Protein AF-A0A933PD37-F1 (afdb_monomer_lite)

Radius of gyration: 32.04 Å; chains: 1; bounding box: 73×128×62 Å

Foldseek 3Di:
DDDDDDDDDDDDDDDDDDDDDDDDDDDDDDDDDDDDDDDDDDDDDDDDDDDDDDDDDDDDDDDDDDDDDDDDDDDDDDDDPPPVVPPPDPQFAEFEFEKEFEFEAAPLRFTKWFAFPLQFLRHQAIDGFITGQFQQRDSQVRHQVRCCQAWVFGKHFDDFQDWWWAWDDDVVNSYIYIYIYGYTYIYTPDVVCRPDDHSPRTDGPCLARTRDMDRGDPVLCDDDNRRHYAQVRCVSSVHDGDPGDRGHRRPDHRPDDPRPDGDRDDPPDDDDDDDDDDADDDDDDPDFAPDVVVVPPADAAEAEFEKEFEFEDDPQKTKWFAFPNDLEIEGQITGQDRRRINVNRHQVRCCQRWVWGKDFPFWDDWDWDWGWDQDPVRGTYGYIYIYTYTYIYTDPPDGTDHNHDPDRTDDMHIDRNVCCVVGRYDPNVVVCVVVDD

Structure (mmCIF, N/CA/C/O backbone):
data_AF-A0A933PD37-F1
#
_entry.id   AF-A0A933PD37-F1
#
loop_
_atom_site.group_PDB
_atom_site.id
_atom_site.type_symbol
_atom_site.label_atom_id
_atom_site.label_alt_id
_atom_site.label_comp_id
_atom_site.label_asym_id
_atom_site.label_entity_id
_atom_site.label_seq_id
_atom_site.pdbx_PDB_ins_code
_atom_site.Cartn_x
_atom_site.Cartn_y
_atom_site.Cartn_z
_atom_site.occupancy
_atom_site.B_iso_or_equiv
_atom_site.auth_seq_id
_atom_site.auth_comp_id
_atom_site.auth_asym_id
_atom_site.auth_atom_id
_atom_site.pdbx_PDB_model_num
ATOM 1 N N . MET A 1 1 ? 14.192 -40.520 3.919 1.00 28.56 1 MET A N 1
ATOM 2 C CA . MET A 1 1 ? 14.557 -41.858 3.391 1.00 28.56 1 MET A CA 1
ATOM 3 C C . MET A 1 1 ? 14.096 -42.904 4.399 1.00 28.56 1 MET A C 1
ATOM 5 O O . MET A 1 1 ? 14.249 -42.609 5.579 1.00 28.56 1 MET A O 1
ATOM 9 N N . PRO A 1 2 ? 13.594 -44.084 3.989 1.00 46.88 2 PRO A N 1
ATOM 10 C CA . PRO A 1 2 ? 13.394 -44.551 2.614 1.00 46.88 2 PRO A CA 1
ATOM 11 C C . PRO A 1 2 ? 11.911 -44.613 2.175 1.00 46.88 2 PRO A C 1
ATOM 13 O O . PRO A 1 2 ? 10.994 -44.518 2.982 1.00 46.88 2 PRO A O 1
ATOM 16 N N . SER A 1 3 ? 11.715 -44.754 0.861 1.00 29.30 3 SER A N 1
ATOM 17 C CA . SER A 1 3 ? 10.452 -45.116 0.187 1.00 29.30 3 SER A CA 1
ATOM 18 C C . SER A 1 3 ? 10.338 -46.662 0.095 1.00 29.30 3 SER A C 1
ATOM 20 O O . SER A 1 3 ? 11.279 -47.339 0.520 1.00 29.30 3 SER A O 1
ATOM 22 N N . PRO A 1 4 ? 9.254 -47.252 -0.457 1.00 51.66 4 PRO A N 1
ATOM 23 C CA . PRO A 1 4 ? 9.295 -47.497 -1.906 1.00 51.66 4 PRO A CA 1
ATOM 24 C C . PRO A 1 4 ? 7.971 -47.332 -2.688 1.00 51.66 4 PRO A C 1
ATOM 26 O O . PRO A 1 4 ? 6.866 -47.542 -2.197 1.00 51.66 4 PRO A O 1
ATOM 29 N N . TYR A 1 5 ? 8.161 -47.017 -3.970 1.00 31.27 5 TYR A N 1
ATOM 30 C CA . TYR A 1 5 ? 7.223 -47.046 -5.101 1.00 31.27 5 TYR A CA 1
ATOM 31 C C . TYR A 1 5 ? 6.543 -48.407 -5.363 1.00 31.27 5 TYR A C 1
ATOM 33 O O . TYR A 1 5 ? 7.190 -49.442 -5.226 1.00 31.27 5 TYR A O 1
ATOM 41 N N . VAL A 1 6 ? 5.357 -48.377 -5.994 1.00 33.97 6 VAL A N 1
ATOM 42 C CA . VAL A 1 6 ? 4.918 -49.377 -6.999 1.00 33.97 6 VAL A CA 1
ATOM 43 C C . VAL A 1 6 ? 4.223 -48.661 -8.176 1.00 33.97 6 VAL A C 1
ATOM 45 O O . VAL A 1 6 ? 3.521 -47.672 -7.975 1.00 33.97 6 VAL A O 1
ATOM 48 N N . ARG A 1 7 ? 4.445 -49.143 -9.409 1.00 31.77 7 ARG A N 1
ATOM 49 C CA . ARG A 1 7 ? 3.800 -48.702 -10.668 1.00 31.77 7 ARG A CA 1
ATOM 50 C C . ARG A 1 7 ? 2.862 -49.787 -11.219 1.00 31.77 7 ARG A C 1
ATOM 52 O O . ARG A 1 7 ? 3.135 -50.966 -11.020 1.00 31.77 7 ARG A O 1
ATOM 59 N N . GLY A 1 8 ? 1.924 -49.363 -12.073 1.00 28.42 8 GLY A N 1
ATOM 60 C CA . GLY A 1 8 ? 1.301 -50.178 -13.130 1.00 28.42 8 GLY A CA 1
ATOM 61 C C . GLY A 1 8 ? -0.139 -50.618 -12.848 1.00 28.42 8 GLY A C 1
ATOM 62 O O . GLY A 1 8 ? -0.452 -50.933 -11.709 1.00 28.42 8 GLY A O 1
ATOM 63 N N . THR A 1 9 ? -1.073 -50.720 -13.796 1.00 30.31 9 THR A N 1
ATOM 64 C CA . THR A 1 9 ? -1.248 -50.256 -15.192 1.00 30.31 9 THR A CA 1
ATOM 65 C C . THR A 1 9 ? -2.575 -50.870 -15.688 1.00 30.31 9 THR A C 1
ATOM 67 O O . THR A 1 9 ? -2.987 -51.916 -15.196 1.00 30.31 9 THR A O 1
ATOM 70 N N . ASP A 1 10 ? -3.160 -50.253 -16.715 1.00 29.41 10 ASP A N 1
ATOM 71 C CA . ASP A 1 10 ? -4.100 -50.824 -17.698 1.00 29.41 10 ASP A CA 1
ATOM 72 C C . ASP A 1 10 ? -5.616 -50.946 -17.435 1.00 29.41 10 ASP A C 1
ATOM 74 O O . ASP A 1 10 ? -6.131 -51.147 -16.339 1.00 29.41 10 ASP A O 1
ATOM 78 N N . VAL A 1 11 ? -6.319 -50.768 -18.561 1.00 35.62 11 VAL A N 1
ATOM 79 C CA . VAL A 1 11 ? -7.760 -50.579 -18.766 1.00 35.62 11 VAL A CA 1
ATOM 80 C C . VAL A 1 11 ? -8.207 -51.505 -19.902 1.00 35.62 11 VAL A C 1
ATOM 82 O O . VAL A 1 11 ? -7.498 -51.639 -20.900 1.00 35.62 11 VAL A O 1
ATOM 85 N N . PRO A 1 12 ? -9.413 -52.083 -19.815 1.00 38.69 12 PRO A N 1
ATOM 86 C CA . PRO A 1 12 ? -10.330 -52.072 -20.964 1.00 38.69 12 PRO A CA 1
ATOM 87 C C . PRO A 1 12 ? -11.770 -51.700 -20.530 1.00 38.69 12 PRO A C 1
ATOM 89 O O . PRO A 1 12 ? -12.155 -51.913 -19.389 1.00 38.69 12 PRO A O 1
ATOM 92 N N . GLY A 1 13 ? -12.663 -51.156 -21.362 1.00 28.72 13 GLY A N 1
ATOM 93 C CA . GLY A 1 13 ? -12.593 -50.938 -22.809 1.00 28.72 13 GLY A CA 1
ATOM 94 C C . GLY A 1 13 ? -13.857 -51.433 -23.538 1.00 28.72 13 GLY A C 1
ATOM 95 O O . GLY A 1 13 ? -13.789 -52.431 -24.247 1.00 28.72 13 GLY A O 1
ATOM 96 N N . ALA A 1 14 ? -14.999 -50.743 -23.400 1.00 31.97 14 ALA A N 1
ATOM 97 C CA . ALA A 1 14 ? -16.236 -50.983 -24.171 1.00 31.97 14 ALA A CA 1
ATOM 98 C C . ALA A 1 14 ? -17.048 -49.669 -24.267 1.00 31.97 14 ALA A C 1
ATOM 100 O O . ALA A 1 14 ? -17.457 -49.129 -23.249 1.00 31.97 14 ALA A O 1
ATOM 101 N N . ARG A 1 15 ? -17.079 -48.974 -25.415 1.00 31.75 15 ARG A N 1
ATOM 102 C CA . ARG A 1 15 ? -18.010 -49.134 -26.561 1.00 31.75 15 ARG A CA 1
ATOM 103 C C . ARG A 1 15 ? -19.500 -48.966 -26.212 1.00 31.75 15 ARG A C 1
ATOM 105 O O . ARG A 1 15 ? -20.108 -49.880 -25.672 1.00 31.75 15 ARG A O 1
ATOM 112 N N . GLY A 1 16 ? -20.088 -47.853 -26.664 1.00 28.69 16 GLY A N 1
ATOM 113 C CA . GLY A 1 16 ? -21.537 -47.616 -26.664 1.00 28.69 16 GLY A CA 1
ATOM 114 C C . GLY A 1 16 ? -21.925 -46.213 -27.155 1.00 28.69 16 GLY A C 1
ATOM 115 O O . GLY A 1 16 ? -22.066 -45.307 -26.347 1.00 28.69 16 GLY A O 1
ATOM 116 N N . ASP A 1 17 ? -22.117 -46.051 -28.467 1.00 34.28 17 ASP A N 1
ATOM 117 C CA . ASP A 1 17 ? -22.881 -44.949 -29.090 1.00 34.28 17 ASP A CA 1
ATOM 118 C C . ASP A 1 17 ? -24.083 -45.601 -29.798 1.00 34.28 17 ASP A C 1
ATOM 120 O O . ASP A 1 17 ? -23.907 -46.657 -30.421 1.00 34.28 17 ASP A O 1
ATOM 124 N 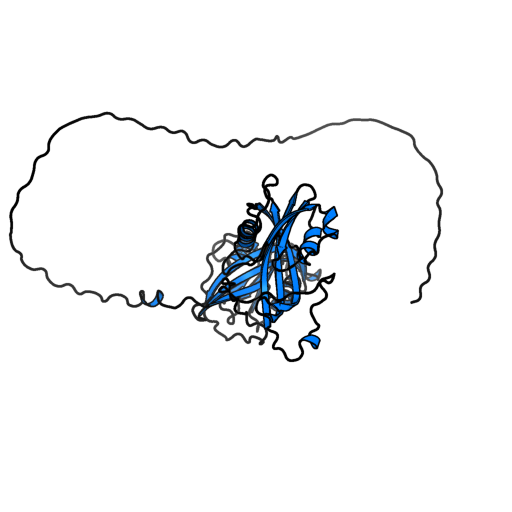N . PRO A 1 18 ? -25.308 -45.059 -29.656 1.00 41.72 18 PRO A N 1
ATOM 125 C CA . PRO A 1 18 ? -25.857 -44.363 -30.819 1.00 41.72 18 PRO A CA 1
ATOM 126 C C . PRO A 1 18 ? -26.738 -43.128 -30.514 1.00 41.72 18 PRO A C 1
ATOM 128 O O . PRO A 1 18 ? -27.797 -43.230 -29.904 1.00 41.72 18 PRO A O 1
ATOM 131 N N . ARG A 1 19 ? -26.378 -42.018 -31.167 1.00 29.56 19 ARG A N 1
ATOM 132 C CA . ARG A 1 19 ? -27.240 -41.161 -32.024 1.00 29.56 19 ARG A CA 1
ATOM 133 C C . ARG A 1 19 ? -28.522 -40.506 -31.453 1.00 29.56 19 ARG A C 1
ATOM 135 O O . ARG A 1 19 ? -29.560 -41.133 -31.300 1.00 29.56 19 ARG A O 1
ATOM 142 N N . LEU A 1 20 ? -28.482 -39.168 -31.481 1.00 32.06 20 LEU A N 1
ATOM 143 C CA . LEU A 1 20 ? -29.470 -38.256 -32.102 1.00 32.06 20 LEU A CA 1
ATOM 144 C C . LEU A 1 20 ? -30.982 -38.462 -31.840 1.00 32.06 20 LEU A C 1
ATOM 146 O O . LEU A 1 20 ? -31.645 -39.214 -32.551 1.00 32.06 20 LEU A O 1
ATOM 150 N N . THR A 1 21 ? -31.569 -37.547 -31.061 1.00 28.97 21 THR A N 1
ATOM 151 C CA . THR A 1 21 ? -32.915 -37.004 -31.344 1.00 28.97 21 THR A CA 1
ATOM 152 C C . THR A 1 21 ? -32.955 -35.494 -31.126 1.00 28.97 21 THR A C 1
ATOM 154 O O . THR A 1 21 ? -32.537 -34.998 -30.082 1.00 28.97 21 THR A O 1
ATOM 157 N N . SER A 1 22 ? -33.493 -34.764 -32.099 1.00 27.23 22 SER A N 1
ATOM 158 C CA . SER A 1 22 ? -33.784 -33.332 -32.021 1.00 27.23 22 SER A CA 1
ATOM 159 C C . SER A 1 22 ? -35.144 -33.058 -31.367 1.00 27.23 22 SER A C 1
ATOM 161 O O . SER A 1 22 ? -36.106 -33.781 -31.606 1.00 27.23 22 SER A O 1
ATOM 163 N N . SER A 1 23 ? -35.269 -31.956 -30.622 1.00 28.05 23 SER A N 1
ATOM 164 C CA . SER A 1 23 ? -36.524 -31.185 -30.531 1.00 28.05 23 SER A CA 1
ATOM 165 C C . SER A 1 23 ? -36.256 -29.765 -30.010 1.00 28.05 23 SER A C 1
ATOM 167 O O . SER A 1 23 ? -35.214 -29.502 -29.412 1.00 28.05 23 SER A O 1
ATOM 169 N N . SER A 1 24 ? -37.157 -28.823 -30.310 1.00 27.08 24 SER A N 1
ATOM 170 C CA . SER A 1 24 ? -36.955 -27.382 -30.097 1.00 27.08 24 SER A CA 1
ATOM 171 C C . SER A 1 24 ? -38.063 -26.736 -29.263 1.00 27.08 24 SER A C 1
ATOM 173 O O . SER A 1 24 ? -39.240 -26.914 -29.566 1.00 27.08 24 SER A O 1
ATOM 175 N N . SER A 1 25 ? -37.686 -25.839 -28.350 1.00 29.73 25 SER A N 1
ATOM 176 C CA . SER A 1 25 ? -38.515 -24.734 -27.827 1.00 29.73 25 SER A CA 1
ATOM 177 C C . SER A 1 25 ? -37.572 -23.697 -27.190 1.00 29.73 25 SER A C 1
ATOM 179 O O . SER A 1 25 ? -36.737 -24.081 -26.382 1.00 29.73 25 SER A O 1
ATOM 181 N N . ARG A 1 26 ? -37.486 -22.439 -27.662 1.00 28.86 26 ARG A N 1
ATOM 182 C CA . ARG A 1 26 ? -38.405 -21.297 -27.398 1.00 28.86 26 ARG A CA 1
ATOM 183 C C . ARG A 1 26 ? -38.554 -21.011 -25.886 1.00 28.86 26 ARG A C 1
ATOM 185 O O . ARG A 1 26 ? -38.839 -21.945 -25.156 1.00 28.86 26 ARG A O 1
ATOM 192 N N . LEU A 1 27 ? -38.471 -19.778 -25.364 1.00 26.22 27 LEU A N 1
ATOM 193 C CA . LEU A 1 27 ? -38.319 -18.424 -25.948 1.00 26.22 27 LEU A CA 1
ATOM 194 C C . LEU A 1 27 ? -37.930 -17.406 -24.831 1.00 26.22 27 LEU A C 1
ATOM 196 O O . LEU A 1 27 ? -37.943 -17.772 -23.662 1.00 26.22 27 LEU A O 1
ATOM 200 N N . SER A 1 28 ? -37.712 -16.127 -25.195 1.00 28.12 28 SER A N 1
ATOM 201 C CA . SER A 1 28 ? -37.340 -14.968 -24.335 1.00 28.12 28 SER A CA 1
ATOM 202 C C . SER A 1 28 ? -35.865 -14.951 -23.889 1.00 28.12 28 SER A C 1
ATOM 204 O O . SER A 1 28 ? -35.377 -15.935 -23.356 1.00 28.12 28 SER A O 1
ATOM 206 N N . GLY A 1 29 ? -35.059 -13.901 -24.092 1.00 24.44 29 GLY A N 1
ATOM 207 C CA . GLY A 1 29 ? -35.349 -12.462 -24.245 1.00 24.44 29 GLY A CA 1
ATOM 208 C C . GLY A 1 29 ? -34.891 -11.754 -22.957 1.00 24.44 29 GLY A C 1
ATOM 209 O O . GLY A 1 29 ? -35.347 -12.134 -21.887 1.00 24.44 29 GLY A O 1
ATOM 210 N N . SER A 1 30 ? -33.973 -10.779 -22.960 1.00 28.52 30 SER A N 1
ATOM 211 C CA . SER A 1 30 ? -33.976 -9.579 -23.810 1.00 28.52 30 SER A CA 1
ATOM 212 C C . SER A 1 30 ? -32.580 -8.950 -24.026 1.00 28.52 30 SER A C 1
ATOM 214 O O . SER A 1 30 ? -31.662 -9.165 -23.238 1.00 28.52 30 SER A O 1
ATOM 216 N N . SER A 1 31 ? -32.443 -8.132 -25.074 1.00 25.62 31 SER A N 1
ATOM 217 C CA . SER A 1 31 ? -31.203 -7.449 -25.488 1.00 25.62 31 SER A CA 1
ATOM 218 C C . SER A 1 31 ? -30.947 -6.113 -24.775 1.00 25.62 31 SER A C 1
ATOM 220 O O . SER A 1 31 ? -31.881 -5.361 -24.506 1.00 25.62 31 SER A O 1
ATOM 222 N N . ARG A 1 32 ? -29.665 -5.744 -24.632 1.00 29.27 32 ARG A N 1
ATOM 223 C CA . ARG A 1 32 ? -29.147 -4.355 -24.630 1.00 29.27 32 ARG A CA 1
ATOM 224 C C . ARG A 1 32 ? -27.796 -4.393 -25.363 1.00 29.27 32 ARG A C 1
ATOM 226 O O . ARG A 1 32 ? -26.854 -4.973 -24.846 1.00 29.27 32 ARG A O 1
ATOM 233 N N . ILE A 1 33 ? -27.732 -4.133 -26.670 1.00 28.03 33 ILE A N 1
ATOM 234 C CA . ILE A 1 33 ? -27.681 -2.807 -27.320 1.00 28.03 33 ILE A CA 1
ATOM 235 C C . ILE A 1 33 ? -26.544 -1.945 -26.758 1.00 28.03 33 ILE A C 1
ATOM 237 O O . ILE A 1 33 ? -26.636 -1.414 -25.655 1.00 28.03 33 ILE A O 1
ATOM 241 N N . CYS A 1 34 ? -25.495 -1.795 -27.567 1.00 24.72 34 CYS A N 1
ATOM 242 C CA . CYS A 1 34 ? -24.435 -0.815 -27.375 1.00 24.72 34 CYS A CA 1
ATOM 243 C C . CYS A 1 34 ? -24.944 0.580 -27.758 1.00 24.72 34 CYS A C 1
ATOM 245 O O . CYS A 1 34 ? -25.457 0.747 -28.866 1.00 24.72 34 CYS A O 1
ATOM 247 N N . GLU A 1 35 ? -24.690 1.593 -26.930 1.00 27.53 35 GLU A N 1
ATOM 248 C CA . GLU A 1 35 ? -24.790 2.994 -27.346 1.00 27.53 35 GLU A CA 1
ATOM 249 C C . GLU A 1 35 ? -23.426 3.684 -27.306 1.00 27.53 35 GLU A C 1
ATOM 251 O O . GLU A 1 35 ? -22.652 3.566 -26.358 1.00 27.53 35 GLU A O 1
ATOM 256 N N . ARG A 1 36 ? -23.120 4.391 -28.398 1.00 27.41 36 ARG A N 1
ATOM 257 C CA . ARG A 1 36 ? -21.896 5.175 -28.569 1.00 27.41 36 ARG A CA 1
ATOM 258 C C . ARG A 1 36 ? -22.087 6.544 -27.927 1.00 27.41 36 ARG A C 1
ATOM 260 O O . ARG A 1 36 ? -22.904 7.327 -28.408 1.00 27.41 36 ARG A O 1
ATOM 267 N N . VAL A 1 37 ? -21.273 6.879 -26.932 1.00 28.70 37 VAL A N 1
ATOM 268 C CA . VAL A 1 37 ? -21.196 8.253 -26.421 1.00 28.70 37 VAL A CA 1
ATOM 269 C C . VAL A 1 37 ? -20.518 9.141 -27.473 1.00 28.70 37 VAL A C 1
ATOM 271 O O . VAL A 1 37 ? -19.392 8.874 -27.890 1.00 28.70 37 VAL A O 1
ATOM 274 N N . ARG A 1 38 ? -21.203 10.204 -27.912 1.00 28.22 38 ARG A N 1
ATOM 275 C CA . ARG A 1 38 ? -20.613 11.318 -28.678 1.00 28.22 38 ARG A CA 1
ATOM 276 C C . ARG A 1 38 ? -20.462 12.546 -27.766 1.00 28.22 38 ARG A C 1
ATOM 278 O O . ARG A 1 38 ? -21.324 12.755 -26.914 1.00 28.22 38 ARG A O 1
ATOM 285 N N . PRO A 1 39 ? -19.407 13.363 -27.936 1.00 28.98 39 PRO A N 1
ATOM 286 C CA . PRO A 1 39 ? -19.144 14.504 -27.064 1.00 28.98 39 PRO A CA 1
ATOM 287 C C . PRO A 1 39 ? -20.104 15.675 -27.321 1.00 28.98 39 PRO A C 1
ATOM 289 O O . PRO A 1 39 ? -20.475 15.957 -28.461 1.00 28.98 39 PRO A O 1
ATOM 292 N N . LEU A 1 40 ? -20.465 16.388 -26.250 1.00 28.59 40 LEU A N 1
ATOM 293 C CA . LEU A 1 40 ? -21.305 17.587 -26.300 1.00 28.59 40 LEU A CA 1
ATOM 294 C C . LEU A 1 40 ? -20.480 18.827 -26.670 1.00 28.59 40 LEU A C 1
ATOM 296 O O . LEU A 1 40 ? -19.712 19.348 -25.862 1.00 28.59 40 LEU A O 1
ATOM 300 N N . THR A 1 41 ? -20.684 19.342 -27.880 1.00 27.55 41 THR A N 1
ATOM 301 C CA . THR A 1 41 ? -20.199 20.659 -28.303 1.00 27.55 41 THR A CA 1
ATOM 302 C C . THR A 1 41 ? -21.108 21.769 -27.763 1.00 27.55 41 THR A C 1
ATOM 304 O O . THR A 1 41 ? -22.325 21.737 -27.943 1.00 27.55 41 THR A O 1
ATOM 307 N N . ARG A 1 42 ? -20.530 22.789 -27.112 1.00 29.53 42 ARG A N 1
ATOM 308 C CA . ARG A 1 42 ? -21.260 24.014 -26.735 1.00 29.53 42 ARG A CA 1
ATOM 309 C C . ARG A 1 42 ? -21.370 24.958 -27.944 1.00 29.53 42 ARG A C 1
ATOM 311 O O . ARG A 1 42 ? -20.333 25.267 -28.532 1.00 29.53 42 ARG A O 1
ATOM 318 N N . PRO A 1 43 ? -22.565 25.464 -28.302 1.00 29.56 43 PRO A N 1
ATOM 319 C CA . PRO A 1 43 ? -22.701 26.486 -29.332 1.00 29.56 43 PRO A CA 1
ATOM 320 C C . PRO A 1 43 ? -22.325 27.881 -28.807 1.00 29.56 43 PRO A C 1
ATOM 322 O O . PRO A 1 43 ? -22.598 28.237 -27.662 1.00 29.56 43 PRO A O 1
ATOM 325 N N . SER A 1 44 ? -21.719 28.676 -29.687 1.00 27.67 44 SER A N 1
ATOM 326 C CA . SER A 1 44 ? -21.439 30.101 -29.494 1.00 27.67 44 SER A CA 1
ATOM 327 C C . SER A 1 44 ? -22.593 30.938 -30.045 1.00 27.67 44 SER A C 1
ATOM 329 O O . SER A 1 44 ? -22.951 30.779 -31.211 1.00 27.67 44 SER A O 1
ATOM 331 N N . THR A 1 45 ? -23.128 31.867 -29.249 1.00 30.75 45 THR A N 1
ATOM 332 C CA . THR A 1 45 ? -24.035 32.925 -29.726 1.00 30.75 45 THR A CA 1
ATOM 333 C C . THR A 1 45 ? -23.753 34.239 -28.999 1.00 30.75 45 THR A C 1
ATOM 335 O O . THR A 1 45 ? -24.042 34.373 -27.810 1.00 30.75 45 THR A O 1
ATOM 338 N N . ARG A 1 46 ? -23.214 35.225 -29.726 1.00 27.45 46 ARG A N 1
ATOM 339 C CA . ARG A 1 46 ? -23.232 36.641 -29.327 1.00 27.45 46 ARG A CA 1
ATOM 340 C C . ARG A 1 46 ? -24.601 37.248 -29.660 1.00 27.45 46 ARG A C 1
ATOM 342 O O . ARG A 1 46 ? -25.143 36.902 -30.708 1.00 27.45 46 ARG A O 1
ATOM 349 N N . PRO A 1 47 ? -25.090 38.226 -28.887 1.00 33.47 47 PRO A N 1
ATOM 350 C CA . PRO A 1 47 ? -25.934 39.291 -29.401 1.00 33.47 47 PRO A CA 1
ATOM 351 C C . PRO A 1 47 ? -25.094 40.540 -29.714 1.00 33.47 47 PRO A C 1
ATOM 353 O O . PRO A 1 47 ? -24.219 40.944 -28.949 1.00 33.47 47 PRO A O 1
ATOM 356 N N . GLU A 1 48 ? -25.380 41.137 -30.862 1.00 26.55 48 GLU A N 1
ATOM 357 C CA . GLU A 1 48 ? -24.838 42.400 -31.361 1.00 26.55 48 GLU A CA 1
ATOM 358 C C . GLU A 1 48 ? -25.856 43.514 -31.067 1.00 26.55 48 GLU A C 1
ATOM 360 O O . GLU A 1 48 ? -27.053 43.311 -31.270 1.00 26.55 48 GLU A O 1
ATOM 365 N N . VAL A 1 49 ? -25.411 44.674 -30.569 1.00 34.91 49 VAL A N 1
ATOM 366 C CA . VAL A 1 49 ? -26.253 45.877 -30.430 1.00 34.91 49 VAL A CA 1
ATOM 367 C C . VAL A 1 49 ? -25.440 47.098 -30.851 1.00 34.91 49 VAL A C 1
ATOM 369 O O . VAL A 1 49 ? -24.274 47.240 -30.478 1.00 34.91 49 VAL A O 1
ATOM 372 N N . ASP A 1 50 ? -26.063 47.946 -31.665 1.00 28.03 50 ASP A N 1
ATOM 373 C CA . ASP A 1 50 ? -25.398 48.959 -32.482 1.00 28.03 50 ASP A CA 1
ATOM 374 C C . ASP A 1 50 ? -25.259 50.346 -31.807 1.00 28.03 50 ASP A C 1
ATOM 376 O O . ASP A 1 50 ? -25.755 50.607 -30.710 1.00 28.03 50 ASP A O 1
ATOM 380 N N . ARG A 1 51 ? -24.532 51.243 -32.479 1.00 28.59 51 ARG A N 1
ATOM 381 C CA . ARG A 1 51 ? -23.980 52.515 -31.968 1.00 28.59 51 ARG A CA 1
ATOM 382 C C . ARG A 1 51 ? -24.970 53.689 -31.866 1.00 28.59 51 ARG A C 1
ATOM 384 O O . ARG A 1 51 ? -25.607 54.022 -32.858 1.00 28.59 51 ARG A O 1
ATOM 391 N N . VAL A 1 52 ? -24.854 54.477 -30.781 1.00 30.73 52 VAL A N 1
ATOM 392 C CA . VAL A 1 52 ? -24.904 55.970 -30.739 1.00 30.73 52 VAL A CA 1
ATOM 393 C C . VAL A 1 52 ? -24.050 56.460 -29.538 1.00 30.73 52 VAL A C 1
ATOM 395 O O . VAL A 1 52 ? -24.094 55.827 -28.492 1.00 30.73 52 VAL A O 1
ATOM 398 N N . GLY A 1 53 ? -23.258 57.548 -29.550 1.00 27.48 53 GLY A N 1
ATOM 399 C CA . GLY A 1 53 ? -22.766 58.357 -30.679 1.00 27.48 53 GLY A CA 1
ATOM 400 C C . GLY A 1 53 ? -22.575 59.870 -30.409 1.00 27.48 53 GLY A C 1
ATOM 401 O O . GLY A 1 53 ? -23.321 60.659 -30.980 1.00 27.48 53 GLY A O 1
ATOM 402 N N . GLY A 1 54 ? -21.582 60.321 -29.613 1.00 27.50 54 GLY A N 1
ATOM 403 C CA . GLY A 1 54 ? -21.427 61.767 -29.319 1.00 27.50 54 GLY A CA 1
ATOM 404 C C . GLY A 1 54 ? -20.185 62.246 -28.534 1.00 27.50 54 GLY A C 1
ATOM 405 O O . GLY A 1 54 ? -20.164 62.188 -27.316 1.00 27.50 54 GLY A O 1
ATOM 406 N N . ARG A 1 55 ? -19.203 62.784 -29.277 1.00 29.19 55 ARG A N 1
ATOM 407 C CA . ARG A 1 55 ? -18.317 63.957 -29.023 1.00 29.19 55 ARG A CA 1
ATOM 408 C C . ARG A 1 55 ? -18.005 64.452 -27.589 1.00 29.19 55 ARG A C 1
ATOM 410 O O . ARG A 1 55 ? -18.904 64.839 -26.856 1.00 29.19 55 ARG A O 1
ATOM 417 N N . GLY A 1 56 ? -16.724 64.793 -27.383 1.00 27.45 56 GLY A N 1
ATOM 418 C CA . GLY A 1 56 ? -16.320 66.005 -26.644 1.00 27.45 56 GLY A CA 1
ATOM 419 C C . GLY A 1 56 ? -15.274 65.793 -25.546 1.00 27.45 56 GLY A C 1
ATOM 420 O O . GLY A 1 56 ? -15.587 65.255 -24.494 1.00 27.45 56 GLY A O 1
ATOM 421 N N . GLY A 1 57 ? -14.046 66.272 -25.762 1.00 25.14 57 GLY A N 1
ATOM 422 C CA . GLY A 1 57 ? -13.086 66.514 -24.675 1.00 25.14 57 GLY A CA 1
ATOM 423 C C . GLY A 1 57 ? -12.924 68.014 -24.413 1.00 25.14 57 GLY A C 1
ATOM 424 O O . GLY A 1 57 ? -13.374 68.805 -25.240 1.00 25.14 57 GLY A O 1
ATOM 425 N N . ILE A 1 58 ? -12.272 68.381 -23.301 1.00 27.62 58 ILE A N 1
ATOM 426 C CA . ILE A 1 58 ? -11.288 69.480 -23.120 1.00 27.62 58 ILE A CA 1
ATOM 427 C C . ILE A 1 58 ? -10.933 69.608 -21.616 1.00 27.62 58 ILE A C 1
ATOM 429 O O . ILE A 1 58 ? -11.656 69.129 -20.749 1.00 27.62 58 ILE A O 1
ATOM 433 N N . ALA A 1 59 ? -9.754 70.176 -21.354 1.00 25.58 59 ALA A N 1
ATOM 434 C CA . ALA A 1 59 ? -8.988 70.232 -20.106 1.00 25.58 59 ALA A CA 1
ATOM 435 C C . ALA A 1 59 ? -9.606 70.939 -18.868 1.00 25.58 59 ALA A C 1
ATOM 437 O O . ALA A 1 59 ? -10.561 71.706 -18.956 1.00 25.58 59 ALA A O 1
ATOM 438 N N . SER A 1 60 ? -8.943 70.703 -17.724 1.00 31.27 60 SER A N 1
ATOM 439 C CA . SER A 1 60 ? -9.040 71.359 -16.399 1.00 31.27 60 SER A CA 1
ATOM 440 C C . SER A 1 60 ? -8.841 72.895 -16.435 1.00 31.27 60 SER A C 1
ATOM 442 O O . SER A 1 60 ? -8.338 73.392 -17.447 1.00 31.27 60 SER A O 1
ATOM 444 N N . PRO A 1 61 ? -9.135 73.673 -15.354 1.00 37.62 61 PRO A N 1
ATOM 445 C CA . PRO A 1 61 ? -8.167 73.855 -14.241 1.00 37.62 61 PRO A CA 1
ATOM 446 C C . PRO A 1 61 ? -8.840 74.079 -12.825 1.00 37.62 61 PRO A C 1
ATOM 448 O O . PRO A 1 61 ? -9.744 73.299 -12.541 1.00 37.62 61 PRO A O 1
ATOM 451 N N . PRO A 1 62 ? -8.397 74.933 -11.849 1.00 39.88 62 PRO A N 1
ATOM 452 C CA . PRO A 1 62 ? -8.018 74.437 -10.503 1.00 39.88 62 PRO A CA 1
ATOM 453 C C . PRO A 1 62 ? -8.617 75.208 -9.275 1.00 39.88 62 PRO A C 1
ATOM 455 O O . PRO A 1 62 ? -9.538 76.006 -9.427 1.00 39.88 62 PRO A O 1
ATOM 458 N N . SER A 1 63 ? -8.010 75.013 -8.081 1.00 26.17 63 SER A N 1
ATOM 459 C CA . SER A 1 63 ? -7.920 75.944 -6.910 1.00 26.17 63 SER A CA 1
ATOM 460 C C . SER A 1 63 ? -8.739 75.673 -5.615 1.00 26.17 63 SER A C 1
ATOM 462 O O . SER A 1 63 ? -9.891 76.058 -5.480 1.00 26.17 63 SER A O 1
ATOM 464 N N . SER A 1 64 ? -8.034 75.136 -4.602 1.00 26.23 64 SER A N 1
ATOM 465 C CA . SER A 1 64 ? -7.883 75.639 -3.205 1.00 26.23 64 SER A CA 1
ATOM 466 C C . SER A 1 64 ? -9.057 75.929 -2.221 1.00 26.23 64 SER A C 1
ATOM 468 O O . SER A 1 64 ? -9.724 76.951 -2.319 1.00 26.23 64 SER A O 1
ATOM 470 N N . VAL A 1 65 ? -9.018 75.178 -1.098 1.00 27.34 65 VAL A N 1
ATOM 471 C CA . VAL A 1 65 ? -9.108 75.608 0.335 1.00 27.34 65 VAL A CA 1
ATOM 472 C C . VAL A 1 65 ? -10.457 76.007 0.984 1.00 27.34 65 VAL A C 1
ATOM 474 O O . VAL A 1 65 ? -11.057 77.020 0.654 1.00 27.34 65 VAL A O 1
ATOM 477 N N . CYS A 1 66 ? -10.787 75.301 2.084 1.00 23.09 66 CYS A N 1
ATOM 478 C CA . CYS A 1 66 ? -11.428 75.795 3.326 1.00 23.09 66 CYS A CA 1
ATOM 479 C C . CYS A 1 66 ? -11.057 74.873 4.519 1.00 23.09 66 CYS A C 1
ATOM 481 O O . CYS A 1 66 ? -10.690 73.715 4.313 1.00 23.09 66 CYS A O 1
ATOM 483 N N . HIS A 1 67 ? -11.111 75.364 5.766 1.00 25.64 67 HIS A N 1
ATOM 484 C CA . HIS A 1 67 ? -10.661 74.640 6.975 1.00 25.64 67 HIS A CA 1
ATOM 485 C C . HIS A 1 67 ? -11.806 74.281 7.956 1.00 25.64 67 HIS A C 1
ATOM 487 O O . HIS A 1 67 ? -12.596 75.145 8.308 1.00 25.64 67 HIS A O 1
ATOM 493 N N . ARG A 1 68 ? -11.821 73.003 8.391 1.00 31.39 68 ARG A N 1
ATOM 494 C CA . ARG A 1 68 ? -12.058 72.411 9.746 1.00 31.39 68 ARG A CA 1
ATOM 495 C C . ARG A 1 68 ? -12.834 73.205 10.835 1.00 31.39 68 ARG A C 1
ATOM 497 O O . ARG A 1 68 ? -12.566 74.387 11.019 1.00 31.39 68 ARG A O 1
ATOM 504 N N . PRO A 1 69 ? -13.639 72.522 11.696 1.00 32.81 69 PRO A N 1
ATOM 505 C CA . PRO A 1 69 ? -13.024 71.901 12.892 1.00 32.81 69 PRO A CA 1
ATOM 506 C C . PRO A 1 69 ? -13.634 70.602 13.496 1.00 32.81 69 PRO A C 1
ATOM 508 O O . PRO A 1 69 ? -14.771 70.231 13.246 1.00 32.81 69 PRO A O 1
ATOM 511 N N . HIS A 1 70 ? -12.801 69.981 14.351 1.00 25.09 70 HIS A N 1
ATOM 512 C CA . HIS A 1 70 ? -13.023 68.997 15.438 1.00 25.09 70 HIS A CA 1
ATOM 513 C C . HIS A 1 70 ? -13.827 67.692 15.233 1.00 25.09 70 HIS A C 1
ATOM 515 O O . HIS A 1 70 ? -15.044 67.680 15.107 1.00 25.09 70 HIS A O 1
ATOM 521 N N . ALA A 1 71 ? -13.117 66.570 15.423 1.00 28.22 71 ALA A N 1
ATOM 522 C CA . ALA A 1 71 ? -13.666 65.266 15.798 1.00 28.22 71 ALA A CA 1
ATOM 523 C C . ALA A 1 71 ? -13.194 64.894 17.219 1.00 28.22 71 ALA A C 1
ATOM 525 O O . ALA A 1 71 ? -12.070 65.225 17.604 1.00 28.22 71 ALA A O 1
ATOM 526 N N . VAL A 1 72 ? -14.052 64.216 17.986 1.00 27.92 72 VAL A N 1
ATOM 527 C CA . VAL A 1 72 ? -13.765 63.725 19.346 1.00 27.92 72 VAL A CA 1
ATOM 528 C C . VAL A 1 72 ? -13.129 62.333 19.264 1.00 27.92 72 VAL A C 1
ATOM 530 O O . VAL A 1 72 ? -13.481 61.541 18.392 1.00 27.92 72 VAL A O 1
ATOM 533 N N . ALA A 1 73 ? -12.177 62.036 20.151 1.00 29.20 73 ALA A N 1
ATOM 534 C CA . ALA A 1 73 ? -11.474 60.756 20.164 1.00 29.20 73 ALA A CA 1
ATOM 535 C C . ALA A 1 73 ? -12.400 59.586 20.546 1.00 29.20 73 ALA A C 1
ATOM 537 O O . ALA A 1 73 ? -13.160 59.683 21.508 1.00 29.20 73 ALA A O 1
ATOM 538 N N . SER A 1 74 ? -12.266 58.458 19.841 1.00 30.53 74 SER A N 1
ATOM 539 C CA . SER A 1 74 ? -12.817 57.163 20.253 1.00 30.53 74 SER A CA 1
ATOM 540 C C . SER A 1 74 ? -11.676 56.192 20.540 1.00 30.53 74 SER A C 1
ATOM 542 O O . SER A 1 74 ? -10.676 56.171 19.823 1.00 30.53 74 SER A O 1
ATOM 544 N N . SER A 1 75 ? -11.826 55.409 21.608 1.00 28.50 75 SER A N 1
ATOM 545 C CA . SER A 1 75 ? -10.826 54.457 22.094 1.00 28.50 75 SER A CA 1
ATOM 546 C C . SER A 1 75 ? -10.557 53.352 21.067 1.00 28.50 75 SER A C 1
ATOM 548 O O . SER A 1 75 ? -11.489 52.694 20.606 1.00 28.50 75 SER A O 1
ATOM 550 N N . ALA A 1 76 ? -9.285 53.142 20.723 1.00 33.06 76 ALA A N 1
ATOM 551 C CA . ALA A 1 76 ? -8.860 51.978 19.957 1.00 33.06 76 ALA A CA 1
ATOM 552 C C . ALA A 1 76 ? -8.736 50.764 20.889 1.00 33.06 76 ALA A C 1
ATOM 554 O O . ALA A 1 76 ? -8.012 50.808 21.884 1.00 33.06 76 ALA A O 1
ATOM 555 N N . VAL A 1 77 ? -9.421 49.675 20.539 1.00 30.86 77 VAL A N 1
ATOM 556 C CA . VAL A 1 77 ? -9.178 48.347 21.117 1.00 30.86 77 VAL A CA 1
ATOM 557 C C . VAL A 1 77 ? -7.789 47.884 20.645 1.00 30.86 77 VAL A C 1
ATOM 559 O O . VAL A 1 77 ? -7.505 48.021 19.452 1.00 30.86 77 VAL A O 1
ATOM 562 N N . PRO A 1 78 ? -6.901 47.381 21.525 1.00 33.28 78 PRO A N 1
ATOM 563 C CA . PRO A 1 78 ? -5.604 46.869 21.092 1.00 33.28 78 PRO A CA 1
ATOM 564 C C . PRO A 1 78 ? -5.785 45.631 20.194 1.00 33.28 78 PRO A C 1
ATOM 566 O O . PRO A 1 78 ? -6.709 44.849 20.431 1.00 33.28 78 PRO A O 1
ATOM 569 N N . PRO A 1 79 ? -4.932 45.436 19.171 1.00 35.84 79 PRO A N 1
ATOM 570 C CA . PRO A 1 79 ? -5.027 44.281 18.285 1.00 35.84 79 PRO A CA 1
ATOM 571 C C . PRO A 1 79 ? -4.799 42.966 19.043 1.00 35.84 79 PRO A C 1
ATOM 573 O O . PRO A 1 79 ? -3.995 42.888 19.974 1.00 35.84 79 PRO A O 1
ATOM 576 N N . ASP A 1 80 ? -5.523 41.935 18.617 1.00 34.84 80 ASP A N 1
ATOM 577 C CA . ASP A 1 80 ? -5.477 40.586 19.173 1.00 34.84 80 ASP A CA 1
ATOM 578 C C . ASP A 1 80 ? -4.154 39.885 18.817 1.00 34.84 80 ASP A C 1
ATOM 580 O O . ASP A 1 80 ? -3.977 39.360 17.718 1.00 34.84 80 ASP A O 1
ATOM 584 N N . LEU A 1 81 ? -3.226 39.859 19.777 1.00 36.66 81 LEU A N 1
ATOM 585 C CA . LEU A 1 81 ? -1.906 39.228 19.649 1.00 36.66 81 LEU A CA 1
ATOM 586 C C . LEU A 1 81 ? -1.948 37.689 19.539 1.00 36.66 81 LEU A C 1
ATOM 588 O O . LEU A 1 81 ? -0.892 37.062 19.462 1.00 36.66 81 LEU A O 1
ATOM 592 N N . SER A 1 82 ? -3.127 37.052 19.543 1.00 38.44 82 SER A N 1
ATOM 593 C CA . SER A 1 82 ? -3.237 35.595 19.391 1.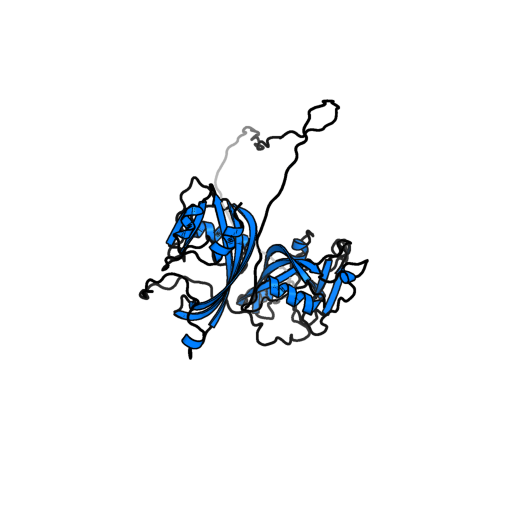00 38.44 82 SER A CA 1
ATOM 594 C C . SER A 1 82 ? -3.123 35.102 17.942 1.00 38.44 82 SER A C 1
ATOM 596 O O . SER A 1 82 ? -2.827 33.925 17.736 1.00 38.44 82 SER A O 1
ATOM 598 N N . GLN A 1 83 ? -3.306 35.974 16.940 1.00 38.16 83 GLN A N 1
ATOM 599 C CA . GLN A 1 83 ? -3.360 35.565 15.526 1.00 38.16 83 GLN A CA 1
ATOM 600 C C . GLN A 1 83 ? -1.992 35.580 14.817 1.00 38.16 83 GLN A C 1
ATOM 602 O O . GLN A 1 83 ? -1.745 34.727 13.965 1.00 38.16 83 GLN A O 1
ATOM 607 N N . ASP A 1 84 ? -1.067 36.460 15.217 1.00 30.64 84 ASP A N 1
ATOM 608 C CA . ASP A 1 84 ? 0.268 36.565 14.593 1.00 30.64 84 ASP A CA 1
ATOM 609 C C . ASP A 1 84 ? 1.250 35.459 15.037 1.00 30.64 84 ASP A C 1
ATOM 611 O O . ASP A 1 84 ? 2.220 35.163 14.342 1.00 30.64 84 ASP A O 1
ATOM 615 N N . LEU A 1 85 ? 0.996 34.777 16.162 1.00 42.38 85 LEU A N 1
ATOM 616 C CA . LEU A 1 85 ? 1.888 33.728 16.693 1.00 42.38 85 LEU A CA 1
ATOM 617 C C . LEU A 1 85 ? 1.728 32.352 16.015 1.00 42.38 85 LEU A C 1
ATOM 619 O O . LEU A 1 85 ? 2.423 31.398 16.376 1.00 42.38 85 LEU A O 1
ATOM 623 N N . ALA A 1 86 ? 0.823 32.227 15.041 1.00 40.69 86 ALA A N 1
ATOM 624 C CA . ALA A 1 86 ? 0.580 30.982 14.312 1.00 40.69 86 ALA A CA 1
ATOM 625 C C . ALA A 1 86 ? 1.467 30.803 13.063 1.00 40.69 86 ALA A C 1
ATOM 627 O O . ALA A 1 86 ? 1.580 29.683 12.569 1.00 40.69 86 ALA A O 1
ATOM 628 N N . GLN A 1 87 ? 2.083 31.874 12.546 1.00 43.44 87 GLN A N 1
ATOM 629 C CA . GLN A 1 87 ? 2.708 31.875 11.212 1.00 43.44 87 GLN A CA 1
ATOM 630 C C . GLN A 1 87 ? 4.231 31.657 11.202 1.00 43.44 87 GLN A C 1
ATOM 632 O O . GLN A 1 87 ? 4.792 31.439 10.134 1.00 43.44 87 GLN A O 1
ATOM 637 N N . ASP A 1 88 ? 4.890 31.668 12.367 1.00 44.59 88 ASP A N 1
ATOM 638 C CA . ASP A 1 88 ? 6.363 31.711 12.475 1.00 44.59 88 ASP A CA 1
ATOM 639 C C . ASP A 1 88 ? 6.970 30.490 13.205 1.00 44.59 88 ASP A C 1
ATOM 641 O O . ASP A 1 88 ? 8.115 30.497 13.661 1.00 44.59 88 ASP A O 1
ATOM 645 N N . ARG A 1 89 ? 6.199 29.400 13.352 1.00 50.28 89 ARG A N 1
ATOM 646 C CA . ARG A 1 89 ? 6.733 28.123 13.853 1.00 50.28 89 ARG A CA 1
ATOM 647 C C . ARG A 1 89 ? 7.414 27.391 12.687 1.00 50.28 89 ARG A C 1
ATOM 649 O O . ARG A 1 89 ? 6.755 27.198 11.665 1.00 50.28 89 ARG A O 1
ATOM 656 N N . PRO A 1 90 ? 8.677 26.932 12.814 1.00 54.44 90 PRO A N 1
ATOM 657 C CA . PRO A 1 90 ? 9.313 26.152 11.756 1.00 54.44 90 PRO A CA 1
ATOM 658 C C . PRO A 1 90 ? 8.462 24.912 11.436 1.00 54.44 90 PRO A C 1
ATOM 660 O O . PRO A 1 90 ? 7.899 24.320 12.367 1.00 54.44 90 PRO A O 1
ATOM 663 N N . PRO A 1 91 ? 8.349 24.515 10.153 1.00 61.56 91 PRO A N 1
ATOM 664 C CA . PRO A 1 91 ? 7.544 23.365 9.766 1.00 61.56 91 PRO A CA 1
ATOM 665 C C . PRO A 1 91 ? 8.009 22.128 10.534 1.00 61.56 91 PRO A C 1
ATOM 667 O O . PRO A 1 91 ? 9.210 21.892 10.695 1.00 61.56 91 PRO A O 1
ATOM 670 N N . GLY A 1 92 ? 7.045 21.359 11.043 1.00 70.50 92 GLY A N 1
ATOM 671 C CA . GLY A 1 92 ? 7.340 20.141 11.787 1.00 70.50 92 GLY A CA 1
ATOM 672 C C . GLY A 1 92 ? 8.164 19.178 10.937 1.00 70.50 92 GLY A C 1
ATOM 673 O O . GLY A 1 92 ? 7.945 19.075 9.732 1.00 70.50 92 GLY A O 1
ATOM 674 N N . ARG A 1 93 ? 9.107 18.463 11.557 1.00 89.38 93 ARG A N 1
ATOM 675 C CA . ARG A 1 93 ? 9.937 17.486 10.848 1.00 89.38 93 ARG A CA 1
ATOM 676 C C . ARG A 1 93 ? 9.052 16.424 10.198 1.00 89.38 93 ARG A C 1
ATOM 678 O O . ARG A 1 93 ? 8.235 15.787 10.865 1.00 89.38 93 ARG A O 1
ATOM 685 N N . ASP A 1 94 ? 9.313 16.173 8.929 1.00 90.25 94 ASP A N 1
ATOM 686 C CA . ASP A 1 94 ? 8.649 15.125 8.174 1.00 90.25 94 ASP A CA 1
ATOM 687 C C . ASP A 1 94 ? 9.103 13.735 8.636 1.00 90.25 94 ASP A C 1
ATOM 689 O O . ASP A 1 94 ? 10.292 13.457 8.840 1.00 90.25 94 ASP A O 1
ATOM 693 N N . VAL A 1 95 ? 8.120 12.868 8.868 1.00 89.19 95 VAL A N 1
ATOM 694 C CA . VAL A 1 95 ? 8.305 11.467 9.248 1.00 89.19 95 VAL A CA 1
ATOM 695 C C . VAL A 1 95 ? 7.354 10.628 8.410 1.00 89.19 95 VAL A C 1
ATOM 697 O O . VAL A 1 95 ? 6.160 10.915 8.355 1.00 89.19 95 VAL A O 1
ATOM 700 N N . GLN A 1 96 ? 7.886 9.583 7.785 1.00 90.00 96 GLN A N 1
ATOM 701 C CA . GLN A 1 96 ? 7.119 8.624 7.000 1.00 90.00 96 GLN A CA 1
ATOM 702 C C . GLN A 1 96 ? 6.962 7.333 7.810 1.00 90.00 96 GLN A C 1
ATOM 704 O O . GLN A 1 96 ? 7.922 6.856 8.420 1.00 90.00 96 GLN A O 1
ATOM 709 N N . ARG A 1 97 ? 5.746 6.788 7.857 1.00 93.38 97 ARG A N 1
ATOM 710 C CA . ARG A 1 97 ? 5.405 5.534 8.541 1.00 93.38 97 ARG A CA 1
ATOM 711 C C . ARG A 1 97 ? 4.732 4.587 7.557 1.00 93.38 97 ARG A C 1
ATOM 713 O O . ARG A 1 97 ? 3.888 5.009 6.771 1.00 93.38 97 ARG A O 1
ATOM 720 N N . LEU A 1 98 ? 5.044 3.302 7.672 1.00 96.00 98 LEU A N 1
ATOM 721 C CA . LEU A 1 98 ? 4.263 2.232 7.070 1.00 96.00 98 LEU A CA 1
ATOM 722 C C . LEU A 1 98 ? 3.341 1.592 8.119 1.00 96.00 98 LEU A C 1
ATOM 724 O O . LEU A 1 98 ? 3.742 1.343 9.260 1.00 96.00 98 LEU A O 1
ATOM 728 N N . ALA A 1 99 ? 2.097 1.342 7.727 1.00 97.44 99 ALA A N 1
ATOM 729 C CA . ALA A 1 99 ? 1.074 0.717 8.549 1.00 97.44 99 ALA A CA 1
ATOM 730 C C . ALA A 1 99 ? 0.223 -0.261 7.723 1.00 97.44 99 ALA A C 1
ATOM 732 O O . ALA A 1 99 ? 0.120 -0.131 6.498 1.00 97.44 99 ALA A O 1
ATOM 733 N N . ALA A 1 100 ? -0.401 -1.229 8.390 1.00 98.50 100 ALA A N 1
ATOM 734 C CA . ALA A 1 100 ? -1.275 -2.213 7.760 1.00 98.50 100 ALA A CA 1
ATOM 735 C C . ALA A 1 100 ? -2.583 -2.361 8.549 1.00 98.50 100 ALA A C 1
ATOM 737 O O . ALA A 1 100 ? -2.554 -2.502 9.770 1.00 98.50 100 ALA A O 1
ATOM 738 N N . TYR A 1 101 ? -3.720 -2.320 7.850 1.00 98.69 101 TYR A N 1
ATOM 739 C CA . TYR A 1 101 ? -5.057 -2.291 8.455 1.00 98.69 101 TYR A CA 1
ATOM 740 C C . TYR A 1 101 ? -6.022 -3.271 7.789 1.00 98.69 101 TYR A C 1
ATOM 742 O O . TYR A 1 101 ? -5.934 -3.544 6.589 1.00 98.69 101 TYR A O 1
ATOM 750 N N . GLY A 1 102 ? -6.966 -3.783 8.578 1.00 97.69 102 GLY A N 1
ATOM 751 C CA . GLY A 1 102 ? -7.847 -4.875 8.188 1.00 97.69 102 GLY A CA 1
ATOM 752 C C . GLY A 1 102 ? -9.334 -4.534 8.184 1.00 97.69 102 GLY A C 1
ATOM 753 O O . GLY A 1 102 ? -9.892 -4.113 9.193 1.00 97.69 102 GLY A O 1
ATOM 754 N N . VAL A 1 103 ? -10.018 -4.811 7.075 1.00 97.81 103 VAL A N 1
ATOM 755 C CA . VAL A 1 103 ? -11.484 -4.845 7.007 1.00 97.81 103 VAL A CA 1
ATOM 756 C C . VAL A 1 103 ? -11.955 -6.245 7.392 1.00 97.81 103 VAL A C 1
ATOM 758 O O . VAL A 1 103 ? -11.990 -7.152 6.563 1.00 97.81 103 VAL A O 1
ATOM 761 N N . LEU A 1 104 ? -12.336 -6.416 8.659 1.00 94.88 104 LEU A N 1
ATOM 762 C CA . LEU A 1 104 ? -12.996 -7.623 9.157 1.00 94.88 104 LEU A CA 1
ATOM 763 C C . LEU A 1 104 ? -14.505 -7.371 9.281 1.00 94.88 104 LEU A C 1
ATOM 765 O O . LEU A 1 104 ? -14.928 -6.419 9.943 1.00 94.88 104 LEU A O 1
ATOM 769 N N . ARG A 1 105 ? -15.317 -8.219 8.640 1.00 92.12 105 ARG A N 1
ATOM 770 C CA . ARG A 1 105 ? -16.786 -8.141 8.661 1.00 92.12 105 ARG A CA 1
ATOM 771 C C . ARG A 1 105 ? -17.416 -9.453 9.105 1.00 92.12 105 ARG A C 1
ATOM 773 O O . ARG A 1 105 ? -16.828 -10.517 8.927 1.00 92.12 105 ARG A O 1
ATOM 780 N N . ASP A 1 106 ? -18.625 -9.365 9.643 1.00 87.56 106 ASP A N 1
ATOM 781 C CA . ASP A 1 106 ? -19.470 -10.524 9.922 1.00 87.56 106 ASP A CA 1
ATOM 782 C C . ASP A 1 106 ? -20.496 -10.793 8.803 1.00 87.56 106 ASP A C 1
ATOM 784 O O . ASP A 1 106 ? -20.563 -10.078 7.799 1.00 87.56 106 ASP A O 1
ATOM 788 N N . ALA A 1 107 ? -21.322 -11.828 8.987 1.00 85.44 107 ALA A N 1
ATOM 789 C CA . ALA A 1 107 ? -22.381 -12.198 8.045 1.00 85.44 107 ALA A CA 1
ATOM 790 C C . ALA A 1 107 ? -23.494 -11.137 7.899 1.00 85.44 107 ALA A C 1
ATOM 792 O O . ALA A 1 107 ? -24.147 -11.088 6.858 1.00 85.44 107 ALA A O 1
ATOM 793 N N . ASP A 1 108 ? -23.685 -10.272 8.902 1.00 85.50 108 ASP A N 1
ATOM 794 C CA . ASP A 1 108 ? -24.658 -9.169 8.881 1.00 85.50 108 ASP A CA 1
ATOM 795 C C . ASP A 1 108 ? -24.083 -7.898 8.207 1.00 85.50 108 ASP A C 1
ATOM 797 O O . ASP A 1 108 ? -24.746 -6.860 8.144 1.00 85.50 108 ASP A O 1
ATOM 801 N N . GLY A 1 109 ? -22.838 -7.949 7.713 1.00 88.50 109 GLY A N 1
ATOM 802 C CA . GLY A 1 109 ? -22.149 -6.828 7.071 1.00 88.50 109 GLY A CA 1
ATOM 803 C C . GLY A 1 109 ? -21.655 -5.746 8.038 1.00 88.50 109 GLY A C 1
ATOM 804 O O . GLY A 1 109 ? -21.226 -4.680 7.585 1.00 88.50 109 GLY A O 1
ATOM 805 N N . ARG A 1 110 ? -21.694 -6.007 9.350 1.00 92.69 110 ARG A N 1
ATOM 806 C CA . ARG A 1 110 ? -21.117 -5.152 10.395 1.00 92.69 110 ARG A CA 1
ATOM 807 C C . ARG A 1 110 ? -19.596 -5.266 10.352 1.00 92.69 110 ARG A C 1
ATOM 809 O O . ARG A 1 110 ? -19.058 -6.327 10.043 1.00 92.69 110 ARG A O 1
ATOM 816 N N . VAL A 1 111 ? -18.899 -4.178 10.665 1.00 95.00 111 VAL A N 1
ATOM 817 C CA . VAL A 1 111 ? -17.432 -4.087 10.594 1.00 95.00 111 VAL A CA 1
ATOM 818 C C . VAL A 1 111 ? -16.824 -4.032 11.992 1.00 95.00 111 VAL A C 1
ATOM 820 O O . VAL A 1 111 ? -17.363 -3.366 12.875 1.00 95.00 111 VAL A O 1
ATOM 823 N N . VAL A 1 112 ? -15.715 -4.736 12.213 1.00 95.44 112 VAL A N 1
ATOM 824 C CA . VAL A 1 112 ? -14.937 -4.600 13.451 1.00 95.44 112 VAL A CA 1
ATOM 825 C C . VAL A 1 112 ? -14.130 -3.306 13.388 1.00 95.44 112 VAL A C 1
ATOM 827 O O . VAL A 1 112 ? -13.366 -3.101 12.449 1.00 95.44 112 VAL A O 1
ATOM 830 N N . LEU A 1 113 ? -14.303 -2.446 14.391 1.00 96.50 113 LEU A N 1
ATOM 831 C CA . LEU A 1 113 ? -13.525 -1.226 14.590 1.00 96.50 113 LEU A CA 1
ATOM 832 C C . LEU A 1 113 ? -12.923 -1.207 15.997 1.00 96.50 113 LEU A C 1
ATOM 834 O O . LEU A 1 113 ? -13.531 -1.699 16.954 1.00 96.50 113 LEU A O 1
ATOM 838 N N . VAL A 1 114 ? -11.759 -0.581 16.117 1.00 95.88 114 VAL A N 1
ATOM 839 C CA . VAL A 1 114 ? -11.060 -0.308 17.380 1.00 95.88 114 VAL A CA 1
ATOM 840 C C . VAL A 1 114 ? -11.113 1.186 17.685 1.00 95.88 114 VAL A C 1
ATOM 842 O O . VAL A 1 114 ? -11.175 2.005 16.768 1.00 95.88 114 VAL A O 1
ATOM 845 N N . ARG A 1 115 ? -11.127 1.566 18.962 1.00 95.44 115 ARG A N 1
ATOM 846 C CA . ARG A 1 115 ? -11.134 2.964 19.404 1.00 95.44 115 ARG A CA 1
ATOM 847 C C . ARG A 1 115 ? -9.777 3.334 19.968 1.00 95.44 115 ARG A C 1
ATOM 849 O O . ARG A 1 115 ? -9.320 2.702 20.915 1.00 95.44 115 ARG A O 1
ATOM 856 N N . ALA A 1 116 ? -9.195 4.407 19.449 1.00 93.44 116 ALA A N 1
ATOM 857 C CA . ALA A 1 116 ? -7.970 4.986 19.974 1.00 93.44 116 ALA A CA 1
ATOM 858 C C . ALA A 1 116 ? -8.130 5.398 21.452 1.00 93.44 116 ALA A C 1
ATOM 860 O O . ALA A 1 116 ? -9.050 6.133 21.817 1.00 93.44 116 ALA A O 1
ATOM 861 N N . SER A 1 117 ? -7.209 4.926 22.288 1.00 92.44 117 SER A N 1
ATOM 862 C CA . SER A 1 117 ? -7.150 5.165 23.735 1.00 92.44 117 SER A CA 1
ATOM 863 C C . SER A 1 117 ? -6.659 6.573 24.096 1.00 92.44 117 SER A C 1
ATOM 865 O O . SER A 1 117 ? -6.218 7.341 23.237 1.00 92.44 117 SER A O 1
ATOM 867 N N . ASP A 1 118 ? -6.627 6.873 25.398 1.00 89.56 118 ASP A N 1
ATOM 868 C CA . ASP A 1 118 ? -6.016 8.086 25.957 1.00 89.56 118 ASP A CA 1
ATOM 869 C C . ASP A 1 118 ? -4.472 8.150 25.829 1.00 89.56 118 ASP A C 1
ATOM 871 O O . ASP A 1 118 ? -3.861 9.158 26.198 1.00 89.56 118 ASP A O 1
ATOM 875 N N . ARG A 1 119 ? -3.844 7.110 25.249 1.00 87.19 119 ARG A N 1
ATOM 876 C CA . ARG A 1 119 ? -2.420 7.051 24.860 1.00 87.19 119 ARG A CA 1
ATOM 877 C C . ARG A 1 119 ? -2.156 7.447 23.400 1.00 87.19 119 ARG A C 1
ATOM 879 O O . ARG A 1 119 ? -0.994 7.489 22.991 1.00 87.19 119 ARG A O 1
ATOM 886 N N . SER A 1 120 ? -3.208 7.702 22.617 1.00 88.06 120 SER A N 1
ATOM 887 C CA . SER A 1 120 ? -3.161 8.061 21.192 1.00 88.06 120 SER A CA 1
ATOM 888 C C . SER A 1 120 ? -3.479 9.542 20.974 1.00 88.06 120 SER A C 1
ATOM 890 O O . SER A 1 120 ? -4.361 10.088 21.639 1.00 88.06 120 SER A O 1
ATOM 892 N N . ASP A 1 121 ? -2.827 10.184 19.994 1.00 89.31 121 ASP A N 1
ATOM 893 C CA . ASP A 1 121 ? -3.096 11.593 19.656 1.00 89.31 121 ASP A CA 1
ATOM 894 C C . ASP A 1 121 ? -4.515 11.823 19.091 1.00 89.31 121 ASP A C 1
ATOM 896 O O . ASP A 1 121 ? -4.970 12.960 18.997 1.00 89.31 121 ASP A O 1
ATOM 900 N N . LEU A 1 122 ? -5.226 10.750 18.722 1.00 91.19 122 LEU A N 1
ATOM 901 C CA . LEU A 1 122 ? -6.598 10.768 18.196 1.00 91.19 122 LEU A CA 1
ATOM 902 C C . LEU A 1 122 ? -7.571 10.040 19.145 1.00 91.19 122 LEU A C 1
ATOM 904 O O . LEU A 1 122 ? -8.429 9.276 18.706 1.00 91.19 122 LEU A O 1
ATOM 908 N N . THR A 1 123 ? -7.411 10.256 20.457 1.00 93.00 123 THR A N 1
ATOM 909 C CA . THR A 1 123 ? -8.238 9.664 21.528 1.00 93.00 123 THR A CA 1
ATOM 910 C C . THR A 1 123 ? -9.740 9.693 21.196 1.00 93.00 123 THR A C 1
ATOM 912 O O . THR A 1 123 ? -10.301 10.735 20.859 1.00 93.00 123 THR A O 1
ATOM 915 N N . GLY A 1 124 ? -10.416 8.552 21.335 1.00 93.94 124 GLY A N 1
ATOM 916 C CA . GLY A 1 124 ? -11.860 8.404 21.127 1.00 93.94 124 GLY A CA 1
ATOM 917 C C . GLY A 1 124 ? -12.305 8.201 19.673 1.00 93.94 124 GLY A C 1
ATOM 918 O O . GLY A 1 124 ? -13.466 7.845 19.455 1.00 93.94 124 GLY A O 1
ATOM 919 N N . VAL A 1 125 ? -11.412 8.381 18.695 1.00 95.50 125 VAL A N 1
ATOM 920 C CA . VAL A 1 125 ? -11.676 8.138 17.267 1.00 95.50 125 VAL A CA 1
ATOM 921 C C . VAL A 1 125 ? -11.570 6.642 16.948 1.00 95.50 125 VAL A C 1
ATOM 923 O O . VAL A 1 125 ? -10.769 5.921 17.544 1.00 95.50 125 VAL A O 1
ATOM 926 N N . TRP A 1 126 ? -12.392 6.171 16.012 1.00 96.56 126 TRP A N 1
ATOM 927 C CA . TRP A 1 126 ? -12.470 4.776 15.587 1.00 96.56 126 TRP A CA 1
ATOM 928 C C . TRP A 1 126 ? -11.660 4.505 14.314 1.00 96.56 126 TRP A C 1
ATOM 930 O O . TRP A 1 126 ? -11.688 5.274 13.347 1.00 96.56 126 TRP A O 1
ATOM 940 N N . PHE A 1 127 ? -10.969 3.369 14.322 1.00 97.19 127 PHE A N 1
ATOM 941 C CA . PHE A 1 127 ? -10.085 2.874 13.275 1.00 97.19 127 PHE A CA 1
ATOM 942 C C . PHE A 1 127 ? -10.499 1.463 12.845 1.00 97.19 127 PHE A C 1
ATOM 944 O O . PHE A 1 127 ? -11.151 0.737 13.597 1.00 97.19 127 PHE A O 1
ATOM 951 N N . LEU A 1 128 ? -10.098 1.061 11.637 1.00 97.75 128 LEU A N 1
ATOM 952 C CA . LEU A 1 128 ? -9.964 -0.365 11.328 1.00 97.75 128 LEU A CA 1
ATOM 953 C C . LEU A 1 128 ? -8.878 -0.951 12.249 1.00 97.75 128 LEU A C 1
ATOM 955 O O . LEU A 1 128 ? -7.910 -0.236 12.510 1.00 97.75 128 LEU A O 1
ATOM 959 N N . PRO A 1 129 ? -9.002 -2.201 12.726 1.00 96.62 129 PRO A N 1
ATOM 960 C CA . PRO A 1 129 ? -7.936 -2.840 13.489 1.00 96.62 129 PRO A CA 1
ATOM 961 C C . PRO A 1 129 ? -6.666 -2.975 12.638 1.00 96.62 129 PRO A C 1
ATOM 963 O O . PRO A 1 129 ? -6.741 -3.237 11.427 1.00 96.62 129 PRO A O 1
ATOM 966 N N . GLY A 1 130 ? -5.510 -2.769 13.260 1.00 96.25 130 GLY A N 1
ATOM 967 C CA . GLY A 1 130 ? -4.214 -2.718 12.590 1.00 96.25 130 GLY A CA 1
ATOM 968 C C . GLY A 1 130 ? -3.296 -1.610 13.110 1.00 96.25 130 GLY A C 1
ATOM 969 O O . GLY A 1 130 ? -3.719 -0.678 13.794 1.00 96.25 130 GLY A O 1
ATOM 970 N N . GLY A 1 131 ? -2.025 -1.668 12.719 1.00 94.62 131 GLY A N 1
ATOM 971 C CA . GLY A 1 131 ? -1.008 -0.776 13.266 1.00 94.62 131 GLY A CA 1
ATOM 972 C C . GLY A 1 131 ? 0.277 -0.727 12.455 1.00 94.62 131 GLY A C 1
ATOM 973 O O . GLY A 1 131 ? 0.243 -0.574 11.234 1.00 94.62 131 GLY A O 1
ATOM 974 N N . GLY A 1 132 ? 1.423 -0.705 13.137 1.00 94.12 132 GLY A N 1
ATOM 975 C CA . GLY A 1 132 ? 2.721 -0.484 12.494 1.00 94.12 132 GLY A CA 1
ATOM 976 C C . GLY A 1 132 ? 3.205 -1.722 11.752 1.00 94.12 132 GLY A C 1
ATOM 977 O O . GLY A 1 132 ? 2.988 -2.834 12.211 1.00 94.12 132 GLY A O 1
ATOM 978 N N . VAL A 1 133 ? 3.886 -1.529 10.621 1.00 95.19 133 VAL A N 1
ATOM 979 C CA . VAL A 1 133 ? 4.683 -2.607 10.020 1.00 95.19 133 VAL A CA 1
ATOM 980 C C . VAL A 1 133 ? 6.100 -2.497 10.562 1.00 95.19 133 VAL A C 1
ATOM 982 O O . VAL A 1 133 ? 6.786 -1.504 10.294 1.00 95.19 133 VAL A O 1
ATOM 985 N N . ASP A 1 134 ? 6.531 -3.502 11.316 1.00 93.19 134 ASP A N 1
ATOM 986 C CA . ASP A 1 134 ? 7.869 -3.527 11.897 1.00 93.19 134 ASP A CA 1
ATOM 987 C C . ASP A 1 134 ? 8.960 -3.647 10.822 1.00 93.19 134 ASP A C 1
ATOM 989 O O . ASP A 1 134 ? 8.745 -4.070 9.680 1.00 93.19 134 ASP A O 1
ATOM 993 N N . PHE A 1 135 ? 10.182 -3.254 11.182 1.00 92.44 135 PHE A N 1
ATOM 994 C CA . PHE A 1 135 ? 11.312 -3.336 10.264 1.00 92.44 135 PHE A CA 1
ATOM 995 C C . PHE A 1 135 ? 11.609 -4.800 9.884 1.00 92.44 135 PHE A C 1
ATOM 997 O O . PHE A 1 135 ? 11.980 -5.616 10.729 1.00 92.44 135 PHE A O 1
ATOM 1004 N N . GLY A 1 136 ? 11.501 -5.110 8.591 1.00 91.56 136 GLY A N 1
ATOM 1005 C CA . GLY A 1 136 ? 11.637 -6.456 8.036 1.00 91.56 136 GLY A CA 1
ATOM 1006 C C . GLY A 1 136 ? 10.355 -7.297 8.058 1.00 91.56 136 GLY A C 1
ATOM 1007 O O . GLY A 1 136 ? 10.381 -8.408 7.534 1.00 91.56 136 GLY A O 1
ATOM 1008 N N . GLU A 1 137 ? 9.252 -6.791 8.616 1.00 95.25 137 GLU A N 1
ATOM 1009 C CA . GLU A 1 137 ? 7.942 -7.452 8.623 1.00 95.25 137 GLU A CA 1
ATOM 1010 C C . GLU A 1 137 ? 7.228 -7.261 7.270 1.00 95.25 137 GLU A C 1
ATOM 1012 O O . GLU A 1 137 ? 7.326 -6.208 6.632 1.00 95.25 137 GLU A O 1
ATOM 1017 N N . HIS A 1 138 ? 6.497 -8.276 6.802 1.00 96.56 138 HIS A N 1
ATOM 1018 C CA . HIS A 1 138 ? 5.633 -8.128 5.631 1.00 96.56 138 HIS A CA 1
ATOM 1019 C C . HIS A 1 138 ? 4.305 -7.469 6.063 1.00 96.56 138 HIS A C 1
ATOM 1021 O O . HIS A 1 138 ? 3.711 -7.925 7.039 1.00 96.56 138 HIS A O 1
ATOM 1027 N N . PRO A 1 139 ? 3.746 -6.471 5.344 1.00 98.00 139 PRO A N 1
ATOM 1028 C CA . PRO A 1 139 ? 2.512 -5.794 5.776 1.00 98.00 139 PRO A CA 1
ATOM 1029 C C . PRO A 1 139 ? 1.301 -6.726 5.983 1.00 98.00 139 PRO A C 1
ATOM 1031 O O . PRO A 1 139 ? 0.425 -6.443 6.793 1.00 98.00 139 PRO A O 1
ATOM 1034 N N . ARG A 1 140 ? 1.257 -7.851 5.254 1.00 97.56 140 ARG A N 1
ATOM 1035 C CA . ARG A 1 140 ? 0.276 -8.943 5.442 1.00 97.56 140 ARG A CA 1
ATOM 1036 C C . ARG A 1 140 ? 0.363 -9.604 6.823 1.00 97.56 140 ARG A C 1
ATOM 1038 O O . ARG A 1 140 ? -0.670 -9.978 7.370 1.00 97.56 140 ARG A O 1
ATOM 1045 N N . ASP A 1 141 ? 1.569 -9.760 7.353 1.00 97.56 141 ASP A N 1
ATOM 1046 C CA . ASP A 1 141 ? 1.806 -10.426 8.633 1.00 97.56 141 ASP A CA 1
ATOM 1047 C C . ASP A 1 141 ? 1.562 -9.431 9.776 1.00 97.56 141 ASP A C 1
ATOM 1049 O O . ASP A 1 141 ? 0.867 -9.759 10.736 1.00 97.56 141 ASP A O 1
ATOM 1053 N N . ALA A 1 142 ? 1.992 -8.177 9.584 1.00 97.56 142 ALA A N 1
ATOM 1054 C CA . ALA A 1 142 ? 1.717 -7.057 10.482 1.00 97.56 142 ALA A CA 1
ATOM 1055 C C . ALA A 1 142 ? 0.217 -6.898 10.780 1.00 97.56 142 ALA A C 1
ATOM 1057 O O . ALA A 1 142 ? -0.177 -6.858 11.940 1.00 97.56 142 ALA A O 1
ATOM 1058 N N . VAL A 1 143 ? -0.651 -6.873 9.754 1.00 98.19 143 VAL A N 1
ATOM 1059 C CA . VAL A 1 143 ? -2.103 -6.752 9.992 1.00 98.19 143 VAL A CA 1
ATOM 1060 C C . VAL A 1 143 ? -2.669 -7.953 10.758 1.00 98.19 143 VAL A C 1
ATOM 1062 O O . VAL A 1 143 ? -3.571 -7.775 11.569 1.00 98.19 143 VAL A O 1
ATOM 1065 N N . ALA A 1 144 ? -2.147 -9.167 10.555 1.00 96.19 144 ALA A N 1
ATOM 1066 C CA . ALA A 1 144 ? -2.611 -10.345 11.287 1.00 96.19 144 ALA A CA 1
ATOM 1067 C C . ALA A 1 144 ? -2.177 -10.314 12.764 1.00 96.19 144 ALA A C 1
ATOM 1069 O O . ALA A 1 144 ? -2.978 -10.655 13.636 1.00 96.19 144 ALA A O 1
ATOM 1070 N N . ARG A 1 145 ? -0.946 -9.859 13.041 1.00 95.88 145 ARG A N 1
ATOM 1071 C CA . ARG A 1 145 ? -0.423 -9.619 14.395 1.00 95.88 145 ARG A CA 1
ATOM 1072 C C . ARG A 1 145 ? -1.237 -8.543 15.119 1.00 95.88 145 ARG A C 1
ATOM 1074 O O . ARG A 1 145 ? -1.841 -8.837 16.145 1.00 95.88 145 ARG A O 1
ATOM 1081 N N . GLU A 1 146 ? -1.321 -7.345 14.547 1.00 96.00 146 GLU A N 1
ATOM 1082 C CA . GLU A 1 146 ? -1.995 -6.185 15.150 1.00 96.00 146 GLU A CA 1
ATOM 1083 C C . GLU A 1 146 ? -3.489 -6.464 15.404 1.00 96.00 146 GLU A C 1
ATOM 1085 O O . GLU A 1 146 ? -4.011 -6.152 16.469 1.00 96.00 146 GLU A O 1
ATOM 1090 N N . VAL A 1 147 ? -4.194 -7.129 14.476 1.00 94.25 147 VAL A N 1
ATOM 1091 C CA . VAL A 1 147 ? -5.603 -7.517 14.690 1.00 94.25 147 VAL A CA 1
ATOM 1092 C C . VAL A 1 147 ? -5.736 -8.521 15.840 1.00 94.25 147 VAL A C 1
ATOM 1094 O O . VAL A 1 147 ? -6.676 -8.413 16.631 1.00 94.25 147 VAL A O 1
ATOM 1097 N N . ALA A 1 148 ? -4.817 -9.481 15.970 1.00 91.81 148 ALA A N 1
ATOM 1098 C CA . ALA A 1 148 ? -4.831 -10.425 17.085 1.00 91.81 148 ALA A CA 1
ATOM 1099 C C . ALA A 1 148 ? -4.522 -9.736 18.429 1.00 91.81 148 ALA A C 1
ATOM 1101 O O . ALA A 1 148 ? -5.151 -10.076 19.430 1.00 91.81 148 ALA A O 1
ATOM 1102 N N . GLU A 1 149 ? -3.620 -8.751 18.440 1.00 89.88 149 GLU A N 1
ATOM 1103 C CA . GLU A 1 149 ? -3.256 -7.939 19.610 1.00 89.88 149 GLU A CA 1
ATOM 1104 C C . GLU A 1 149 ? -4.418 -7.026 20.053 1.00 89.88 149 GLU A C 1
ATOM 1106 O O . GLU A 1 149 ? -4.876 -7.123 21.191 1.00 89.88 149 GLU A O 1
ATOM 1111 N N . GLU A 1 150 ? -4.977 -6.212 19.150 1.00 91.06 150 GLU A N 1
ATOM 1112 C CA . GLU A 1 150 ? -6.025 -5.232 19.480 1.00 91.06 150 GLU A CA 1
ATOM 1113 C C . GLU A 1 150 ? -7.419 -5.837 19.722 1.00 91.06 150 GLU A C 1
ATOM 1115 O O . GLU A 1 150 ? -8.270 -5.203 20.356 1.00 91.06 150 GLU A O 1
ATOM 1120 N N . THR A 1 151 ? -7.702 -7.017 19.155 1.00 89.81 151 THR A N 1
ATOM 1121 C CA . THR A 1 151 ? -9.061 -7.594 19.145 1.00 89.81 151 THR A CA 1
ATOM 1122 C C . THR A 1 151 ? -9.165 -8.989 19.759 1.00 89.81 151 THR A C 1
ATOM 1124 O O . THR A 1 151 ? -10.277 -9.431 20.064 1.00 89.81 151 THR A O 1
ATOM 1127 N N . GLY A 1 152 ? -8.048 -9.702 19.929 1.00 88.56 152 GLY A N 1
ATOM 1128 C CA . GLY A 1 152 ? -8.025 -11.109 20.336 1.00 88.56 152 GLY A CA 1
ATOM 1129 C C . GLY A 1 152 ? -8.453 -12.108 19.249 1.00 88.56 152 GLY A C 1
ATOM 1130 O O . GLY A 1 152 ? -8.617 -13.288 19.559 1.00 88.56 152 GLY A O 1
ATOM 1131 N N . VAL A 1 153 ? -8.669 -11.671 18.000 1.00 87.94 153 VAL A N 1
ATOM 1132 C CA . VAL A 1 153 ? -9.161 -12.517 16.896 1.00 87.94 153 VAL A CA 1
ATOM 1133 C C . VAL A 1 153 ? -8.035 -12.877 15.930 1.00 87.94 153 VAL A C 1
ATOM 1135 O O . VAL A 1 153 ? -7.428 -12.004 15.317 1.00 87.94 153 VAL A O 1
ATOM 1138 N N . THR A 1 154 ? -7.805 -14.175 15.723 1.00 91.31 154 THR A N 1
ATOM 1139 C CA . THR A 1 154 ? -6.932 -14.670 14.647 1.00 91.31 154 THR A CA 1
ATOM 1140 C C . THR A 1 154 ? -7.642 -14.583 13.295 1.00 91.31 154 THR A C 1
ATOM 1142 O O . THR A 1 154 ? -8.812 -14.963 13.161 1.00 91.31 154 THR A O 1
ATOM 1145 N N . VAL A 1 155 ? -6.930 -14.065 12.296 1.00 92.81 155 VAL A N 1
ATOM 1146 C CA . VAL A 1 155 ? -7.459 -13.748 10.968 1.00 92.81 155 VAL A CA 1
ATOM 1147 C C . VAL A 1 155 ? -6.538 -14.236 9.855 1.00 92.81 155 VAL A C 1
ATOM 1149 O O . VAL A 1 155 ? -5.316 -14.117 9.937 1.00 92.81 155 VAL A O 1
ATOM 1152 N N . ARG A 1 156 ? -7.149 -14.648 8.744 1.00 94.75 156 ARG A N 1
ATOM 1153 C CA . ARG A 1 156 ? -6.484 -14.826 7.452 1.00 94.75 156 ARG A CA 1
ATOM 1154 C C . ARG A 1 156 ? -6.752 -13.631 6.540 1.00 94.75 156 ARG A C 1
ATOM 1156 O O . ARG A 1 156 ? -7.887 -13.162 6.409 1.00 94.75 156 ARG A O 1
ATOM 1163 N N . VAL A 1 157 ? -5.709 -13.173 5.851 1.00 96.81 157 VAL A N 1
ATOM 1164 C CA . VAL A 1 157 ? -5.829 -12.170 4.784 1.00 96.81 157 VAL A CA 1
ATOM 1165 C C . VAL A 1 157 ? -6.426 -12.821 3.537 1.00 96.81 157 VAL A C 1
ATOM 1167 O O . VAL A 1 157 ? -5.944 -13.853 3.072 1.00 96.81 157 VAL A O 1
ATOM 1170 N N . THR A 1 158 ? -7.490 -12.224 3.001 1.00 96.62 158 THR A N 1
ATOM 1171 C CA . THR A 1 158 ? -8.266 -12.763 1.866 1.00 96.62 158 THR A CA 1
ATOM 1172 C C . THR A 1 158 ? -8.095 -11.967 0.578 1.00 96.62 158 THR A C 1
ATOM 1174 O O . THR A 1 158 ? -8.228 -12.534 -0.503 1.00 96.62 158 THR A O 1
ATOM 1177 N N . GLY A 1 159 ? -7.746 -10.684 0.682 1.00 96.81 159 GLY A N 1
ATOM 1178 C CA . GLY A 1 159 ? -7.466 -9.818 -0.457 1.00 96.81 159 GLY A CA 1
ATOM 1179 C C . GLY A 1 159 ? -6.670 -8.588 -0.038 1.00 96.81 159 GLY A C 1
ATOM 1180 O O . GLY A 1 159 ? -6.786 -8.122 1.096 1.00 96.81 159 GLY A O 1
ATOM 1181 N N . LEU A 1 160 ? -5.855 -8.072 -0.955 1.00 98.12 160 LEU A N 1
ATOM 1182 C CA . LEU A 1 160 ? -5.320 -6.716 -0.885 1.00 98.12 160 LEU A CA 1
ATOM 1183 C C . LEU A 1 160 ? -6.425 -5.778 -1.387 1.00 98.12 160 LEU A C 1
ATOM 1185 O O . LEU A 1 160 ? -6.886 -5.934 -2.516 1.00 98.12 160 LEU A O 1
ATOM 1189 N N . ARG A 1 161 ? -6.888 -4.865 -0.532 1.00 97.62 161 ARG A N 1
ATOM 1190 C CA . ARG A 1 161 ? -8.003 -3.957 -0.826 1.00 97.62 161 ARG A CA 1
ATOM 1191 C C . ARG A 1 161 ? -7.523 -2.686 -1.515 1.00 97.62 161 ARG A C 1
ATOM 1193 O O . ARG A 1 161 ? -8.100 -2.308 -2.527 1.00 97.62 161 ARG A O 1
ATOM 1200 N N . ASP A 1 162 ? -6.520 -2.021 -0.942 1.00 97.75 162 ASP A N 1
ATOM 1201 C CA . ASP A 1 162 ? -6.009 -0.734 -1.432 1.00 97.75 162 ASP A CA 1
ATOM 1202 C C . ASP A 1 162 ? -4.654 -0.380 -0.779 1.00 97.75 162 ASP A C 1
ATOM 1204 O O . ASP A 1 162 ? -4.269 -0.992 0.223 1.00 97.75 162 ASP A O 1
ATOM 1208 N N . VAL A 1 163 ? -3.958 0.641 -1.294 1.00 98.06 163 VAL A N 1
ATOM 1209 C CA . VAL A 1 163 ? -2.871 1.331 -0.581 1.00 98.06 163 VAL A CA 1
ATOM 1210 C C . VAL A 1 163 ? -3.054 2.841 -0.683 1.00 98.06 163 VAL A C 1
ATOM 1212 O O . VAL A 1 163 ? -2.901 3.435 -1.749 1.00 98.06 163 VAL A O 1
ATOM 1215 N N . VAL A 1 164 ? -3.321 3.470 0.459 1.00 97.00 164 VAL A N 1
ATOM 1216 C CA . VAL A 1 164 ? -3.581 4.913 0.577 1.00 97.00 164 VAL A CA 1
ATOM 1217 C C . VAL A 1 164 ? -2.578 5.569 1.516 1.00 97.00 164 VAL A C 1
ATOM 1219 O O . VAL A 1 164 ? -1.946 4.898 2.334 1.00 97.00 164 VAL A O 1
ATOM 1222 N N . SER A 1 165 ? -2.452 6.891 1.453 1.00 95.62 165 SER A N 1
ATOM 1223 C CA . SER A 1 165 ? -1.703 7.657 2.446 1.00 95.62 165 SER A CA 1
ATOM 1224 C C . SER A 1 165 ? -2.472 8.876 2.951 1.00 95.62 165 SER A C 1
ATOM 1226 O O . SER A 1 165 ? -3.367 9.391 2.281 1.00 95.62 165 SER A O 1
ATOM 1228 N N . ASP A 1 166 ? -2.116 9.344 4.143 1.00 93.88 166 ASP A N 1
ATOM 1229 C CA . ASP A 1 166 ? -2.486 10.674 4.628 1.00 93.88 166 ASP A CA 1
ATOM 1230 C C . ASP A 1 166 ? -1.336 11.286 5.436 1.00 93.88 166 ASP A C 1
ATOM 1232 O O . ASP A 1 166 ? -0.395 10.588 5.828 1.00 93.88 166 ASP A O 1
ATOM 1236 N N . VAL A 1 167 ? -1.401 12.602 5.643 1.00 92.31 167 VAL A N 1
ATOM 1237 C CA . VAL A 1 167 ? -0.480 13.354 6.501 1.00 92.31 167 VAL A CA 1
ATOM 1238 C C . VAL A 1 167 ? -1.260 13.887 7.693 1.00 92.31 167 VAL A C 1
ATOM 1240 O O . VAL A 1 167 ? -2.315 14.499 7.527 1.00 92.31 167 VAL A O 1
ATOM 1243 N N . ILE A 1 168 ? -0.730 13.663 8.893 1.00 90.12 168 ILE A N 1
ATOM 1244 C CA . ILE A 1 168 ? -1.256 14.229 10.137 1.00 90.12 168 ILE A CA 1
ATOM 1245 C C . ILE A 1 168 ? -0.194 15.152 10.732 1.00 90.12 168 ILE A C 1
ATOM 1247 O O . ILE A 1 168 ? 0.904 14.713 11.086 1.00 90.12 168 ILE A O 1
ATOM 1251 N N . ASP A 1 169 ? -0.533 16.431 10.869 1.00 89.44 169 ASP A N 1
ATOM 1252 C CA . ASP A 1 169 ? 0.271 17.390 11.620 1.00 89.44 169 ASP A CA 1
ATOM 1253 C C . ASP A 1 169 ? 0.139 17.118 13.125 1.00 89.44 169 ASP A C 1
ATOM 1255 O O . ASP A 1 169 ? -0.968 17.041 13.661 1.00 89.44 169 ASP A O 1
ATOM 1259 N N . LEU A 1 170 ? 1.269 17.021 13.832 1.00 87.19 170 LEU A N 1
ATOM 1260 C CA . LEU A 1 170 ? 1.325 16.891 15.293 1.00 87.19 170 LEU A CA 1
ATOM 1261 C C . LEU A 1 170 ? 2.122 18.074 15.881 1.00 87.19 170 LEU A C 1
ATOM 1263 O O . LEU A 1 170 ? 3.295 17.913 16.244 1.00 87.19 170 LEU A O 1
ATOM 1267 N N . PRO A 1 171 ? 1.532 19.287 15.991 1.00 85.94 171 PRO A N 1
ATOM 1268 C CA . PRO A 1 171 ? 2.264 20.504 16.360 1.00 85.94 171 PRO A CA 1
ATOM 1269 C C . PRO A 1 171 ? 2.873 20.480 17.766 1.00 85.94 171 PRO A C 1
ATOM 1271 O O . PRO A 1 171 ? 3.834 21.206 18.022 1.00 85.94 171 PRO A O 1
ATOM 1274 N N . HIS A 1 172 ? 2.334 19.659 18.674 1.00 82.94 172 HIS A N 1
ATOM 1275 C CA . HIS A 1 172 ? 2.871 19.397 20.018 1.00 82.94 172 HIS A CA 1
ATOM 1276 C C . HIS A 1 172 ? 4.109 18.498 20.014 1.00 82.94 172 HIS A C 1
ATOM 1278 O O . HIS A 1 172 ? 4.905 18.563 20.946 1.00 82.94 172 HIS A O 1
ATOM 1284 N N . ARG A 1 173 ? 4.285 17.681 18.970 1.00 84.19 173 ARG A N 1
ATOM 1285 C CA . ARG A 1 173 ? 5.476 16.846 18.747 1.00 84.19 173 ARG A CA 1
ATOM 1286 C C . ARG A 1 173 ? 6.474 17.487 17.775 1.00 84.19 173 ARG A C 1
ATOM 1288 O O . ARG A 1 173 ? 7.593 17.001 17.656 1.00 84.19 173 ARG A O 1
ATOM 1295 N N . GLY A 1 174 ? 6.075 18.552 17.075 1.00 87.31 174 GLY A N 1
ATOM 1296 C CA . GLY A 1 174 ? 6.899 19.216 16.063 1.00 87.31 174 GLY A CA 1
ATOM 1297 C C . GLY A 1 174 ? 7.179 18.336 14.842 1.00 87.31 174 GLY A C 1
ATOM 1298 O O . GLY A 1 174 ? 8.264 18.431 14.272 1.00 87.31 174 GLY A O 1
ATOM 1299 N N . VAL A 1 175 ? 6.235 17.467 14.456 1.00 88.69 175 VAL A N 1
ATOM 1300 C CA . VAL A 1 175 ? 6.368 16.555 13.305 1.00 88.69 175 VAL A CA 1
ATOM 1301 C C . VAL A 1 175 ? 5.121 16.540 12.425 1.00 88.69 175 VAL A C 1
ATOM 1303 O O . VAL A 1 175 ? 4.021 16.826 12.901 1.00 88.69 175 VAL A O 1
ATOM 1306 N N . ARG A 1 176 ? 5.300 16.148 11.160 1.00 90.38 176 ARG A N 1
ATOM 1307 C CA . ARG A 1 176 ? 4.220 15.836 10.214 1.00 90.38 176 ARG A CA 1
ATOM 1308 C C . ARG A 1 176 ? 4.347 14.378 9.792 1.00 90.38 176 ARG A C 1
ATOM 1310 O O . ARG A 1 176 ? 5.350 13.983 9.192 1.00 90.38 176 ARG A O 1
ATOM 1317 N N . VAL A 1 177 ? 3.362 13.562 10.153 1.00 91.62 177 VAL A N 1
ATOM 1318 C CA . VAL A 1 177 ? 3.424 12.107 9.984 1.00 91.62 177 VAL A CA 1
ATOM 1319 C C . VAL A 1 177 ? 2.682 11.710 8.714 1.00 91.62 177 VAL A C 1
ATOM 1321 O O . VAL A 1 177 ? 1.455 11.642 8.714 1.00 91.62 177 VAL A O 1
ATOM 1324 N N . HIS A 1 178 ? 3.424 11.432 7.643 1.00 94.19 178 HIS A N 1
ATOM 1325 C CA . HIS A 1 178 ? 2.900 10.799 6.431 1.00 94.19 178 HIS A CA 1
ATOM 1326 C C . HIS A 1 178 ? 2.820 9.296 6.671 1.00 94.19 178 HIS A C 1
ATOM 1328 O O . HIS A 1 178 ? 3.839 8.640 6.875 1.00 94.19 178 HIS A O 1
ATOM 1334 N N . THR A 1 179 ? 1.613 8.741 6.708 1.00 95.88 179 THR A N 1
ATOM 1335 C CA . THR A 1 179 ? 1.417 7.307 6.945 1.00 95.88 179 THR A CA 1
ATOM 1336 C C . THR A 1 179 ? 0.894 6.642 5.682 1.00 95.88 179 THR A C 1
ATOM 1338 O O . THR A 1 179 ? -0.242 6.888 5.276 1.00 95.88 179 THR A O 1
ATOM 1341 N N . LEU A 1 180 ? 1.696 5.758 5.091 1.00 97.50 180 LEU A N 1
ATOM 1342 C CA . LEU A 1 180 ? 1.232 4.815 4.079 1.00 97.50 180 LEU A CA 1
ATOM 1343 C C . LEU A 1 180 ? 0.520 3.647 4.756 1.00 97.50 180 LEU A C 1
ATOM 1345 O O . LEU A 1 180 ? 1.024 3.073 5.722 1.00 97.50 180 LEU A O 1
ATOM 1349 N N . ARG A 1 181 ? -0.652 3.292 4.233 1.00 98.00 181 ARG A N 1
ATOM 1350 C CA . ARG A 1 181 ? -1.538 2.267 4.784 1.00 98.00 181 ARG A CA 1
ATOM 1351 C C . ARG A 1 181 ? -1.843 1.228 3.730 1.00 98.00 181 ARG A C 1
ATOM 1353 O O . ARG A 1 181 ? -2.534 1.524 2.758 1.00 98.00 181 ARG A O 1
ATOM 1360 N N . VAL A 1 182 ? -1.368 0.011 3.956 1.00 98.69 182 VAL A N 1
ATOM 1361 C CA . VAL A 1 182 ? -1.778 -1.155 3.174 1.00 98.69 182 VAL A CA 1
ATOM 1362 C C . VAL A 1 182 ? -3.067 -1.698 3.779 1.00 98.69 182 VAL A C 1
ATOM 1364 O O . VAL A 1 182 ? -3.112 -2.024 4.966 1.00 98.69 182 VAL A O 1
ATOM 1367 N N . LEU A 1 183 ? -4.127 -1.755 2.980 1.00 98.69 183 LEU A N 1
ATOM 1368 C CA . LEU A 1 183 ? -5.460 -2.139 3.427 1.00 98.69 183 LEU A CA 1
ATOM 1369 C C . LEU A 1 183 ? -5.785 -3.547 2.931 1.00 98.69 183 LEU A C 1
ATOM 1371 O O . LEU A 1 183 ? -5.629 -3.846 1.748 1.00 98.69 183 LEU A O 1
ATOM 1375 N N . TYR A 1 184 ? -6.269 -4.405 3.825 1.00 98.69 184 TYR A N 1
ATOM 1376 C CA . TYR A 1 184 ? -6.563 -5.808 3.537 1.00 98.69 184 TYR A CA 1
ATOM 1377 C C . TYR A 1 184 ? -8.013 -6.171 3.863 1.00 98.69 184 TYR A C 1
ATOM 1379 O O . TYR A 1 184 ? -8.566 -5.710 4.859 1.00 98.69 184 TYR A O 1
ATOM 1387 N N . ASP A 1 185 ? -8.614 -7.050 3.063 1.00 98.06 185 ASP A N 1
ATOM 1388 C CA . ASP A 1 185 ? -9.860 -7.736 3.415 1.00 98.06 185 ASP A CA 1
ATOM 1389 C C . ASP A 1 185 ? -9.542 -8.995 4.233 1.00 98.06 185 ASP A C 1
ATOM 1391 O O . ASP A 1 185 ? -8.730 -9.833 3.821 1.00 98.06 185 ASP A O 1
ATOM 1395 N N . LEU A 1 186 ? -10.186 -9.144 5.393 1.00 96.38 186 LEU A N 1
ATOM 1396 C CA . LEU A 1 186 ? -9.894 -10.182 6.383 1.00 96.38 186 LEU A CA 1
ATOM 1397 C C . LEU A 1 186 ? -11.065 -11.139 6.609 1.00 96.38 186 LEU A C 1
ATOM 1399 O O . LEU A 1 186 ? -12.233 -10.778 6.478 1.00 96.38 186 LEU A O 1
ATOM 1403 N N . HIS A 1 187 ? -10.737 -12.349 7.057 1.00 92.25 187 HIS A N 1
ATOM 1404 C CA . HIS A 1 187 ? -11.699 -13.336 7.538 1.00 92.25 187 HIS A CA 1
ATOM 1405 C C . HIS A 1 187 ? -11.188 -13.946 8.847 1.00 92.25 187 HIS A C 1
ATOM 1407 O O . HIS A 1 187 ? -10.015 -14.296 8.937 1.00 92.25 187 HIS A O 1
ATOM 1413 N N . ALA A 1 188 ? -12.053 -14.092 9.853 1.00 89.75 188 ALA A N 1
ATOM 1414 C CA . ALA A 1 188 ? -11.701 -14.749 11.115 1.00 89.75 188 ALA A CA 1
ATOM 1415 C C . ALA A 1 188 ? -11.535 -16.264 10.915 1.00 89.75 188 ALA A C 1
ATOM 1417 O O . ALA A 1 188 ? -12.325 -16.871 10.192 1.00 89.75 188 ALA A O 1
ATOM 1418 N N . ASP A 1 189 ? -10.538 -16.885 11.541 1.00 78.75 189 ASP A N 1
ATOM 1419 C CA . ASP A 1 189 ? -10.263 -18.314 11.311 1.00 78.75 189 ASP A CA 1
ATOM 1420 C C . ASP A 1 189 ? -11.188 -19.265 12.095 1.00 78.75 189 ASP A C 1
ATOM 1422 O O . ASP A 1 189 ? -11.316 -20.434 11.731 1.00 78.75 189 ASP A O 1
ATOM 1426 N N . ASP A 1 190 ? -11.885 -18.773 13.125 1.00 64.94 190 ASP A N 1
ATOM 1427 C CA . ASP A 1 190 ? -12.808 -19.570 13.943 1.00 64.94 190 ASP A CA 1
ATOM 1428 C C . ASP A 1 190 ? -14.279 -19.461 13.452 1.00 64.94 190 ASP A C 1
ATOM 1430 O O . ASP A 1 190 ? -14.859 -18.363 13.441 1.00 64.94 190 ASP A O 1
ATOM 1434 N N . PRO A 1 191 ? -14.937 -20.584 13.085 1.00 49.38 191 PRO A N 1
ATOM 1435 C CA . PRO A 1 191 ? -16.362 -20.620 12.741 1.00 49.38 191 PRO A CA 1
ATOM 1436 C C . PRO A 1 191 ? -17.301 -20.129 13.856 1.00 49.38 191 PRO A C 1
ATOM 1438 O O . PRO A 1 191 ? -18.386 -19.625 13.573 1.00 49.38 191 PRO A O 1
ATOM 1441 N N . SER A 1 192 ? -16.908 -20.249 15.127 1.00 45.53 192 SER A N 1
ATOM 1442 C CA . SER A 1 192 ? -17.697 -19.773 16.270 1.00 45.53 192 SER A CA 1
ATOM 1443 C C . SER A 1 192 ? -17.700 -18.244 16.408 1.00 45.53 192 SER A C 1
ATOM 1445 O O . SER A 1 192 ? -18.650 -17.687 16.955 1.00 45.53 192 SER A O 1
ATOM 1447 N N . THR A 1 193 ? -16.718 -17.555 15.816 1.00 49.41 193 THR A N 1
ATOM 1448 C CA . THR A 1 193 ? -16.668 -16.083 15.707 1.00 49.41 193 THR A CA 1
ATOM 1449 C C . THR A 1 193 ? -17.498 -15.557 14.529 1.00 49.41 193 THR A C 1
ATOM 1451 O O . THR A 1 193 ? -17.885 -14.390 14.516 1.00 49.41 193 THR A O 1
ATOM 1454 N N . SER A 1 194 ? -17.805 -16.409 13.544 1.00 44.06 194 SER A N 1
ATOM 1455 C CA . SER A 1 194 ? -18.649 -16.086 12.379 1.00 44.06 194 SER A CA 1
ATOM 1456 C C . SER A 1 194 ? -20.099 -16.588 12.508 1.00 44.06 194 SER A C 1
ATOM 1458 O O . SER A 1 194 ? -20.948 -16.256 11.678 1.00 44.06 194 SER A O 1
ATOM 1460 N N . GLY A 1 195 ? -20.421 -17.326 13.576 1.00 34.91 195 GLY A N 1
ATOM 1461 C CA . GLY A 1 195 ? -21.766 -17.805 13.892 1.00 34.91 195 GLY A CA 1
ATOM 1462 C C . GLY A 1 195 ? -22.596 -16.827 14.736 1.00 34.91 195 GLY A C 1
ATOM 1463 O O . GLY A 1 195 ? -22.403 -16.725 15.941 1.00 34.91 195 GLY A O 1
ATOM 1464 N N . ALA A 1 196 ? -23.605 -16.211 14.110 1.00 36.53 196 ALA A N 1
ATOM 1465 C CA . ALA A 1 196 ? -24.740 -15.516 14.736 1.00 36.53 196 ALA A CA 1
ATOM 1466 C C . ALA A 1 196 ? -24.443 -14.315 15.672 1.00 36.53 196 ALA A C 1
ATOM 1468 O O . ALA A 1 196 ? -24.293 -14.439 16.888 1.00 36.53 196 ALA A O 1
ATOM 1469 N N . GLY A 1 197 ? -24.579 -13.097 15.131 1.00 39.94 197 GLY A N 1
ATOM 1470 C CA . GLY A 1 197 ? -25.057 -11.930 15.894 1.00 39.94 197 GLY A CA 1
ATOM 1471 C C . GLY A 1 197 ? -24.057 -11.221 16.821 1.00 39.94 197 GLY A C 1
ATOM 1472 O O . GLY A 1 197 ? -24.308 -10.083 17.234 1.00 39.94 197 GLY A O 1
ATOM 1473 N N . ARG A 1 198 ? -22.936 -11.866 17.158 1.00 43.78 198 ARG A N 1
ATOM 1474 C CA . ARG A 1 198 ? -21.855 -11.346 18.004 1.00 43.78 198 ARG A CA 1
ATOM 1475 C C . ARG A 1 198 ? -20.518 -11.865 17.490 1.00 43.78 198 ARG A C 1
ATOM 1477 O O . ARG A 1 198 ? -20.354 -13.069 17.348 1.00 43.78 198 ARG A O 1
ATOM 1484 N N . ALA A 1 199 ? -19.530 -10.981 17.371 1.00 49.38 199 ALA A N 1
ATOM 1485 C CA . ALA A 1 199 ? -18.130 -11.391 17.405 1.00 49.38 199 ALA A CA 1
ATOM 1486 C C . ALA A 1 199 ? -17.798 -11.822 18.848 1.00 49.38 199 ALA A C 1
ATOM 1488 O O . ALA A 1 199 ? -17.378 -11.023 19.690 1.00 49.38 199 ALA A O 1
ATOM 1489 N N . VAL A 1 200 ? -18.125 -13.075 19.171 1.00 47.53 200 VAL A N 1
ATOM 1490 C CA . VAL A 1 200 ? -17.868 -13.674 20.483 1.00 47.53 200 VAL A CA 1
ATOM 1491 C C . VAL A 1 200 ? -16.357 -13.771 20.670 1.00 47.53 200 VAL A C 1
ATOM 1493 O O . VAL A 1 200 ? -15.670 -14.361 19.849 1.00 47.53 200 VAL A O 1
ATOM 1496 N N . GLY A 1 201 ? -15.842 -13.191 21.754 1.00 57.88 201 GLY A N 1
ATOM 1497 C CA . GLY A 1 201 ? -14.417 -13.260 22.084 1.00 57.88 201 GLY A CA 1
ATOM 1498 C C . GLY A 1 201 ? -13.591 -12.017 21.754 1.00 57.88 201 GLY A C 1
ATOM 1499 O O . GLY A 1 201 ? -12.420 -12.022 22.119 1.00 57.88 201 GLY A O 1
ATOM 1500 N N . LEU A 1 202 ? -14.180 -10.954 21.180 1.00 74.62 202 LEU A N 1
ATOM 1501 C CA . LEU A 1 202 ? -13.506 -9.653 21.070 1.00 74.62 202 LEU A CA 1
ATOM 1502 C C . LEU A 1 202 ? -12.996 -9.189 22.444 1.00 74.62 202 LEU A C 1
ATOM 1504 O O . LEU A 1 202 ? -13.780 -9.020 23.384 1.00 74.62 202 LEU A O 1
ATOM 1508 N N . ARG A 1 203 ? -11.685 -8.975 22.550 1.00 76.88 203 ARG A N 1
ATOM 1509 C CA . ARG A 1 203 ? -10.989 -8.510 23.754 1.00 76.88 203 ARG A CA 1
ATOM 1510 C C . ARG A 1 203 ? -10.131 -7.307 23.362 1.00 76.88 203 ARG A C 1
ATOM 1512 O O . ARG A 1 203 ? -9.212 -7.502 22.577 1.00 76.88 203 ARG A O 1
ATOM 1519 N N . PRO A 1 204 ? -10.421 -6.093 23.862 1.00 78.75 204 PRO A N 1
ATOM 1520 C CA . PRO A 1 204 ? -9.517 -4.968 23.667 1.00 78.75 204 PRO A CA 1
ATOM 1521 C C . PRO A 1 204 ? -8.226 -5.199 24.455 1.00 78.75 204 PRO A C 1
ATOM 1523 O O . PRO A 1 204 ? -8.241 -5.894 25.475 1.00 78.75 204 PRO A O 1
ATOM 1526 N N . GLU A 1 205 ? -7.145 -4.550 24.036 1.00 77.75 205 GLU A N 1
ATOM 1527 C CA . GLU A 1 205 ? -5.921 -4.418 24.823 1.00 77.75 205 GLU A CA 1
ATOM 1528 C C . GLU A 1 205 ? -6.020 -3.155 25.711 1.00 77.75 205 GLU A C 1
ATOM 1530 O O . GLU A 1 205 ? -5.708 -2.059 25.256 1.00 77.75 205 GLU A O 1
ATOM 1535 N N . PRO A 1 206 ? -6.450 -3.233 26.988 1.00 64.88 206 PRO A N 1
ATOM 1536 C CA . PRO A 1 206 ? -6.743 -2.037 27.795 1.00 64.88 206 PRO A CA 1
ATOM 1537 C C . PRO A 1 206 ? -5.519 -1.152 28.098 1.00 64.88 206 PRO A C 1
ATOM 1539 O O . PRO A 1 206 ? -5.682 -0.013 28.537 1.00 64.88 206 PRO A O 1
ATOM 1542 N N . ASP A 1 207 ? -4.307 -1.668 27.885 1.00 72.25 207 ASP A N 1
ATOM 1543 C CA . ASP A 1 207 ? -3.039 -0.951 28.032 1.00 72.25 207 ASP A CA 1
ATOM 1544 C C . ASP A 1 207 ? -2.408 -0.534 26.685 1.00 72.25 207 ASP A C 1
ATOM 1546 O O . ASP A 1 207 ? -1.368 0.134 26.674 1.00 72.25 207 ASP A O 1
ATOM 1550 N N . GLY A 1 208 ? -3.038 -0.879 25.562 1.00 78.06 208 GLY A N 1
ATOM 1551 C CA . GLY A 1 208 ? -2.571 -0.577 24.212 1.00 78.06 208 GLY A CA 1
ATOM 1552 C C . GLY A 1 208 ? -2.843 0.855 23.752 1.00 78.06 208 GLY A C 1
ATOM 1553 O O . GLY A 1 208 ? -3.322 1.716 24.495 1.00 78.06 208 GLY A O 1
ATOM 1554 N N . THR A 1 209 ? -2.569 1.125 22.473 1.00 81.56 209 THR A N 1
ATOM 1555 C CA . THR A 1 209 ? -2.993 2.375 21.818 1.00 81.56 209 THR A CA 1
ATOM 1556 C C . THR A 1 209 ? -4.488 2.421 21.510 1.00 81.56 209 THR A C 1
ATOM 1558 O O . THR A 1 209 ? -4.994 3.518 21.259 1.00 81.56 209 THR A O 1
ATOM 1561 N N . SER A 1 210 ? -5.199 1.299 21.634 1.00 87.62 210 SER A N 1
ATOM 1562 C CA . SER A 1 210 ? -6.641 1.161 21.415 1.00 87.62 210 SER A CA 1
ATOM 1563 C C . SER A 1 210 ? -7.320 0.546 22.644 1.00 87.62 210 SER A C 1
ATOM 1565 O O . SER A 1 210 ? -6.900 -0.504 23.103 1.00 87.62 210 SER A O 1
ATOM 1567 N N . ASP A 1 211 ? -8.365 1.177 23.192 1.00 89.25 211 ASP A N 1
ATOM 1568 C CA . ASP A 1 211 ? -8.955 0.798 24.496 1.00 89.25 211 ASP A CA 1
ATOM 1569 C C . ASP A 1 211 ? -10.327 0.105 24.416 1.00 89.25 211 ASP A C 1
ATOM 1571 O O . ASP A 1 211 ? -10.857 -0.379 25.421 1.00 89.25 211 ASP A O 1
ATOM 1575 N N . ALA A 1 212 ? -10.927 0.058 23.229 1.00 91.19 212 ALA A N 1
ATOM 1576 C CA . ALA A 1 212 ? -12.195 -0.608 22.983 1.00 91.19 212 ALA A CA 1
ATOM 1577 C C . ALA A 1 212 ? -12.228 -1.193 21.572 1.00 91.19 212 ALA A C 1
ATOM 1579 O O . ALA A 1 212 ? -11.717 -0.600 20.629 1.00 91.19 212 ALA A O 1
ATOM 1580 N N . VAL A 1 213 ? -12.913 -2.323 21.421 1.00 92.44 213 VAL A N 1
ATOM 1581 C CA . VAL A 1 213 ? -13.173 -2.967 20.132 1.00 92.44 213 VAL A CA 1
ATOM 1582 C C . VAL A 1 213 ? -14.665 -3.269 20.022 1.00 92.44 213 VAL A C 1
ATOM 1584 O O . VAL A 1 213 ? -15.300 -3.691 20.993 1.00 92.44 213 VAL A O 1
ATOM 1587 N N . ARG A 1 214 ? -15.263 -2.995 18.861 1.00 92.38 214 ARG A N 1
ATOM 1588 C CA . ARG A 1 214 ? -16.701 -3.166 18.618 1.00 92.38 214 ARG A CA 1
ATOM 1589 C C . ARG A 1 214 ? -16.966 -3.695 17.220 1.00 92.38 214 ARG A C 1
ATOM 1591 O O . ARG A 1 214 ? -16.314 -3.306 16.261 1.00 92.38 214 ARG A O 1
ATOM 1598 N N . LEU A 1 215 ? -18.006 -4.513 17.117 1.00 92.75 215 LEU A N 1
ATOM 1599 C CA . LEU A 1 215 ? -18.668 -4.834 15.860 1.00 92.75 215 LEU A CA 1
ATOM 1600 C C . LEU A 1 215 ? -19.744 -3.764 15.613 1.00 92.75 215 LEU A C 1
ATOM 1602 O O . LEU A 1 215 ? -20.677 -3.642 16.407 1.00 92.75 215 LEU A O 1
ATOM 1606 N N . VAL A 1 216 ? -19.570 -2.961 14.565 1.00 94.00 216 VAL A N 1
ATOM 1607 C CA . VAL A 1 216 ? -20.320 -1.723 14.306 1.00 94.00 216 VAL A CA 1
ATOM 1608 C C . VAL A 1 216 ? -21.202 -1.882 13.071 1.00 94.00 216 VAL A C 1
ATOM 1610 O O . VAL A 1 216 ? -20.739 -2.320 12.015 1.00 94.00 216 VAL A O 1
ATOM 1613 N N . ALA A 1 217 ? -22.481 -1.523 13.186 1.00 92.69 217 ALA A N 1
ATOM 1614 C CA . ALA A 1 217 ? -23.407 -1.576 12.060 1.00 92.69 217 ALA A CA 1
ATOM 1615 C C . ALA A 1 217 ? -23.212 -0.391 11.094 1.00 92.69 217 ALA A C 1
ATOM 1617 O O . ALA A 1 217 ? -22.931 0.717 11.548 1.00 92.69 217 ALA A O 1
ATOM 1618 N N . PRO A 1 218 ? -23.440 -0.554 9.773 1.00 89.12 218 PRO A N 1
ATOM 1619 C CA . PRO A 1 218 ? -23.301 0.545 8.806 1.00 89.12 218 PRO A CA 1
ATOM 1620 C C . PRO A 1 218 ? -24.127 1.801 9.148 1.00 89.12 218 PRO A C 1
ATOM 1622 O O . PRO A 1 218 ? -23.696 2.924 8.891 1.00 89.12 218 PRO A O 1
ATOM 1625 N N . GLY A 1 219 ? -25.290 1.625 9.786 1.00 89.50 219 GLY A N 1
ATOM 1626 C CA . GLY A 1 219 ? -26.125 2.731 10.270 1.00 89.50 219 GLY A CA 1
ATOM 1627 C C . GLY A 1 219 ? -25.520 3.534 11.430 1.00 89.50 219 GLY A C 1
ATOM 1628 O O . GLY A 1 219 ? -25.876 4.689 11.604 1.00 89.50 219 GLY A O 1
ATOM 1629 N N . GLU A 1 220 ? -24.576 2.977 12.194 1.00 93.56 220 GLU A N 1
ATOM 1630 C CA . GLU A 1 220 ? -23.843 3.700 13.251 1.00 93.56 220 GLU A CA 1
ATOM 1631 C C . GLU A 1 220 ? -22.677 4.540 12.699 1.00 93.56 220 GLU A C 1
ATOM 1633 O O . GLU A 1 220 ? -22.058 5.310 13.432 1.00 93.56 220 GLU A O 1
ATOM 1638 N N . LEU A 1 221 ? -22.362 4.387 11.410 1.00 92.50 221 LEU A N 1
ATOM 1639 C CA . LEU A 1 221 ? -21.302 5.112 10.705 1.00 92.50 221 LEU A CA 1
ATOM 1640 C C . LEU A 1 221 ? -21.852 6.225 9.798 1.00 92.50 221 LEU A C 1
ATOM 1642 O O . LEU A 1 221 ? -21.090 6.878 9.087 1.00 92.50 221 LEU A O 1
ATOM 1646 N N . THR A 1 222 ? -23.171 6.446 9.795 1.00 88.19 222 THR A N 1
ATOM 1647 C CA . THR A 1 222 ? -23.840 7.421 8.925 1.00 88.19 222 THR A CA 1
ATOM 1648 C C . THR A 1 222 ? -24.896 8.228 9.682 1.00 88.19 222 THR A C 1
ATOM 1650 O O . THR A 1 222 ? -25.635 7.700 10.505 1.00 88.19 222 THR A O 1
ATOM 1653 N N . GLY A 1 223 ? -24.996 9.526 9.383 1.00 83.19 223 GLY A N 1
ATOM 1654 C CA . GLY A 1 223 ? -26.012 10.411 9.964 1.00 83.19 223 GLY A CA 1
ATOM 1655 C C . GLY A 1 223 ? -25.621 11.071 11.293 1.00 83.19 223 GLY A C 1
ATOM 1656 O O . GLY A 1 223 ? -24.453 11.135 11.675 1.00 83.19 223 GLY A O 1
ATOM 1657 N N . ALA A 1 224 ? -26.616 11.642 11.975 1.00 82.69 224 ALA A N 1
ATOM 1658 C CA . ALA A 1 224 ? -26.410 12.385 13.216 1.00 82.69 224 ALA A CA 1
ATOM 1659 C C . ALA A 1 224 ? -26.051 11.440 14.374 1.00 82.69 224 ALA A C 1
ATOM 1661 O O . ALA A 1 224 ? -26.801 10.516 14.675 1.00 82.69 224 ALA A O 1
ATOM 1662 N N . GLY A 1 225 ? -24.920 11.695 15.039 1.00 85.81 225 GLY A N 1
ATOM 1663 C CA . GLY A 1 225 ? -24.408 10.832 16.109 1.00 85.81 225 GLY A CA 1
ATOM 1664 C C . GLY A 1 225 ? -23.614 9.613 15.626 1.00 85.81 225 GLY A C 1
ATOM 1665 O O . GLY A 1 225 ? -23.346 8.725 16.433 1.00 85.81 225 GLY A O 1
ATOM 1666 N N . ALA A 1 226 ? -23.228 9.567 14.344 1.00 91.25 226 ALA A N 1
ATOM 1667 C CA . ALA A 1 226 ? -22.312 8.553 13.827 1.00 91.25 226 ALA A CA 1
ATOM 1668 C C . ALA A 1 226 ? -20.984 8.522 14.608 1.00 91.25 226 ALA A C 1
ATOM 1670 O O . ALA A 1 226 ? -20.507 9.555 15.090 1.00 91.25 226 ALA A O 1
ATOM 1671 N N . LEU A 1 227 ? -20.372 7.340 14.717 1.00 93.75 227 LEU A N 1
ATOM 1672 C CA . LEU A 1 227 ? -19.076 7.192 15.382 1.00 93.75 227 LEU A CA 1
ATOM 1673 C C . LEU A 1 227 ? -17.991 7.998 14.641 1.00 93.75 227 LEU A C 1
ATOM 1675 O O . LEU A 1 227 ? -17.909 7.913 13.413 1.00 93.75 227 LEU A O 1
ATOM 1679 N N . PRO A 1 228 ? -17.130 8.751 15.354 1.00 94.94 228 PRO A N 1
ATOM 1680 C CA . PRO A 1 228 ? -16.056 9.502 14.719 1.00 94.94 228 PRO A CA 1
ATOM 1681 C C . PRO A 1 228 ? -15.017 8.528 14.160 1.00 94.94 228 PRO A C 1
ATOM 1683 O O . PRO A 1 228 ? -14.391 7.794 14.919 1.00 94.94 228 PRO A O 1
ATOM 1686 N N . VAL A 1 229 ? -14.823 8.538 12.843 1.00 95.62 229 VAL A N 1
ATOM 1687 C CA . VAL A 1 229 ? -13.805 7.751 12.130 1.00 95.62 229 VAL A CA 1
ATOM 1688 C C . VAL A 1 229 ? -12.832 8.678 11.406 1.00 95.62 229 VAL A C 1
ATOM 1690 O O . VAL A 1 229 ? -13.195 9.786 11.012 1.00 95.62 229 VAL A O 1
ATOM 1693 N N . VAL A 1 230 ? -11.594 8.227 11.206 1.00 93.75 230 VAL A N 1
ATOM 1694 C CA . VAL A 1 230 ? -10.613 8.951 10.379 1.00 93.75 230 VAL A CA 1
ATOM 1695 C C . VAL A 1 230 ? -10.928 8.848 8.872 1.00 93.75 230 VAL A C 1
ATOM 1697 O O . VAL A 1 230 ? -11.592 7.894 8.449 1.00 93.75 230 VAL A O 1
ATOM 1700 N N . PRO A 1 231 ? -10.425 9.777 8.031 1.00 94.75 231 PRO A N 1
ATOM 1701 C CA . PRO A 1 231 ? -10.736 9.839 6.601 1.00 94.75 231 PRO A CA 1
ATOM 1702 C C . PRO A 1 231 ? -10.489 8.533 5.838 1.00 94.75 231 PRO A C 1
ATOM 1704 O O . PRO A 1 231 ? -11.353 8.109 5.068 1.00 94.75 231 PRO A O 1
ATOM 1707 N N . PHE A 1 232 ? -9.362 7.851 6.091 1.00 95.56 232 PHE A N 1
ATOM 1708 C CA . PHE A 1 232 ? -9.050 6.599 5.394 1.00 95.56 232 PHE A CA 1
ATOM 1709 C C . PHE A 1 232 ? -10.070 5.495 5.707 1.00 95.56 232 PHE A C 1
ATOM 1711 O O . PHE A 1 232 ? -10.453 4.754 4.808 1.00 95.56 232 PHE A O 1
ATOM 1718 N N . VAL A 1 233 ? -10.576 5.408 6.941 1.00 97.06 233 VAL A N 1
ATOM 1719 C CA . VAL A 1 233 ? -11.583 4.407 7.343 1.00 97.06 233 VAL A CA 1
ATOM 1720 C C . VAL A 1 233 ? -12.902 4.667 6.626 1.00 97.06 233 VAL A C 1
ATOM 1722 O O . VAL A 1 233 ? -13.483 3.743 6.062 1.00 97.06 233 VAL A O 1
ATOM 1725 N N . ALA A 1 234 ? -13.343 5.928 6.584 1.00 95.62 234 ALA A N 1
ATOM 1726 C CA . ALA A 1 234 ? -14.539 6.314 5.844 1.00 95.62 234 ALA A CA 1
ATOM 1727 C C . ALA A 1 234 ? -14.417 5.957 4.354 1.00 95.62 234 ALA A C 1
ATOM 1729 O O . ALA A 1 234 ? -15.291 5.278 3.816 1.00 95.62 234 ALA A O 1
ATOM 1730 N N . HIS A 1 235 ? -13.296 6.319 3.721 1.00 94.75 235 HIS A N 1
ATOM 1731 C CA . HIS A 1 235 ? -13.002 5.975 2.330 1.00 94.75 235 HIS A CA 1
ATOM 1732 C C . HIS A 1 235 ? -13.032 4.454 2.090 1.00 94.75 235 HIS A C 1
ATOM 1734 O O . HIS A 1 235 ? -13.774 3.975 1.233 1.00 94.75 235 HIS A O 1
ATOM 1740 N N . THR A 1 236 ? -12.312 3.684 2.914 1.00 96.62 236 THR A N 1
ATOM 1741 C CA . THR A 1 236 ? -12.205 2.212 2.821 1.00 96.62 236 THR A CA 1
ATOM 1742 C C . THR A 1 236 ? -13.567 1.513 2.890 1.00 96.62 236 THR A C 1
ATOM 1744 O O . THR A 1 236 ? -13.776 0.467 2.267 1.00 96.62 236 THR A O 1
ATOM 1747 N N . LEU A 1 237 ? -14.497 2.080 3.664 1.00 95.31 237 LEU A N 1
ATOM 1748 C CA . LEU A 1 237 ? -15.842 1.550 3.878 1.00 95.31 237 LEU A CA 1
ATOM 1749 C C . LEU A 1 237 ? -16.892 2.104 2.899 1.00 95.31 237 LEU A C 1
ATOM 1751 O O . LEU A 1 237 ? -18.044 1.673 2.965 1.00 95.31 237 LEU A O 1
ATOM 1755 N N . GLY A 1 238 ? -16.515 3.002 1.980 1.00 94.31 238 GLY A N 1
ATOM 1756 C CA . GLY A 1 238 ? -17.427 3.619 1.009 1.00 94.31 238 GLY A CA 1
ATOM 1757 C C . GLY A 1 238 ? -18.347 4.690 1.609 1.00 94.31 238 GLY A C 1
ATOM 1758 O O . GLY A 1 238 ? -19.446 4.916 1.106 1.00 94.31 238 GLY A O 1
ATOM 1759 N N . LEU A 1 239 ? -17.923 5.319 2.706 1.00 93.62 239 LEU A N 1
ATOM 1760 C CA . LEU A 1 239 ? -18.658 6.361 3.424 1.00 93.62 239 LEU A CA 1
ATOM 1761 C C . LEU A 1 239 ? -18.238 7.765 2.947 1.00 93.62 239 LEU A C 1
ATOM 1763 O O . LEU A 1 239 ? -17.132 7.933 2.425 1.00 93.62 239 LEU A O 1
ATOM 1767 N N . PRO A 1 240 ? -19.069 8.805 3.163 1.00 91.94 240 PRO A N 1
ATOM 1768 C CA . PRO A 1 240 ? -18.642 10.192 2.998 1.00 91.94 240 PRO A CA 1
ATOM 1769 C C . PRO A 1 240 ? -17.399 10.475 3.850 1.00 91.94 240 PRO A C 1
ATOM 1771 O O . PRO A 1 240 ? -17.405 10.236 5.057 1.00 91.94 240 PRO A O 1
ATOM 1774 N N . VAL A 1 241 ? -16.336 10.974 3.221 1.00 92.56 241 VAL A N 1
ATOM 1775 C CA . VAL A 1 241 ? -15.044 11.192 3.883 1.00 92.56 241 VAL A CA 1
ATOM 1776 C C . VAL A 1 241 ? -15.129 12.434 4.788 1.00 92.56 241 VAL A C 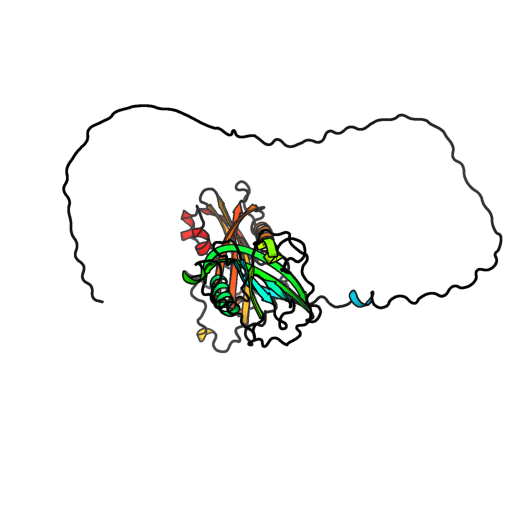1
ATOM 1778 O O . VAL A 1 241 ? -15.377 13.528 4.274 1.00 92.56 241 VAL A O 1
ATOM 1781 N N . PRO A 1 242 ? -14.951 12.307 6.119 1.00 90.88 242 PRO A N 1
ATOM 1782 C CA . PRO A 1 242 ? -14.915 13.449 7.027 1.00 90.88 242 PRO A CA 1
ATOM 1783 C C . PRO A 1 242 ? -13.593 14.227 6.883 1.00 90.88 242 PRO A C 1
ATOM 1785 O O . PRO A 1 242 ? -12.620 13.693 6.347 1.00 90.88 242 PRO A O 1
ATOM 1788 N N . PRO A 1 243 ? -13.505 15.469 7.396 1.00 90.25 243 PRO A N 1
ATOM 1789 C CA . PRO A 1 243 ? -12.211 16.112 7.614 1.00 90.25 243 PRO A CA 1
ATOM 1790 C C . PRO A 1 243 ? -11.364 15.305 8.613 1.00 90.25 243 PRO A C 1
ATOM 1792 O O . PRO A 1 243 ? -11.899 14.579 9.454 1.00 90.25 243 PRO A O 1
ATOM 1795 N N . MET A 1 244 ? -10.038 15.456 8.548 1.00 88.75 244 MET A N 1
ATOM 1796 C CA . MET A 1 244 ? -9.134 14.842 9.524 1.00 88.75 244 MET A CA 1
ATOM 1797 C C . MET A 1 244 ? -9.451 15.367 10.940 1.00 88.75 244 MET A C 1
ATOM 1799 O O . MET A 1 244 ? -9.519 16.588 11.116 1.00 88.75 244 MET A O 1
ATOM 1803 N N . PRO A 1 245 ? -9.656 14.500 11.952 1.00 88.38 245 PRO A N 1
ATOM 1804 C CA . PRO A 1 245 ? -9.855 14.951 13.324 1.00 88.38 245 PRO A CA 1
ATOM 1805 C C . PRO A 1 245 ? -8.621 15.689 13.857 1.00 88.38 245 PRO A C 1
ATOM 1807 O O . PRO A 1 245 ? -7.487 15.358 13.511 1.00 88.38 245 PRO A O 1
ATOM 1810 N N . VAL A 1 246 ? -8.842 16.678 14.725 1.00 86.44 246 VAL A N 1
ATOM 1811 C CA . VAL A 1 246 ? -7.751 17.433 15.356 1.00 86.44 246 VAL A CA 1
ATOM 1812 C C . VAL A 1 246 ? -7.006 16.524 16.331 1.00 86.44 246 VAL A C 1
ATOM 1814 O O . VAL A 1 246 ? -7.602 15.966 17.251 1.00 86.44 246 VAL A O 1
ATOM 1817 N N . ALA A 1 247 ? -5.697 16.388 16.128 1.00 86.75 247 ALA A N 1
ATOM 1818 C CA . ALA A 1 247 ? -4.830 15.647 17.028 1.00 86.75 247 ALA A CA 1
ATOM 1819 C C . ALA A 1 247 ? -4.547 16.446 18.311 1.00 86.75 247 ALA A C 1
ATOM 1821 O O . ALA A 1 247 ? -4.265 17.647 18.269 1.00 86.75 247 ALA A O 1
ATOM 1822 N N . HIS A 1 248 ? -4.569 15.764 19.452 1.00 86.38 248 HIS A N 1
ATOM 1823 C CA . HIS A 1 248 ? -4.285 16.332 20.768 1.00 86.38 248 HIS A CA 1
ATOM 1824 C C . HIS A 1 248 ? -3.131 15.578 21.448 1.00 86.38 248 HIS A C 1
ATOM 1826 O O . HIS A 1 248 ? -2.888 14.417 21.127 1.00 86.38 248 HIS A O 1
ATOM 1832 N N . PRO A 1 249 ? -2.396 16.191 22.395 1.00 85.62 249 PRO A N 1
ATOM 1833 C CA . PRO A 1 249 ? -1.439 15.455 23.215 1.00 85.62 249 PRO A CA 1
ATOM 1834 C C . PRO A 1 249 ? -2.138 14.308 23.966 1.00 85.62 249 PRO A C 1
ATOM 1836 O O . PRO A 1 249 ? -3.199 14.547 24.550 1.00 85.62 249 PRO A O 1
ATOM 1839 N N . PRO A 1 250 ? -1.571 13.087 23.986 1.00 83.19 250 PRO A N 1
ATOM 1840 C CA . PRO A 1 250 ? -2.180 11.968 24.693 1.00 83.19 250 PRO A CA 1
ATOM 1841 C C . PRO A 1 250 ? -2.194 12.243 26.203 1.00 83.19 250 PRO A C 1
ATOM 1843 O O . PRO A 1 250 ? -1.221 12.753 26.764 1.00 83.19 250 PRO A O 1
ATOM 1846 N N . ALA A 1 251 ? -3.297 11.901 26.871 1.00 83.62 251 ALA A N 1
ATOM 1847 C CA . ALA A 1 251 ? -3.462 12.132 28.307 1.00 83.62 251 ALA A CA 1
ATOM 1848 C C . ALA A 1 251 ? -2.575 11.205 29.157 1.00 83.62 251 ALA A C 1
ATOM 1850 O O . ALA A 1 251 ? -2.244 11.538 30.297 1.00 83.62 251 ALA A O 1
ATOM 1851 N N . ARG A 1 252 ? -2.161 10.059 28.600 1.00 75.19 252 ARG A N 1
ATOM 1852 C CA . ARG A 1 252 ? -1.142 9.173 29.175 1.00 75.19 252 ARG A CA 1
ATOM 1853 C C . ARG A 1 252 ? 0.012 8.983 28.191 1.00 75.19 252 ARG A C 1
ATOM 1855 O O . ARG A 1 252 ? -0.240 8.753 27.010 1.00 75.19 252 ARG A O 1
ATOM 1862 N N . PRO A 1 253 ? 1.278 9.020 28.642 1.00 66.06 253 PRO A N 1
ATOM 1863 C CA . PRO A 1 253 ? 2.399 8.707 27.769 1.00 66.06 253 PRO A CA 1
ATOM 1864 C C . PRO A 1 253 ? 2.305 7.255 27.291 1.00 66.06 253 PRO A C 1
ATOM 1866 O O . PRO A 1 253 ? 2.112 6.332 28.083 1.00 66.06 253 PRO A O 1
ATOM 1869 N N . THR A 1 254 ? 2.462 7.052 25.986 1.00 58.66 254 THR A N 1
ATOM 1870 C CA . THR A 1 254 ? 2.552 5.719 25.390 1.00 58.66 254 THR A CA 1
ATOM 1871 C C . THR A 1 254 ? 3.841 5.048 25.878 1.00 58.66 254 THR A C 1
ATOM 1873 O O . THR A 1 254 ? 4.930 5.597 25.696 1.00 58.66 254 THR A O 1
ATOM 1876 N N . VAL A 1 255 ? 3.752 3.860 26.486 1.00 48.44 255 VAL A N 1
ATOM 1877 C CA . VAL A 1 255 ? 4.938 3.035 26.774 1.00 48.44 255 VAL A CA 1
ATOM 1878 C C . VAL A 1 255 ? 5.352 2.368 25.467 1.00 48.44 255 VAL A C 1
ATOM 1880 O O . VAL A 1 255 ? 4.856 1.302 25.125 1.00 48.44 255 VAL A O 1
ATOM 1883 N N . VAL A 1 256 ? 6.212 3.036 24.700 1.00 38.19 256 VAL A N 1
ATOM 1884 C CA . VAL A 1 256 ? 6.688 2.535 23.404 1.00 38.19 256 VAL A CA 1
ATOM 1885 C C . VAL A 1 256 ? 7.866 1.578 23.638 1.00 38.19 256 VAL A C 1
ATOM 1887 O O . VAL A 1 256 ? 8.896 2.024 24.154 1.00 38.19 256 VAL A O 1
ATOM 1890 N N . PRO A 1 257 ? 7.784 0.287 23.256 1.00 29.38 257 PRO A N 1
ATOM 1891 C CA . PRO A 1 257 ? 8.966 -0.565 23.167 1.00 29.38 257 PRO A CA 1
ATOM 1892 C C . PRO A 1 257 ? 9.948 0.050 22.163 1.00 29.38 257 PRO A C 1
ATOM 1894 O O . PRO A 1 257 ? 9.535 0.526 21.107 1.00 29.38 257 PRO A O 1
ATOM 1897 N N . ALA A 1 258 ? 11.249 0.037 22.459 1.00 28.09 258 ALA A N 1
ATOM 1898 C CA . ALA A 1 258 ? 12.257 0.842 21.749 1.00 28.09 258 ALA A CA 1
ATOM 1899 C C . ALA A 1 258 ? 12.419 0.575 20.227 1.00 28.09 258 ALA A C 1
ATOM 1901 O O . ALA A 1 258 ? 13.223 1.240 19.578 1.00 28.09 258 ALA A O 1
ATOM 1902 N N . ALA A 1 259 ? 11.675 -0.375 19.651 1.00 26.72 259 ALA A N 1
ATOM 1903 C CA . ALA A 1 259 ? 11.690 -0.726 18.233 1.00 26.72 259 ALA A CA 1
ATOM 1904 C C . ALA A 1 259 ? 10.856 0.209 17.326 1.00 26.72 259 ALA A C 1
ATOM 1906 O O . ALA A 1 259 ? 11.205 0.371 16.160 1.00 26.72 259 ALA A O 1
ATOM 1907 N N . ALA A 1 260 ? 9.801 0.861 17.836 1.00 28.06 260 ALA A N 1
ATOM 1908 C CA . ALA A 1 260 ? 8.797 1.546 17.000 1.00 28.06 260 ALA A CA 1
ATOM 1909 C C . ALA A 1 260 ? 9.125 3.014 16.621 1.00 28.06 260 ALA A C 1
ATOM 1911 O O . ALA A 1 260 ? 8.247 3.780 16.215 1.00 28.06 260 ALA A O 1
ATOM 1912 N N . ALA A 1 261 ? 10.382 3.448 16.759 1.00 31.33 261 ALA A N 1
ATOM 1913 C CA . ALA A 1 261 ? 10.798 4.800 16.383 1.00 31.33 261 ALA A CA 1
ATOM 1914 C C . ALA A 1 261 ? 10.946 4.935 14.852 1.00 31.33 261 ALA A C 1
ATOM 1916 O O . ALA A 1 261 ? 11.946 4.514 14.263 1.00 31.33 261 ALA A O 1
ATOM 1917 N N . GLY A 1 262 ? 9.953 5.557 14.205 1.00 34.09 262 GLY A N 1
ATOM 1918 C CA . GLY A 1 262 ? 9.977 5.863 12.771 1.00 34.09 262 GLY A CA 1
ATOM 1919 C C . GLY A 1 262 ? 11.233 6.643 12.360 1.00 34.09 262 GLY A C 1
ATOM 1920 O O . GLY A 1 262 ? 11.608 7.638 12.989 1.00 34.09 262 GLY A O 1
ATOM 1921 N N . HIS A 1 263 ? 11.907 6.174 11.311 1.00 38.53 263 HIS A N 1
ATOM 1922 C CA . HIS A 1 263 ? 13.182 6.738 10.875 1.00 38.53 263 HIS A CA 1
ATOM 1923 C C . HIS A 1 263 ? 12.971 8.048 10.097 1.00 38.53 263 HIS A C 1
ATOM 1925 O O . HIS A 1 263 ? 11.943 8.260 9.455 1.00 38.53 263 HIS A O 1
ATOM 1931 N N . ALA A 1 264 ? 13.952 8.955 10.152 1.00 29.25 264 ALA A N 1
ATOM 1932 C CA . ALA A 1 264 ? 13.972 10.093 9.236 1.00 29.25 264 ALA A CA 1
ATOM 1933 C C . ALA A 1 264 ? 14.252 9.580 7.822 1.00 29.25 264 ALA A C 1
ATOM 1935 O O . ALA A 1 264 ? 15.354 9.090 7.568 1.00 29.25 264 ALA A O 1
ATOM 1936 N N . VAL A 1 265 ? 13.311 9.758 6.898 1.00 32.34 265 VAL A N 1
ATOM 1937 C CA . VAL A 1 265 ? 13.648 9.707 5.476 1.00 32.34 265 VAL A CA 1
ATOM 1938 C C . VAL A 1 265 ? 14.474 10.956 5.180 1.00 32.34 265 VAL A C 1
ATOM 1940 O O . VAL A 1 265 ? 13.994 12.080 5.314 1.00 32.34 265 VAL A O 1
ATOM 1943 N N . ARG A 1 266 ? 15.746 10.776 4.815 1.00 29.17 266 ARG A N 1
ATOM 1944 C CA . ARG A 1 266 ? 16.475 11.821 4.093 1.00 29.17 266 ARG A CA 1
ATOM 1945 C C . ARG A 1 266 ? 16.023 11.722 2.643 1.00 29.17 266 ARG A C 1
ATOM 1947 O O . ARG A 1 266 ? 16.296 10.707 2.009 1.00 29.17 266 ARG A O 1
ATOM 1954 N N . GLY A 1 267 ? 15.336 12.747 2.144 1.00 24.78 267 GLY A N 1
ATOM 1955 C CA . GLY A 1 267 ? 15.046 12.849 0.716 1.00 24.78 267 GLY A CA 1
ATOM 1956 C C . GLY A 1 267 ? 16.346 12.798 -0.089 1.00 24.78 267 GLY A C 1
ATOM 1957 O O . GLY A 1 267 ? 17.370 13.337 0.349 1.00 24.78 267 GLY A O 1
ATOM 1958 N N . PHE A 1 268 ? 16.311 12.144 -1.249 1.00 30.78 268 PHE A N 1
ATOM 1959 C CA . PHE A 1 268 ? 17.432 12.125 -2.186 1.00 30.78 268 PHE A CA 1
ATOM 1960 C C . PHE A 1 268 ? 17.536 13.483 -2.890 1.00 30.78 268 PHE A C 1
ATOM 1962 O O . PHE A 1 268 ? 17.158 13.646 -4.044 1.00 30.78 268 PHE A O 1
ATOM 1969 N N . GLY A 1 269 ? 18.072 14.477 -2.181 1.00 23.86 269 GLY A N 1
ATOM 1970 C CA . GLY A 1 269 ? 18.649 15.644 -2.836 1.00 23.86 269 GLY A CA 1
ATOM 1971 C C . GLY A 1 269 ? 19.826 15.191 -3.700 1.00 23.86 269 GLY A C 1
ATOM 1972 O O . GLY A 1 269 ? 20.675 14.435 -3.223 1.00 23.86 269 GLY A O 1
ATOM 1973 N N . SER A 1 270 ? 19.852 15.640 -4.957 1.00 24.58 270 SER A N 1
ATOM 1974 C CA . SER A 1 270 ? 20.898 15.302 -5.930 1.00 24.58 270 SER A CA 1
ATOM 1975 C C . SER A 1 270 ? 22.305 15.486 -5.329 1.00 24.58 270 SER A C 1
ATOM 1977 O O . SER A 1 270 ? 22.564 16.529 -4.711 1.00 24.58 270 SER A O 1
ATOM 1979 N N . PRO A 1 271 ? 23.211 14.493 -5.439 1.00 24.80 271 PRO A N 1
ATOM 1980 C CA . PRO A 1 271 ? 24.546 14.603 -4.872 1.00 24.80 271 PRO A CA 1
ATOM 1981 C C . PRO A 1 271 ? 25.324 15.718 -5.576 1.00 24.80 271 PRO A C 1
ATOM 1983 O O . PRO A 1 271 ? 25.367 15.792 -6.803 1.00 24.80 271 PRO A O 1
ATOM 1986 N N . ALA A 1 272 ? 25.970 16.583 -4.791 1.00 23.14 272 ALA A N 1
ATOM 1987 C CA . ALA A 1 272 ? 26.851 17.607 -5.337 1.00 23.14 272 ALA A CA 1
ATOM 1988 C C . ALA A 1 272 ? 27.956 16.954 -6.186 1.00 23.14 272 ALA A C 1
ATOM 1990 O O . ALA A 1 272 ? 28.549 15.953 -5.785 1.00 23.14 272 ALA A O 1
ATOM 1991 N N . ALA A 1 273 ? 28.212 17.518 -7.367 1.00 24.31 273 ALA A N 1
ATOM 1992 C CA . ALA A 1 273 ? 29.067 16.901 -8.371 1.00 24.31 273 ALA A CA 1
ATOM 1993 C C . ALA A 1 273 ? 30.507 16.670 -7.874 1.00 24.31 273 ALA A C 1
ATOM 1995 O O . ALA A 1 273 ? 31.207 17.623 -7.530 1.00 24.31 273 ALA A O 1
ATOM 1996 N N . GLY A 1 274 ? 30.961 15.415 -7.950 1.00 25.72 274 GLY A N 1
ATOM 1997 C CA . GLY A 1 274 ? 32.372 15.047 -7.832 1.00 25.72 274 GLY A CA 1
ATOM 1998 C C . GLY A 1 274 ? 32.694 14.042 -6.729 1.00 25.72 274 GLY A C 1
ATOM 1999 O O . GLY A 1 274 ? 33.291 14.419 -5.730 1.00 25.72 274 GLY A O 1
ATOM 2000 N N . ASP A 1 275 ? 32.420 12.760 -6.978 1.00 24.73 275 ASP A N 1
ATOM 2001 C CA . ASP A 1 275 ? 33.193 11.656 -6.392 1.00 24.73 275 ASP A CA 1
ATOM 2002 C C . ASP A 1 275 ? 33.344 10.519 -7.430 1.00 24.73 275 ASP A C 1
ATOM 2004 O O . ASP A 1 275 ? 32.469 10.355 -8.290 1.00 24.73 275 ASP A O 1
ATOM 2008 N N . PRO A 1 276 ? 34.471 9.780 -7.444 1.00 23.64 276 PRO A N 1
ATOM 2009 C CA . PRO A 1 276 ? 34.807 8.861 -8.529 1.00 23.64 276 PRO A CA 1
ATOM 2010 C C . PRO A 1 276 ? 34.078 7.514 -8.429 1.00 23.64 276 PRO A C 1
ATOM 2012 O O . PRO A 1 276 ? 33.831 6.983 -7.348 1.00 23.64 276 PRO A O 1
ATOM 2015 N N . ALA A 1 277 ? 33.789 6.920 -9.589 1.00 22.92 277 ALA A N 1
ATOM 2016 C CA . ALA A 1 277 ? 33.141 5.616 -9.687 1.00 22.92 277 ALA A CA 1
ATOM 2017 C C . ALA A 1 277 ? 34.006 4.481 -9.106 1.00 22.92 277 ALA A C 1
ATOM 2019 O O . ALA A 1 277 ? 35.196 4.372 -9.408 1.00 22.92 277 ALA A O 1
ATOM 2020 N N . VAL A 1 278 ? 33.373 3.586 -8.342 1.00 25.83 278 VAL A N 1
ATOM 2021 C CA . VAL A 1 278 ? 33.956 2.313 -7.891 1.00 25.83 278 VAL A CA 1
ATOM 2022 C C . VAL A 1 278 ? 33.415 1.188 -8.784 1.00 25.83 278 VAL A C 1
ATOM 2024 O O . VAL A 1 278 ? 32.198 1.117 -8.969 1.00 25.83 278 VAL A O 1
ATOM 2027 N N . PRO A 1 279 ? 34.265 0.313 -9.353 1.00 23.55 279 PRO A N 1
ATOM 2028 C CA . PRO A 1 279 ? 33.802 -0.817 -10.149 1.00 23.55 279 PRO A CA 1
ATOM 2029 C C . PRO A 1 279 ? 33.230 -1.924 -9.253 1.00 23.55 279 PRO A C 1
ATOM 2031 O O . PRO A 1 279 ? 33.773 -2.214 -8.188 1.00 23.55 279 PRO A O 1
ATOM 2034 N N . VAL A 1 280 ? 32.171 -2.582 -9.722 1.00 27.58 280 VAL A N 1
ATOM 2035 C CA . VAL A 1 280 ? 31.688 -3.861 -9.183 1.00 27.58 280 VAL A CA 1
ATOM 2036 C C . VAL A 1 280 ? 31.873 -4.943 -10.243 1.00 27.58 280 VAL A C 1
ATOM 2038 O O . VAL A 1 280 ? 31.527 -4.741 -11.404 1.00 27.58 280 VAL A O 1
ATOM 2041 N N . ASP A 1 281 ? 32.496 -6.044 -9.829 1.00 23.44 281 ASP A N 1
ATOM 2042 C CA . ASP A 1 281 ? 32.974 -7.133 -10.687 1.00 23.44 281 ASP A CA 1
ATOM 2043 C C . ASP A 1 281 ? 31.835 -8.030 -11.207 1.00 23.44 281 ASP A C 1
ATOM 2045 O O . ASP A 1 281 ? 30.756 -8.115 -10.611 1.00 23.44 281 ASP A O 1
ATOM 2049 N N . GLU A 1 282 ? 32.070 -8.696 -12.337 1.00 26.66 282 GLU A N 1
ATOM 2050 C CA . GLU A 1 282 ? 31.057 -9.450 -13.075 1.00 26.66 282 GLU A CA 1
ATOM 2051 C C . GLU A 1 282 ? 30.817 -10.846 -12.473 1.00 26.66 282 GLU A C 1
ATOM 2053 O O . GLU A 1 282 ? 31.679 -11.724 -12.496 1.00 26.66 282 GLU A O 1
ATOM 2058 N N . GLY A 1 283 ? 29.596 -11.106 -11.998 1.00 20.83 283 GLY A N 1
ATOM 2059 C CA . GLY A 1 283 ? 29.203 -12.420 -11.488 1.00 20.83 283 GLY A CA 1
ATOM 2060 C C . GLY A 1 283 ? 27.689 -12.615 -11.496 1.00 20.83 283 GLY A C 1
ATOM 2061 O O . GLY A 1 283 ? 26.934 -11.737 -11.089 1.00 20.83 283 GLY A O 1
ATOM 2062 N N . GLY A 1 284 ? 27.227 -13.757 -12.009 1.00 25.06 284 GLY A N 1
ATOM 2063 C CA . GLY A 1 284 ? 25.799 -14.057 -12.126 1.00 25.06 284 GLY A CA 1
ATOM 2064 C C . GLY A 1 284 ? 25.111 -14.340 -10.785 1.00 25.06 284 GLY A C 1
ATOM 2065 O O . GLY A 1 284 ? 25.720 -14.877 -9.866 1.00 25.06 284 GLY A O 1
ATOM 2066 N N . ALA A 1 285 ? 23.800 -14.070 -10.762 1.00 24.12 285 ALA A N 1
ATOM 2067 C CA . ALA A 1 285 ? 22.915 -14.036 -9.594 1.00 24.12 285 ALA A CA 1
ATOM 2068 C C . ALA A 1 285 ? 23.190 -12.871 -8.629 1.00 24.12 285 ALA A C 1
ATOM 2070 O O . ALA A 1 285 ? 24.321 -12.600 -8.241 1.00 24.12 285 ALA A O 1
ATOM 2071 N N . VAL A 1 286 ? 22.110 -12.228 -8.168 1.00 32.41 286 VAL A N 1
ATOM 2072 C CA . VAL A 1 286 ? 22.158 -11.467 -6.916 1.00 32.41 286 VAL A CA 1
ATOM 2073 C C . VAL A 1 286 ? 22.341 -12.509 -5.820 1.00 32.41 286 VAL A C 1
ATOM 2075 O O . VAL A 1 286 ? 21.373 -13.126 -5.371 1.00 32.41 286 VAL A O 1
ATOM 2078 N N . ALA A 1 287 ? 23.597 -12.764 -5.455 1.00 29.14 287 ALA A N 1
ATOM 2079 C CA . ALA A 1 287 ? 23.911 -13.476 -4.231 1.00 29.14 287 ALA A CA 1
ATOM 2080 C C . ALA A 1 287 ? 23.188 -12.775 -3.067 1.00 29.14 287 ALA A C 1
ATOM 2082 O O . ALA A 1 287 ? 22.989 -11.554 -3.131 1.00 29.14 287 ALA A O 1
ATOM 2083 N N . PRO A 1 288 ? 22.799 -13.494 -1.995 1.00 33.03 288 PRO A N 1
ATOM 2084 C CA . PRO A 1 288 ? 22.536 -12.803 -0.742 1.00 33.03 288 PRO A CA 1
ATOM 2085 C C . PRO A 1 288 ? 23.734 -11.887 -0.478 1.00 33.03 288 PRO A C 1
ATOM 2087 O O . PRO A 1 288 ? 24.884 -12.320 -0.611 1.00 33.03 288 PRO A O 1
ATOM 2090 N N . GLY A 1 289 ? 23.460 -10.611 -0.185 1.00 37.59 289 GLY A N 1
ATOM 2091 C CA . GLY A 1 289 ? 24.511 -9.682 0.215 1.00 37.59 289 GLY A CA 1
ATOM 2092 C C . GLY A 1 289 ? 25.326 -10.298 1.356 1.00 37.59 289 GLY A C 1
ATOM 2093 O O . GLY A 1 289 ? 24.783 -11.156 2.062 1.00 37.59 289 GLY A O 1
ATOM 2094 N N . PRO A 1 290 ? 26.613 -9.924 1.498 1.00 34.62 290 PRO A N 1
ATOM 2095 C CA . PRO A 1 290 ? 27.509 -10.522 2.481 1.00 34.62 290 PRO A CA 1
ATOM 2096 C C . PRO A 1 290 ? 26.785 -10.721 3.810 1.00 34.62 290 PRO A C 1
ATOM 2098 O O . PRO A 1 290 ? 26.121 -9.798 4.288 1.00 34.62 290 PRO A O 1
ATOM 2101 N N . ASP A 1 291 ? 26.891 -11.942 4.346 1.00 42.50 291 ASP A N 1
ATOM 2102 C CA . ASP A 1 291 ? 26.291 -12.326 5.624 1.00 42.50 291 ASP A CA 1
ATOM 2103 C C . ASP A 1 291 ? 26.591 -11.245 6.677 1.00 42.50 291 ASP A C 1
ATOM 2105 O O . ASP A 1 291 ? 27.599 -10.540 6.572 1.00 42.50 291 ASP A O 1
ATOM 2109 N N . LEU A 1 292 ? 25.761 -11.105 7.712 1.00 47.56 292 LEU A N 1
ATOM 2110 C CA . LEU A 1 292 ? 26.041 -10.143 8.787 1.00 47.56 292 LEU A CA 1
ATOM 2111 C C . LEU A 1 292 ? 27.439 -10.387 9.391 1.00 47.56 292 LEU A C 1
ATOM 2113 O O . LEU A 1 292 ? 28.122 -9.436 9.775 1.00 47.56 292 LEU A O 1
ATOM 2117 N N . ASP A 1 293 ? 27.911 -11.636 9.335 1.00 46.00 293 ASP A N 1
ATOM 2118 C CA . ASP A 1 293 ? 29.272 -12.050 9.676 1.00 46.00 293 ASP A CA 1
ATOM 2119 C C . ASP A 1 293 ? 30.389 -11.397 8.831 1.00 46.00 293 ASP A C 1
ATOM 2121 O O . ASP A 1 293 ? 31.505 -11.223 9.319 1.00 46.00 293 ASP A O 1
ATOM 2125 N N . ALA A 1 294 ? 30.122 -11.001 7.587 1.00 49.19 294 ALA A N 1
ATOM 2126 C CA . ALA A 1 294 ? 31.075 -10.335 6.695 1.00 49.19 294 ALA A CA 1
ATOM 2127 C C . ALA A 1 294 ? 31.045 -8.792 6.799 1.00 49.19 294 ALA A C 1
ATOM 2129 O O . ALA A 1 294 ? 31.862 -8.119 6.170 1.00 49.19 294 ALA A O 1
ATOM 2130 N N . LEU A 1 295 ? 30.160 -8.233 7.634 1.00 52.28 295 LEU A N 1
ATOM 2131 C CA . LEU A 1 295 ? 30.145 -6.818 8.041 1.00 52.28 295 LEU A CA 1
ATOM 2132 C C . LEU A 1 295 ? 30.597 -6.623 9.505 1.00 52.28 295 LEU A C 1
ATOM 2134 O O . LEU A 1 295 ? 30.371 -5.561 10.091 1.00 52.28 295 LEU A O 1
ATOM 2138 N N . HIS A 1 296 ? 31.242 -7.635 10.102 1.00 49.12 296 HIS A N 1
ATOM 2139 C CA . HIS A 1 296 ? 31.708 -7.627 11.493 1.00 49.12 296 HIS A CA 1
ATOM 2140 C C . HIS A 1 296 ? 32.479 -6.343 11.856 1.00 49.12 296 HIS A C 1
ATOM 2142 O O . HIS A 1 296 ? 33.603 -6.118 11.410 1.00 49.12 296 HIS A O 1
ATOM 2148 N N . GLY A 1 297 ? 31.881 -5.527 12.730 1.00 54.84 297 GLY A N 1
ATOM 2149 C CA . GLY A 1 297 ? 32.474 -4.299 13.268 1.00 54.84 297 GLY A CA 1
ATOM 2150 C C . GLY A 1 297 ? 31.982 -2.990 12.634 1.00 54.84 297 GLY A C 1
ATOM 2151 O O . GLY A 1 297 ? 32.219 -1.934 13.219 1.00 54.84 297 GLY A O 1
ATOM 2152 N N . GLU A 1 298 ? 31.264 -3.021 11.506 1.00 65.69 298 GLU A N 1
ATOM 2153 C CA . GLU A 1 298 ? 30.620 -1.825 10.942 1.00 65.69 298 GLU A CA 1
ATOM 2154 C C . GLU A 1 298 ? 29.232 -1.569 11.561 1.00 65.69 298 GLU A C 1
ATOM 2156 O O . GLU A 1 298 ? 28.450 -2.484 11.819 1.00 65.69 298 GLU A O 1
ATOM 2161 N N . ALA A 1 299 ? 28.893 -0.295 11.782 1.00 74.50 299 ALA A N 1
ATOM 2162 C CA . ALA A 1 299 ? 27.574 0.101 12.272 1.00 74.50 299 ALA A CA 1
ATOM 2163 C C . ALA A 1 299 ? 26.539 0.093 11.130 1.00 74.50 299 ALA A C 1
ATOM 2165 O O . ALA A 1 299 ? 26.421 1.069 10.382 1.00 74.50 299 ALA A O 1
ATOM 2166 N N . VAL A 1 300 ? 25.785 -1.003 11.019 1.00 81.62 300 VAL A N 1
ATOM 2167 C CA . VAL A 1 300 ? 24.738 -1.194 10.003 1.00 81.62 300 VAL A CA 1
ATOM 2168 C C . VAL A 1 300 ? 23.524 -0.301 10.293 1.00 81.62 300 VAL A C 1
ATOM 2170 O O . VAL A 1 300 ? 22.916 -0.384 11.361 1.00 81.62 300 VAL A O 1
ATOM 2173 N N . ALA A 1 301 ? 23.156 0.560 9.343 1.00 84.25 301 ALA A N 1
ATOM 2174 C CA . ALA A 1 301 ? 21.979 1.421 9.455 1.00 84.25 301 ALA A CA 1
ATOM 2175 C C . ALA A 1 301 ? 20.715 0.699 8.958 1.00 84.25 301 ALA A C 1
ATOM 2177 O O . ALA A 1 301 ? 20.724 0.122 7.876 1.00 84.25 301 ALA A O 1
ATOM 2178 N N . ARG A 1 302 ? 19.608 0.759 9.707 1.00 89.69 302 ARG A N 1
ATOM 2179 C CA . ARG A 1 302 ? 18.305 0.284 9.212 1.00 89.69 302 ARG A CA 1
ATOM 2180 C C . ARG A 1 302 ? 17.670 1.334 8.309 1.00 89.69 302 ARG A C 1
ATOM 2182 O O . ARG A 1 302 ? 17.542 2.493 8.705 1.00 89.69 302 ARG A O 1
ATOM 2189 N N . VAL A 1 303 ? 17.251 0.920 7.118 1.00 88.38 303 VAL A N 1
ATOM 2190 C CA . VAL A 1 303 ? 16.600 1.781 6.125 1.00 88.38 303 VAL A CA 1
ATOM 2191 C C . VAL A 1 303 ? 15.318 1.105 5.656 1.00 88.38 303 VAL A C 1
ATOM 2193 O O . VAL A 1 303 ? 15.366 0.112 4.937 1.00 88.38 303 VAL A O 1
ATOM 2196 N N . GLN A 1 304 ? 14.164 1.638 6.059 1.00 90.50 304 GLN A N 1
ATOM 2197 C CA . GLN A 1 304 ? 12.872 1.242 5.498 1.00 90.50 304 GLN A CA 1
ATOM 2198 C C . GLN A 1 304 ? 12.490 2.236 4.396 1.00 90.50 304 GLN A C 1
ATOM 2200 O O . GLN A 1 304 ? 12.497 3.444 4.637 1.00 90.50 304 GLN A O 1
ATOM 2205 N N . ARG A 1 305 ? 12.169 1.750 3.192 1.00 91.81 305 ARG A N 1
ATOM 2206 C CA . ARG A 1 305 ? 11.728 2.586 2.062 1.00 91.81 305 ARG A CA 1
ATOM 2207 C C . ARG A 1 305 ? 10.439 2.037 1.466 1.00 91.81 305 ARG A C 1
ATOM 2209 O O . ARG A 1 305 ? 10.389 0.884 1.038 1.00 91.81 305 ARG A O 1
ATOM 2216 N N . THR A 1 306 ? 9.424 2.890 1.387 1.00 95.88 306 THR A N 1
ATOM 2217 C CA . THR A 1 306 ? 8.222 2.631 0.590 1.00 95.88 306 THR A CA 1
ATOM 2218 C C . THR A 1 306 ? 8.393 3.178 -0.821 1.00 95.88 306 THR A C 1
ATOM 2220 O O . THR A 1 306 ? 8.948 4.263 -1.004 1.00 95.88 306 THR A O 1
ATOM 2223 N N . ALA A 1 307 ? 7.927 2.425 -1.810 1.00 97.38 307 ALA A N 1
ATOM 2224 C CA . ALA A 1 307 ? 8.087 2.739 -3.223 1.00 97.38 307 ALA A CA 1
ATOM 2225 C C . ALA A 1 307 ? 6.857 2.287 -4.026 1.00 97.38 307 ALA A C 1
ATOM 2227 O O . ALA A 1 307 ? 6.148 1.374 -3.591 1.00 97.38 307 ALA A O 1
ATOM 2228 N N . ALA A 1 308 ? 6.608 2.903 -5.181 1.00 98.56 308 ALA A N 1
ATOM 2229 C CA . ALA A 1 308 ? 5.480 2.581 -6.053 1.00 98.56 308 ALA A CA 1
ATOM 2230 C C . ALA A 1 308 ? 5.939 2.329 -7.495 1.00 98.56 308 ALA A C 1
ATOM 2232 O O . ALA A 1 308 ? 6.771 3.062 -8.024 1.00 98.56 308 ALA A O 1
ATOM 2233 N N . TYR A 1 309 ? 5.385 1.288 -8.118 1.00 98.75 309 TYR A N 1
ATOM 2234 C CA . TYR A 1 309 ? 5.799 0.780 -9.427 1.00 98.75 309 TYR A CA 1
ATOM 2235 C C . TYR A 1 309 ? 4.603 0.411 -10.300 1.00 98.75 309 TYR A C 1
ATOM 2237 O O . TYR A 1 309 ? 3.544 0.044 -9.784 1.00 98.75 309 TYR A O 1
ATOM 2245 N N . ALA A 1 310 ? 4.795 0.423 -11.620 1.00 98.62 310 ALA A N 1
ATOM 2246 C CA . ALA A 1 310 ? 3.801 -0.042 -12.583 1.00 98.62 310 ALA A CA 1
ATOM 2247 C C . ALA A 1 310 ? 4.289 -1.269 -13.372 1.00 98.62 310 ALA A C 1
ATOM 2249 O O . ALA A 1 310 ? 5.352 -1.256 -13.995 1.00 98.62 310 ALA A O 1
ATOM 2250 N N . LEU A 1 311 ? 3.475 -2.325 -13.405 1.00 98.62 311 LEU A N 1
ATOM 2251 C CA . LEU A 1 311 ? 3.600 -3.415 -14.369 1.00 98.62 311 LEU A CA 1
ATOM 2252 C C . LEU A 1 311 ? 2.925 -2.988 -15.678 1.00 98.62 311 LEU A C 1
ATOM 2254 O O . LEU A 1 311 ? 1.747 -3.258 -15.907 1.00 98.62 311 LEU A O 1
ATOM 2258 N N . CYS A 1 312 ? 3.677 -2.302 -16.534 1.00 98.19 312 CYS A N 1
ATOM 2259 C CA . CYS A 1 312 ? 3.222 -1.908 -17.866 1.00 98.19 312 CYS A CA 1
ATOM 2260 C C . CYS A 1 312 ? 3.457 -3.048 -18.870 1.00 98.19 312 CYS A C 1
ATOM 2262 O O . CYS A 1 312 ? 4.602 -3.456 -19.086 1.00 98.19 312 CYS A O 1
ATOM 2264 N N . HIS A 1 313 ? 2.392 -3.570 -19.490 1.00 96.44 313 HIS A N 1
ATOM 2265 C CA . HIS A 1 313 ? 2.478 -4.721 -20.400 1.00 96.44 313 HIS A CA 1
ATOM 2266 C C . HIS A 1 313 ? 1.581 -4.587 -21.646 1.00 96.44 313 HIS A C 1
ATOM 2268 O O . HIS A 1 313 ? 0.452 -4.111 -21.561 1.00 96.44 313 HIS A O 1
ATOM 2274 N N . ALA A 1 314 ? 2.073 -5.035 -22.807 1.00 95.25 314 ALA A N 1
ATOM 2275 C CA . ALA A 1 314 ? 1.351 -5.022 -24.085 1.00 95.25 314 ALA A CA 1
ATOM 2276 C C . ALA A 1 314 ? 1.945 -6.039 -25.078 1.00 95.25 314 ALA A C 1
ATOM 2278 O O . ALA A 1 314 ? 3.157 -6.229 -25.118 1.00 95.25 314 ALA A O 1
ATOM 2279 N N . ASP A 1 315 ? 1.115 -6.694 -25.896 1.00 93.88 315 ASP A N 1
ATOM 2280 C CA . ASP A 1 315 ? 1.535 -7.627 -26.966 1.00 93.88 315 ASP A CA 1
ATOM 2281 C C . ASP A 1 315 ? 2.541 -8.722 -26.544 1.00 93.88 315 ASP A C 1
ATOM 2283 O O . ASP A 1 315 ? 3.462 -9.063 -27.286 1.00 93.88 315 ASP A O 1
ATOM 2287 N N . GLY A 1 316 ? 2.420 -9.255 -25.323 1.00 94.94 316 GLY A N 1
ATOM 2288 C CA . GLY A 1 316 ? 3.381 -10.231 -24.785 1.00 94.94 316 GLY A CA 1
ATOM 2289 C C . GLY A 1 316 ? 4.758 -9.641 -24.439 1.00 94.94 316 GLY A C 1
ATOM 2290 O O . GLY A 1 316 ? 5.729 -10.386 -24.290 1.00 94.94 316 GLY A O 1
ATOM 2291 N N . ARG A 1 317 ? 4.851 -8.314 -24.309 1.00 96.81 317 ARG A N 1
ATOM 2292 C CA . ARG A 1 317 ? 6.016 -7.548 -23.850 1.00 96.81 317 ARG A CA 1
ATOM 2293 C C . ARG A 1 317 ? 5.707 -6.850 -22.523 1.00 96.81 317 ARG A C 1
ATOM 2295 O O . ARG A 1 317 ? 4.553 -6.534 -22.234 1.00 96.81 317 ARG A O 1
ATOM 2302 N N . VAL A 1 318 ? 6.750 -6.572 -21.748 1.00 97.94 318 VAL A N 1
ATOM 2303 C CA . VAL A 1 318 ? 6.716 -5.732 -20.541 1.00 97.94 318 VAL A CA 1
ATOM 2304 C C . VAL A 1 318 ? 7.689 -4.567 -20.693 1.00 97.94 318 VAL A C 1
ATOM 2306 O O . VAL A 1 318 ? 8.760 -4.731 -21.276 1.00 97.94 318 VAL A O 1
ATOM 2309 N N . LEU A 1 319 ? 7.318 -3.396 -20.189 1.00 98.25 319 LEU A N 1
ATOM 2310 C CA . LEU A 1 319 ? 8.203 -2.237 -20.108 1.00 98.25 319 LEU A CA 1
ATOM 2311 C C . LEU A 1 319 ? 9.034 -2.341 -18.825 1.00 98.25 319 LEU A C 1
ATOM 2313 O O . LEU A 1 319 ? 8.474 -2.550 -17.749 1.00 98.25 319 LEU A O 1
ATOM 2317 N N . LEU A 1 320 ? 10.354 -2.206 -18.940 1.00 98.12 320 LEU A N 1
ATOM 2318 C CA . LEU A 1 320 ? 11.291 -2.273 -17.816 1.00 98.12 320 LEU A CA 1
ATOM 2319 C C . LEU A 1 320 ? 12.244 -1.072 -17.827 1.00 98.12 320 LEU A C 1
ATOM 2321 O O . LEU A 1 320 ? 12.621 -0.597 -18.899 1.00 98.12 320 LEU A O 1
ATOM 2325 N N . SER A 1 321 ? 12.675 -0.654 -16.638 1.00 97.00 321 SER A N 1
ATOM 2326 C CA . SER A 1 321 ? 13.722 0.350 -16.400 1.00 97.00 321 SER A CA 1
ATOM 2327 C C . SER A 1 321 ? 15.034 -0.346 -16.019 1.00 97.00 321 SER A C 1
ATOM 2329 O O . SER A 1 321 ? 15.025 -1.280 -15.212 1.00 97.00 321 SER A O 1
ATOM 2331 N N . ARG A 1 322 ? 16.176 0.079 -16.568 1.00 95.56 322 ARG A N 1
ATOM 2332 C CA . ARG A 1 322 ? 17.510 -0.412 -16.186 1.00 95.56 322 ARG A CA 1
ATOM 2333 C C . ARG A 1 322 ? 18.161 0.538 -15.190 1.00 95.56 322 ARG A C 1
ATOM 2335 O O . ARG A 1 322 ? 18.336 1.725 -15.475 1.00 95.56 322 ARG A O 1
ATOM 2342 N N . LEU A 1 323 ? 18.575 -0.016 -14.054 1.00 90.38 323 LEU A N 1
ATOM 2343 C CA . LEU A 1 323 ? 19.178 0.732 -12.954 1.00 90.38 323 LEU A CA 1
ATOM 2344 C C . LEU A 1 323 ? 20.567 1.276 -13.327 1.00 90.38 323 LEU A C 1
ATOM 2346 O O . LEU A 1 323 ? 21.384 0.591 -13.952 1.00 90.38 323 LEU A O 1
ATOM 2350 N N . ARG A 1 324 ? 20.866 2.507 -12.900 1.00 87.00 324 ARG A N 1
ATOM 2351 C CA . ARG A 1 324 ? 22.193 3.125 -13.025 1.00 87.00 324 ARG A CA 1
ATOM 2352 C C . ARG A 1 324 ? 23.236 2.290 -12.282 1.00 87.00 324 ARG A C 1
ATOM 2354 O O . ARG A 1 324 ? 22.972 1.758 -11.207 1.00 87.00 324 ARG A O 1
ATOM 2361 N N . ASN A 1 325 ? 24.439 2.205 -12.852 1.00 84.62 325 ASN A N 1
ATOM 2362 C CA . ASN A 1 325 ? 25.573 1.445 -12.308 1.00 84.62 325 ASN A CA 1
ATOM 2363 C C . ASN A 1 325 ? 25.264 -0.049 -12.067 1.00 84.62 325 ASN A C 1
ATOM 2365 O O . ASN A 1 325 ? 25.907 -0.693 -11.242 1.00 84.62 325 ASN A O 1
ATOM 2369 N N . SER A 1 326 ? 24.285 -0.608 -12.789 1.00 85.31 326 SER A N 1
ATOM 2370 C CA . SER A 1 326 ? 23.908 -2.014 -12.706 1.00 85.31 326 SER A CA 1
ATOM 2371 C C . SER A 1 326 ? 23.458 -2.569 -14.063 1.00 85.31 326 SER A C 1
ATOM 2373 O O . SER A 1 326 ? 22.992 -1.854 -14.951 1.00 85.31 326 SER A O 1
ATOM 2375 N N . SER A 1 327 ? 23.576 -3.885 -14.203 1.00 90.00 327 SER A N 1
ATOM 2376 C CA . SER A 1 327 ? 22.953 -4.708 -15.245 1.00 90.00 327 SER A CA 1
ATOM 2377 C C . SER A 1 327 ? 21.498 -5.083 -14.923 1.00 90.00 327 SER A C 1
ATOM 2379 O O . SER A 1 327 ? 20.832 -5.708 -15.750 1.00 90.00 327 SER A O 1
ATOM 2381 N N . LEU A 1 328 ? 21.005 -4.733 -13.728 1.00 93.88 328 LEU A N 1
ATOM 2382 C CA . LEU A 1 328 ? 19.666 -5.081 -13.261 1.00 93.88 328 LEU A CA 1
ATOM 2383 C C . LEU A 1 328 ? 18.564 -4.248 -13.928 1.00 93.88 328 LEU A C 1
ATOM 2385 O O . LEU A 1 328 ? 18.590 -3.016 -13.919 1.00 93.88 328 LEU A O 1
ATOM 2389 N N . TRP A 1 329 ? 17.544 -4.953 -14.409 1.00 97.44 329 TRP A N 1
ATOM 2390 C CA . TRP A 1 329 ? 16.275 -4.396 -14.869 1.00 97.44 329 TRP A CA 1
ATOM 2391 C C . TRP A 1 329 ? 15.188 -4.554 -13.801 1.00 97.44 329 TRP A C 1
ATOM 2393 O O . TRP A 1 329 ? 15.067 -5.604 -13.159 1.00 97.44 329 TRP A O 1
ATOM 2403 N N . THR A 1 330 ? 14.381 -3.512 -13.636 1.00 97.38 330 THR A N 1
ATOM 2404 C CA . THR A 1 330 ? 13.268 -3.412 -12.691 1.00 97.38 330 THR A CA 1
ATOM 2405 C C . THR A 1 330 ? 11.981 -2.963 -13.397 1.00 97.38 330 THR A C 1
ATOM 2407 O O . THR A 1 330 ? 12.011 -2.581 -14.566 1.00 97.38 330 THR A O 1
ATOM 2410 N N . LEU A 1 331 ? 10.839 -3.022 -12.706 1.00 98.25 331 LEU A N 1
ATOM 2411 C CA . LEU A 1 331 ? 9.641 -2.303 -13.151 1.00 98.25 331 LEU A CA 1
ATOM 2412 C C . LEU A 1 331 ? 9.896 -0.792 -13.080 1.00 98.25 331 LEU A C 1
ATOM 2414 O O . LEU A 1 331 ? 10.562 -0.382 -12.125 1.00 98.25 331 LEU A O 1
ATOM 2418 N N . PRO A 1 332 ? 9.332 0.019 -13.991 1.00 98.00 332 PRO A N 1
ATOM 2419 C CA . PRO A 1 332 ? 9.372 1.465 -13.856 1.00 98.00 332 PRO A CA 1
ATOM 2420 C C . PRO A 1 332 ? 8.644 1.933 -12.593 1.00 98.00 332 PRO A C 1
ATOM 2422 O O . PRO A 1 332 ? 7.552 1.438 -12.276 1.00 98.00 332 PRO A O 1
ATOM 2425 N N . GLY A 1 333 ? 9.262 2.854 -11.857 1.00 97.31 333 GLY A N 1
ATOM 2426 C CA . GLY A 1 333 ? 8.774 3.307 -10.554 1.00 97.31 333 GLY A CA 1
ATOM 2427 C C . GLY A 1 333 ? 9.881 3.587 -9.537 1.00 97.31 333 GLY A C 1
ATOM 2428 O O . GLY A 1 333 ? 11.024 3.162 -9.702 1.00 97.31 333 GLY A O 1
ATOM 2429 N N . GLY A 1 334 ? 9.525 4.230 -8.427 1.00 95.94 334 GLY A N 1
ATOM 2430 C CA . GLY A 1 334 ? 10.513 4.696 -7.458 1.00 95.94 334 GLY A CA 1
ATOM 2431 C C . GLY A 1 334 ? 9.931 5.155 -6.128 1.00 95.94 334 GLY A C 1
ATOM 2432 O O . GLY A 1 334 ? 9.082 4.480 -5.544 1.00 95.94 334 GLY A O 1
ATOM 2433 N N . GLY A 1 335 ? 10.490 6.229 -5.569 1.00 95.56 335 GLY A N 1
ATOM 2434 C CA . GLY A 1 335 ? 10.157 6.682 -4.218 1.00 95.56 335 GLY A CA 1
ATOM 2435 C C . GLY A 1 335 ? 8.735 7.225 -4.123 1.00 95.56 335 GLY A C 1
ATOM 2436 O O . GLY A 1 335 ? 8.198 7.731 -5.097 1.00 95.56 335 GLY A O 1
ATOM 2437 N N . ILE A 1 336 ? 8.138 7.128 -2.935 1.00 96.69 336 ILE A N 1
ATOM 2438 C CA . ILE A 1 336 ? 6.911 7.863 -2.613 1.00 96.69 336 ILE A CA 1
ATOM 2439 C C . ILE A 1 336 ? 7.329 9.016 -1.709 1.00 96.69 336 ILE A C 1
ATOM 2441 O O . ILE A 1 336 ? 7.800 8.764 -0.592 1.00 96.69 336 ILE A O 1
ATOM 2445 N N . ASP A 1 337 ? 7.186 10.242 -2.204 1.00 94.81 337 ASP A N 1
ATOM 2446 C CA . ASP A 1 337 ? 7.572 11.454 -1.483 1.00 94.81 337 ASP A CA 1
ATOM 2447 C C . ASP A 1 337 ? 6.620 11.751 -0.313 1.00 94.81 337 ASP A C 1
ATOM 2449 O O . ASP A 1 337 ? 5.507 11.225 -0.220 1.00 94.81 337 ASP A O 1
ATOM 2453 N N . HIS A 1 338 ? 7.060 12.593 0.629 1.00 93.31 338 HIS A N 1
ATOM 2454 C CA . HIS A 1 338 ? 6.251 12.915 1.809 1.00 93.31 338 HIS A CA 1
ATOM 2455 C C . HIS A 1 338 ? 4.960 13.639 1.407 1.00 93.31 338 HIS A C 1
ATOM 2457 O O . HIS A 1 338 ? 4.987 14.710 0.804 1.00 93.31 338 HIS A O 1
ATOM 2463 N N . GLY A 1 339 ? 3.825 13.034 1.757 1.00 93.06 339 GLY A N 1
ATOM 2464 C CA . GLY A 1 339 ? 2.489 13.520 1.409 1.00 93.06 339 GLY A CA 1
ATOM 2465 C C . GLY A 1 339 ? 1.978 13.108 0.026 1.00 93.06 339 GLY A C 1
ATOM 2466 O O . GLY A 1 339 ? 0.808 13.352 -0.257 1.00 93.06 339 GLY A O 1
ATOM 2467 N N . GLU A 1 340 ? 2.795 12.449 -0.797 1.00 96.69 340 GLU A N 1
ATOM 2468 C CA . GLU A 1 340 ? 2.399 11.914 -2.105 1.00 96.69 340 GLU A CA 1
ATOM 2469 C C . GLU A 1 340 ? 1.565 10.629 -1.947 1.00 96.69 340 GLU A C 1
ATOM 2471 O O . GLU A 1 340 ? 1.855 9.783 -1.089 1.00 96.69 340 GLU A O 1
ATOM 2476 N N . GLN A 1 341 ? 0.525 10.447 -2.771 1.00 97.56 341 GLN A N 1
ATOM 2477 C CA . GLN A 1 341 ? -0.199 9.175 -2.816 1.00 97.56 341 GLN A CA 1
ATOM 2478 C C . GLN A 1 341 ? 0.594 8.111 -3.590 1.00 97.56 341 GLN A C 1
ATOM 2480 O O . GLN A 1 341 ? 1.213 8.421 -4.607 1.00 97.56 341 GLN A O 1
ATOM 2485 N N . PRO A 1 342 ? 0.509 6.817 -3.220 1.00 98.12 342 PRO A N 1
ATOM 2486 C CA . PRO A 1 342 ? 1.244 5.757 -3.918 1.00 98.12 342 PRO A CA 1
ATOM 2487 C C . PRO A 1 342 ? 0.955 5.676 -5.426 1.00 98.12 342 PRO A C 1
ATOM 2489 O O . PRO A 1 342 ? 1.837 5.340 -6.210 1.00 98.12 342 PRO A O 1
ATOM 2492 N N . HIS A 1 343 ? -0.272 5.998 -5.846 1.00 98.38 343 HIS A N 1
ATOM 2493 C CA . HIS A 1 343 ? -0.645 6.015 -7.261 1.00 98.38 343 HIS A CA 1
ATOM 2494 C C . HIS A 1 343 ? -0.132 7.264 -8.001 1.00 98.38 343 HIS A C 1
ATOM 2496 O O . HIS A 1 343 ? 0.149 7.179 -9.193 1.00 98.38 343 HIS A O 1
ATOM 2502 N N . GLU A 1 344 ? 0.023 8.402 -7.315 1.00 98.50 344 GLU A N 1
ATOM 2503 C CA . GLU A 1 344 ? 0.632 9.620 -7.871 1.00 98.50 344 GLU A CA 1
ATOM 2504 C C . GLU A 1 344 ? 2.130 9.395 -8.097 1.00 98.50 344 GLU A C 1
ATOM 2506 O O . GLU A 1 344 ? 2.610 9.612 -9.208 1.00 98.50 344 GLU A O 1
ATOM 2511 N N . ALA A 1 345 ? 2.817 8.823 -7.101 1.00 98.38 345 ALA A N 1
ATOM 2512 C CA . ALA A 1 345 ? 4.218 8.421 -7.191 1.00 98.38 345 ALA A CA 1
ATOM 2513 C C . ALA A 1 345 ? 4.473 7.487 -8.383 1.00 98.38 345 ALA A C 1
ATOM 2515 O O . ALA A 1 345 ? 5.339 7.756 -9.209 1.00 98.38 345 ALA A O 1
ATOM 2516 N N . ALA A 1 346 ? 3.672 6.424 -8.542 1.00 98.56 346 ALA A N 1
ATOM 2517 C CA . ALA A 1 346 ? 3.799 5.527 -9.692 1.00 98.56 346 ALA A CA 1
ATOM 2518 C C . ALA A 1 346 ? 3.586 6.247 -11.039 1.00 98.56 346 ALA A C 1
ATOM 2520 O O . ALA A 1 346 ? 4.268 5.928 -12.008 1.00 98.56 346 ALA A O 1
ATOM 2521 N N . VAL A 1 347 ? 2.672 7.221 -11.126 1.00 98.62 347 VAL A N 1
ATOM 2522 C CA . VAL A 1 347 ? 2.458 8.001 -12.361 1.00 98.62 347 VAL A CA 1
ATOM 2523 C C . VAL A 1 347 ? 3.636 8.935 -12.650 1.00 98.62 347 VAL A C 1
ATOM 2525 O O . VAL A 1 347 ? 4.082 9.001 -13.799 1.00 98.62 347 VAL A O 1
ATOM 2528 N N . ARG A 1 348 ? 4.150 9.630 -11.628 1.00 98.00 348 ARG A N 1
ATOM 2529 C CA . ARG A 1 348 ? 5.312 10.525 -11.722 1.00 98.00 348 ARG A CA 1
ATOM 2530 C C . ARG A 1 348 ? 6.561 9.755 -12.157 1.00 98.00 348 ARG A C 1
ATOM 2532 O O . ARG A 1 348 ? 7.130 10.066 -13.200 1.00 98.00 348 ARG A O 1
ATOM 2539 N N . GLU A 1 349 ? 6.922 8.715 -11.414 1.00 98.06 349 GLU A N 1
ATOM 2540 C CA . GLU A 1 349 ? 8.138 7.922 -11.629 1.00 98.06 349 GLU A CA 1
ATOM 2541 C C . GLU A 1 349 ? 8.131 7.230 -13.004 1.00 98.06 349 GLU A C 1
ATOM 2543 O O . GLU A 1 349 ? 9.120 7.282 -13.731 1.00 98.06 349 GLU A O 1
ATOM 2548 N N . VAL A 1 350 ? 7.002 6.648 -13.441 1.00 98.12 350 VAL A N 1
ATOM 2549 C CA . VAL A 1 350 ? 6.909 6.048 -14.790 1.00 98.12 350 VAL A CA 1
ATOM 2550 C C . VAL A 1 350 ? 7.141 7.100 -15.880 1.00 98.12 350 VAL A C 1
ATOM 2552 O O . VAL A 1 350 ? 7.811 6.813 -16.874 1.00 98.12 350 VAL A O 1
ATOM 2555 N N . HIS A 1 351 ? 6.633 8.322 -15.711 1.00 97.31 351 HIS A N 1
ATOM 2556 C CA . HIS A 1 351 ? 6.884 9.405 -16.660 1.00 97.31 351 HIS A CA 1
ATOM 2557 C C . HIS A 1 351 ? 8.348 9.888 -16.622 1.00 97.31 351 HIS A C 1
ATOM 2559 O O . HIS A 1 351 ? 8.933 10.126 -17.677 1.00 97.31 351 HIS A O 1
ATOM 2565 N N . GLU A 1 352 ? 8.956 10.007 -15.442 1.00 95.25 352 GLU A N 1
ATOM 2566 C CA . GLU A 1 352 ? 10.356 10.425 -15.261 1.00 95.25 352 GLU A CA 1
ATOM 2567 C C . GLU A 1 352 ? 11.344 9.401 -15.854 1.00 95.25 352 GLU A C 1
ATOM 2569 O O . GLU A 1 352 ? 12.253 9.769 -16.608 1.00 95.25 352 GLU A O 1
ATOM 2574 N N . GLU A 1 353 ? 11.118 8.108 -15.615 1.00 96.44 353 GLU A N 1
ATOM 2575 C CA . GLU A 1 353 ? 11.988 7.027 -16.086 1.00 96.44 353 GLU A CA 1
ATOM 2576 C C . GLU A 1 353 ? 11.769 6.624 -17.551 1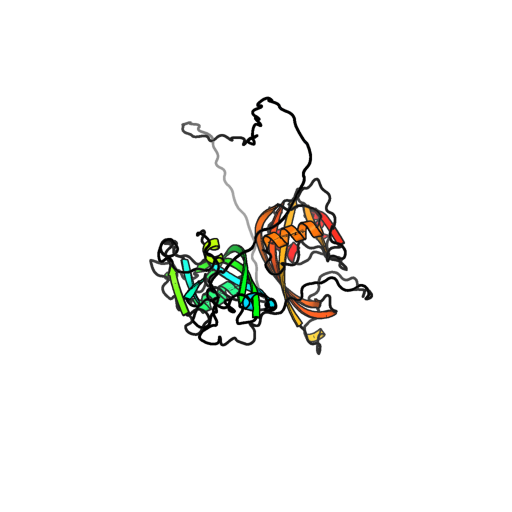.00 96.44 353 GLU A C 1
ATOM 2578 O O . GLU A 1 353 ? 12.696 6.123 -18.188 1.00 96.44 353 GLU A O 1
ATOM 2583 N N . THR A 1 354 ? 10.562 6.800 -18.101 1.00 96.75 354 THR A N 1
ATOM 2584 C CA . THR A 1 354 ? 10.204 6.249 -19.428 1.00 96.75 354 THR A CA 1
ATOM 2585 C C . THR A 1 354 ? 9.682 7.280 -20.426 1.00 96.75 354 THR A C 1
ATOM 2587 O O . THR A 1 354 ? 9.577 6.978 -21.617 1.00 96.75 354 THR A O 1
ATOM 2590 N N . GLY A 1 355 ? 9.342 8.492 -19.980 1.00 96.50 355 GLY A N 1
ATOM 2591 C CA . GLY A 1 355 ? 8.753 9.538 -20.819 1.00 96.50 355 GLY A CA 1
ATOM 2592 C C . GLY A 1 355 ? 7.349 9.221 -21.338 1.00 96.50 355 GLY A C 1
ATOM 2593 O O . GLY A 1 355 ? 6.842 9.950 -22.195 1.00 96.50 355 GLY A O 1
ATOM 2594 N N . LEU A 1 356 ? 6.728 8.141 -20.851 1.00 97.19 356 LEU A N 1
ATOM 2595 C CA . LEU A 1 356 ? 5.389 7.707 -21.233 1.00 97.19 356 LEU A CA 1
ATOM 2596 C C . LEU A 1 356 ? 4.360 8.132 -20.174 1.00 97.19 356 LEU A C 1
ATOM 2598 O O . LEU A 1 356 ? 4.590 7.930 -18.981 1.00 97.19 356 LEU A O 1
ATOM 2602 N N . PRO A 1 357 ? 3.194 8.668 -20.573 1.00 97.06 357 PRO A N 1
ATOM 2603 C CA . PRO A 1 357 ? 2.072 8.818 -19.659 1.00 97.06 357 PRO A CA 1
ATOM 2604 C C . PRO A 1 357 ? 1.478 7.436 -19.360 1.00 97.06 357 PRO A C 1
ATOM 2606 O O . PRO A 1 357 ? 1.124 6.700 -20.283 1.00 97.06 357 PRO A O 1
ATOM 2609 N N . VAL A 1 358 ? 1.330 7.095 -18.080 1.00 98.00 358 VAL A N 1
ATOM 2610 C CA . VAL A 1 358 ? 0.694 5.845 -17.645 1.00 98.00 358 VAL A CA 1
ATOM 2611 C C . VAL A 1 358 ? -0.715 6.089 -17.114 1.00 98.00 358 VAL A C 1
ATOM 2613 O O . VAL A 1 358 ? -0.965 7.010 -16.337 1.00 98.00 358 VAL A O 1
ATOM 2616 N N . ARG A 1 359 ? -1.648 5.223 -17.510 1.00 98.19 359 ARG A N 1
ATOM 2617 C CA . ARG A 1 359 ? -2.959 5.075 -16.883 1.00 98.19 359 ARG A CA 1
ATOM 2618 C C . ARG A 1 359 ? -2.943 3.817 -16.026 1.00 98.19 359 ARG A C 1
ATOM 2620 O O . ARG A 1 359 ? -2.918 2.707 -16.555 1.00 98.19 359 ARG A O 1
ATOM 2627 N N . LEU A 1 360 ? -2.985 3.985 -14.709 1.00 98.38 360 LEU A N 1
ATOM 2628 C CA . LEU A 1 360 ? -3.087 2.855 -13.790 1.00 98.38 360 LEU A CA 1
ATOM 2629 C C . LEU A 1 360 ? -4.488 2.227 -13.891 1.00 98.38 360 LEU A C 1
ATOM 2631 O O . LEU A 1 360 ? -5.499 2.934 -13.908 1.00 98.38 360 LEU A O 1
ATOM 2635 N N . ARG A 1 361 ? -4.546 0.898 -14.010 1.00 97.06 361 ARG A N 1
ATOM 2636 C CA . ARG A 1 361 ? -5.786 0.113 -14.146 1.00 97.06 361 ARG A CA 1
ATOM 2637 C C . ARG A 1 361 ? -6.278 -0.453 -12.813 1.00 97.06 361 ARG A C 1
ATOM 2639 O O . ARG A 1 361 ? -7.481 -0.639 -12.649 1.00 97.06 361 ARG A O 1
ATOM 2646 N N . GLY A 1 362 ? -5.372 -0.685 -11.866 1.00 95.88 362 GLY A N 1
ATOM 2647 C CA . GLY A 1 362 ? -5.683 -1.171 -10.524 1.00 95.88 362 GLY A CA 1
ATOM 2648 C C . GLY A 1 362 ? -4.427 -1.495 -9.717 1.00 95.88 362 GLY A C 1
ATOM 2649 O O . GLY A 1 362 ? -3.316 -1.468 -10.240 1.00 95.88 362 GLY A O 1
ATOM 2650 N N . LEU A 1 363 ? -4.611 -1.798 -8.436 1.00 98.25 363 LEU A N 1
ATOM 2651 C CA . LEU A 1 363 ? -3.572 -2.319 -7.549 1.00 98.25 363 LEU A CA 1
ATOM 2652 C C . LEU A 1 363 ? -3.416 -3.835 -7.770 1.00 98.25 363 LEU A C 1
ATOM 2654 O O . LEU A 1 363 ? -4.416 -4.549 -7.820 1.00 98.25 363 LEU A O 1
ATOM 2658 N N . LEU A 1 364 ? -2.179 -4.321 -7.901 1.00 98.00 364 LEU A N 1
ATOM 2659 C CA . LEU A 1 364 ? -1.867 -5.740 -8.118 1.00 98.00 364 LEU A CA 1
ATOM 2660 C C . LEU A 1 364 ? -1.334 -6.422 -6.858 1.00 98.00 364 LEU A C 1
ATOM 2662 O O . LEU A 1 364 ? -1.821 -7.494 -6.498 1.00 98.00 364 LEU A O 1
ATOM 2666 N N . ASP A 1 365 ? -0.332 -5.828 -6.206 1.00 97.69 365 ASP A N 1
ATOM 2667 C CA . ASP A 1 365 ? 0.319 -6.427 -5.038 1.00 97.69 365 ASP A CA 1
ATOM 2668 C C . ASP A 1 365 ? 1.028 -5.390 -4.153 1.00 97.69 365 ASP A C 1
ATOM 2670 O O . ASP A 1 365 ? 1.266 -4.248 -4.558 1.00 97.69 365 ASP A O 1
ATOM 2674 N N . VAL A 1 366 ? 1.419 -5.825 -2.955 1.00 98.00 366 VAL A N 1
ATOM 2675 C CA . VAL A 1 366 ? 2.436 -5.161 -2.134 1.00 98.00 366 VAL A CA 1
ATOM 2676 C C . VAL A 1 366 ? 3.542 -6.167 -1.855 1.00 98.00 366 VAL A C 1
ATOM 2678 O O . VAL A 1 366 ? 3.395 -7.061 -1.025 1.00 98.00 366 VAL A O 1
ATOM 2681 N N . ASP A 1 367 ? 4.655 -6.002 -2.559 1.00 96.19 367 ASP A N 1
ATOM 2682 C CA . ASP A 1 367 ? 5.857 -6.809 -2.390 1.00 96.19 367 ASP A CA 1
ATOM 2683 C C . ASP A 1 367 ? 6.713 -6.260 -1.235 1.00 96.19 367 ASP A C 1
ATOM 2685 O O . ASP A 1 367 ? 6.816 -5.047 -1.038 1.00 96.19 367 ASP A O 1
ATOM 2689 N N . SER A 1 368 ? 7.347 -7.148 -0.468 1.00 94.38 368 SER A N 1
ATOM 2690 C CA . SER A 1 368 ? 8.300 -6.775 0.580 1.00 94.38 368 SER A CA 1
ATOM 2691 C C . SER A 1 368 ? 9.610 -7.525 0.387 1.00 94.38 368 SER A C 1
ATOM 2693 O O . SER A 1 368 ? 9.630 -8.746 0.238 1.00 94.38 368 SER A O 1
ATOM 2695 N N . THR A 1 369 ? 10.721 -6.797 0.443 1.00 93.06 369 THR A N 1
ATOM 2696 C CA . THR A 1 369 ? 12.073 -7.343 0.323 1.00 93.06 369 THR A CA 1
ATOM 2697 C C . THR A 1 369 ? 12.937 -6.860 1.473 1.00 93.06 369 THR A C 1
ATOM 2699 O O . THR A 1 369 ? 12.861 -5.698 1.871 1.00 93.06 369 THR A O 1
ATOM 2702 N N . ARG A 1 370 ? 13.825 -7.726 1.962 1.00 92.38 370 ARG A N 1
ATOM 2703 C CA . ARG A 1 370 ? 14.887 -7.336 2.887 1.00 92.38 370 ARG A CA 1
ATOM 2704 C C . ARG A 1 370 ? 16.223 -7.879 2.410 1.00 92.38 370 ARG A C 1
ATOM 2706 O O . ARG A 1 370 ? 16.297 -9.034 2.002 1.00 92.38 370 ARG A O 1
ATOM 2713 N N . PHE A 1 371 ? 17.255 -7.047 2.444 1.00 86.75 371 PHE A N 1
ATOM 2714 C CA . PHE A 1 371 ? 18.632 -7.454 2.182 1.00 86.75 371 PHE A CA 1
ATOM 2715 C C . PHE A 1 371 ? 19.603 -6.523 2.907 1.00 86.75 371 PHE A C 1
ATOM 2717 O O . PHE A 1 371 ? 19.305 -5.349 3.118 1.00 86.75 371 PHE A O 1
ATOM 2724 N N . THR A 1 372 ? 20.778 -7.043 3.246 1.00 86.81 372 THR A N 1
ATOM 2725 C CA . THR A 1 372 ? 21.890 -6.239 3.759 1.00 86.81 372 THR A CA 1
ATOM 2726 C C . THR A 1 372 ? 22.855 -5.940 2.614 1.00 86.81 372 THR A C 1
ATOM 2728 O O . THR A 1 372 ? 23.115 -6.804 1.776 1.00 86.81 372 THR A O 1
ATOM 2731 N N . GLY A 1 373 ? 23.385 -4.722 2.547 1.00 84.06 373 GLY A N 1
ATOM 2732 C CA . GLY A 1 373 ? 24.326 -4.313 1.505 1.00 84.06 373 GLY A CA 1
ATOM 2733 C C . GLY A 1 373 ? 24.983 -2.972 1.812 1.00 84.06 373 GLY A C 1
ATOM 2734 O O . GLY A 1 373 ? 24.849 -2.451 2.917 1.00 84.06 373 GLY A O 1
ATOM 2735 N N . ARG A 1 374 ? 25.693 -2.394 0.837 1.00 81.81 374 ARG A N 1
ATOM 2736 C CA . ARG A 1 374 ? 26.105 -0.985 0.909 1.00 81.81 374 ARG A CA 1
ATOM 2737 C C . ARG A 1 374 ? 25.088 -0.124 0.169 1.00 81.81 374 ARG A C 1
ATOM 2739 O O . ARG A 1 374 ? 24.796 -0.392 -0.994 1.00 81.81 374 ARG A O 1
ATOM 2746 N N . GLY A 1 375 ? 24.549 0.887 0.845 1.00 76.38 375 GLY A N 1
ATOM 2747 C CA . GLY A 1 375 ? 23.658 1.863 0.221 1.00 76.38 375 GLY A CA 1
ATOM 2748 C C . GLY A 1 375 ? 24.408 2.837 -0.696 1.00 76.38 375 GLY A C 1
ATOM 2749 O O . GLY A 1 375 ? 25.642 2.816 -0.744 1.00 76.38 375 GLY A O 1
ATOM 2750 N N . PRO A 1 376 ? 23.701 3.763 -1.374 1.00 69.19 376 PRO A N 1
ATOM 2751 C CA . PRO A 1 376 ? 24.317 4.764 -2.256 1.00 69.19 376 PRO A CA 1
ATOM 2752 C C . PRO A 1 376 ? 25.367 5.649 -1.564 1.00 69.19 376 PRO A C 1
ATOM 2754 O O . PRO A 1 376 ? 26.239 6.207 -2.218 1.00 69.19 376 PRO A O 1
ATOM 2757 N N . SER A 1 377 ? 25.304 5.755 -0.232 1.00 75.00 377 SER A N 1
ATOM 2758 C CA . SER A 1 377 ? 26.273 6.475 0.604 1.00 75.00 377 SER A CA 1
ATOM 2759 C C . SER A 1 377 ? 27.552 5.681 0.933 1.00 75.00 377 SER A C 1
ATOM 2761 O O . SER A 1 377 ? 28.376 6.147 1.718 1.00 75.00 377 SER A O 1
ATOM 2763 N N . GLY A 1 378 ? 27.694 4.450 0.426 1.00 79.06 378 GLY A N 1
ATOM 2764 C CA . GLY A 1 378 ? 28.770 3.509 0.771 1.00 79.06 378 GLY A CA 1
ATOM 2765 C C . GLY A 1 378 ? 28.641 2.864 2.161 1.00 79.06 378 GLY A C 1
ATOM 2766 O O . GLY A 1 378 ? 29.382 1.932 2.491 1.00 79.06 378 GLY A O 1
ATOM 2767 N N . ARG A 1 379 ? 27.694 3.318 2.989 1.00 81.19 379 ARG A N 1
ATOM 2768 C CA . ARG A 1 379 ? 27.446 2.777 4.331 1.00 81.19 379 ARG A CA 1
ATOM 2769 C C . ARG A 1 379 ? 26.809 1.394 4.267 1.00 81.19 379 ARG A C 1
ATOM 2771 O O . ARG A 1 379 ? 25.982 1.139 3.397 1.00 81.19 379 ARG A O 1
ATOM 2778 N N . ALA A 1 380 ? 27.155 0.537 5.225 1.00 86.88 380 ALA A N 1
ATOM 2779 C CA . ALA A 1 380 ? 26.434 -0.706 5.464 1.00 86.88 380 ALA A CA 1
ATOM 2780 C C . ALA A 1 380 ? 24.987 -0.408 5.901 1.00 86.88 380 ALA A C 1
ATOM 2782 O O . ALA A 1 380 ? 24.755 0.317 6.874 1.00 86.88 380 ALA A O 1
ATOM 2783 N N . GLU A 1 381 ? 24.025 -0.968 5.176 1.00 89.00 381 GLU A N 1
ATOM 2784 C CA . GLU A 1 381 ? 22.590 -0.767 5.360 1.00 89.00 381 GLU A CA 1
ATOM 2785 C C . GLU A 1 381 ? 21.869 -2.125 5.404 1.00 89.00 381 GLU A C 1
ATOM 2787 O O . GLU A 1 381 ? 22.097 -2.995 4.564 1.00 89.00 381 GLU A O 1
ATOM 2792 N N . ASP A 1 382 ? 20.993 -2.296 6.394 1.00 90.56 382 ASP A N 1
ATOM 2793 C CA . ASP A 1 382 ? 19.958 -3.331 6.441 1.00 90.56 382 ASP A CA 1
ATOM 2794 C C . ASP A 1 382 ? 18.710 -2.682 5.837 1.00 90.56 382 ASP A C 1
ATOM 2796 O O . ASP A 1 382 ? 18.113 -1.777 6.433 1.00 90.56 382 ASP A O 1
ATOM 2800 N N . PHE A 1 383 ? 18.387 -3.057 4.601 1.00 91.25 383 PHE A N 1
ATOM 2801 C CA . PHE A 1 383 ? 17.379 -2.392 3.787 1.00 91.25 383 PHE A CA 1
ATOM 2802 C C . PHE A 1 383 ? 16.084 -3.204 3.761 1.00 91.25 383 PHE A C 1
ATOM 2804 O O . PHE A 1 383 ? 16.083 -4.366 3.355 1.00 91.25 383 PHE A O 1
ATOM 2811 N N . HIS A 1 384 ? 14.967 -2.574 4.129 1.00 94.38 384 HIS A N 1
ATOM 2812 C CA . HIS A 1 384 ? 13.608 -3.114 4.029 1.00 94.38 384 HIS A CA 1
ATOM 2813 C C . HIS A 1 384 ? 12.808 -2.290 3.017 1.00 94.38 384 HIS A C 1
ATOM 2815 O O . HIS A 1 384 ? 12.400 -1.161 3.286 1.00 94.38 384 HIS A O 1
ATOM 2821 N N . GLY A 1 385 ? 12.601 -2.850 1.828 1.00 94.88 385 GLY A N 1
ATOM 2822 C CA . GLY A 1 385 ? 11.784 -2.240 0.786 1.00 94.88 385 GLY A CA 1
ATOM 2823 C C . GLY A 1 385 ? 10.360 -2.774 0.833 1.00 94.88 385 GLY A C 1
ATOM 2824 O O . GLY A 1 385 ? 10.179 -3.989 0.795 1.00 94.88 385 GLY A O 1
ATOM 2825 N N . VAL A 1 386 ? 9.366 -1.886 0.839 1.00 97.38 386 VAL A N 1
ATOM 2826 C CA . VAL A 1 386 ? 7.952 -2.241 0.641 1.00 97.38 386 VAL A CA 1
ATOM 2827 C C . VAL A 1 386 ? 7.437 -1.529 -0.605 1.00 97.38 386 VAL A C 1
ATOM 2829 O O . VAL A 1 386 ? 7.540 -0.310 -0.731 1.00 97.38 386 VAL A O 1
ATOM 2832 N N . ARG A 1 387 ? 6.953 -2.310 -1.568 1.00 97.94 387 ARG A N 1
ATOM 2833 C CA . ARG A 1 387 ? 6.814 -1.911 -2.969 1.00 97.94 387 ARG A CA 1
ATOM 2834 C C . ARG A 1 387 ? 5.382 -2.141 -3.428 1.00 97.94 387 ARG A C 1
ATOM 2836 O O . ARG A 1 387 ? 4.956 -3.280 -3.599 1.00 97.94 387 ARG A O 1
ATOM 2843 N N . VAL A 1 388 ? 4.643 -1.051 -3.604 1.00 98.62 388 VAL A N 1
ATOM 2844 C CA . VAL A 1 388 ? 3.279 -1.063 -4.139 1.00 98.62 388 VAL A CA 1
ATOM 2845 C C . VAL A 1 388 ? 3.362 -1.278 -5.647 1.00 98.62 388 VAL A C 1
ATOM 2847 O O . VAL A 1 388 ? 4.076 -0.543 -6.330 1.00 98.62 388 VAL A O 1
ATOM 2850 N N . VAL A 1 389 ? 2.662 -2.284 -6.169 1.00 98.75 389 VAL A N 1
ATOM 2851 C CA . VAL A 1 389 ? 2.675 -2.622 -7.597 1.00 98.75 389 VAL A CA 1
ATOM 2852 C C . VAL A 1 389 ? 1.293 -2.389 -8.183 1.00 98.75 389 VAL A C 1
ATOM 2854 O O . VAL A 1 389 ? 0.324 -3.032 -7.780 1.00 98.75 389 VAL A O 1
ATOM 2857 N N . PHE A 1 390 ? 1.211 -1.494 -9.160 1.00 98.75 390 PHE A N 1
ATOM 2858 C CA . PHE A 1 390 ? 0.006 -1.214 -9.930 1.00 98.75 390 PHE A CA 1
ATOM 2859 C C . PHE A 1 390 ? 0.058 -1.875 -11.307 1.00 98.75 390 PHE A C 1
ATOM 2861 O O . PHE A 1 390 ? 1.126 -2.090 -11.877 1.00 98.75 390 PHE A O 1
ATOM 2868 N N . ASP A 1 391 ? -1.111 -2.156 -11.865 1.00 98.44 391 ASP A N 1
ATOM 2869 C CA . ASP A 1 391 ? -1.282 -2.489 -13.274 1.00 98.44 391 ASP A CA 1
ATOM 2870 C C . ASP A 1 391 ? -1.238 -1.200 -14.109 1.00 98.44 391 ASP A C 1
ATOM 2872 O O . ASP A 1 391 ? -2.012 -0.276 -13.845 1.00 98.44 391 ASP A O 1
ATOM 2876 N N . GLY A 1 392 ? -0.344 -1.120 -15.097 1.00 97.62 392 GLY A N 1
ATOM 2877 C CA . GLY A 1 392 ? -0.127 0.073 -15.916 1.00 97.62 392 GLY A CA 1
ATOM 2878 C C . GLY A 1 392 ? -0.489 -0.123 -17.388 1.00 97.62 392 GLY A C 1
ATOM 2879 O O . GLY A 1 392 ? -0.148 -1.129 -18.007 1.00 97.62 392 GLY A O 1
ATOM 2880 N N . GLU A 1 393 ? -1.147 0.873 -17.977 1.00 97.06 393 GLU A N 1
ATOM 2881 C CA . GLU A 1 393 ? -1.363 0.982 -19.421 1.00 97.06 393 GLU A CA 1
ATOM 2882 C C . GLU A 1 393 ? -0.649 2.234 -19.950 1.00 97.06 393 GLU A C 1
ATOM 2884 O O . GLU A 1 393 ? -0.872 3.335 -19.448 1.00 97.06 393 GLU A O 1
ATOM 2889 N N . VAL A 1 394 ? 0.209 2.068 -20.956 1.00 96.50 394 VAL A N 1
ATOM 2890 C CA . VAL A 1 394 ? 0.992 3.139 -21.599 1.00 96.50 394 VAL A CA 1
ATOM 2891 C C . VAL A 1 394 ? 0.814 3.077 -23.123 1.00 96.50 394 VAL A C 1
ATOM 2893 O O . VAL A 1 394 ? 0.493 2.006 -23.646 1.00 96.50 394 VAL A O 1
ATOM 2896 N N . PRO A 1 395 ? 1.044 4.178 -23.864 1.00 94.38 395 PRO A N 1
ATOM 2897 C CA . PRO A 1 395 ? 1.116 4.144 -25.323 1.00 94.38 395 PRO A CA 1
ATOM 2898 C C . PRO A 1 395 ? 2.188 3.163 -25.821 1.00 94.38 395 PRO A C 1
ATOM 2900 O O . PRO A 1 395 ? 3.310 3.148 -25.317 1.00 94.38 395 PRO A O 1
ATOM 2903 N N . THR A 1 396 ? 1.848 2.351 -26.822 1.00 91.94 396 THR A N 1
ATOM 2904 C CA . THR A 1 396 ? 2.738 1.336 -27.422 1.00 91.94 396 THR A CA 1
ATOM 2905 C C . THR A 1 396 ? 3.348 1.777 -28.755 1.00 91.94 396 THR A C 1
ATOM 2907 O O . THR A 1 396 ? 4.172 1.064 -29.323 1.00 91.94 396 THR A O 1
ATOM 2910 N N . ASP A 1 397 ? 2.903 2.918 -29.278 1.00 91.62 397 ASP A N 1
ATOM 2911 C CA . ASP A 1 397 ? 3.365 3.593 -30.495 1.00 91.62 397 ASP A CA 1
ATOM 2912 C C . ASP A 1 397 ? 4.412 4.688 -30.212 1.00 91.62 397 ASP A C 1
ATOM 2914 O O . ASP A 1 397 ? 4.956 5.285 -31.142 1.00 91.62 397 ASP A O 1
ATOM 2918 N N . VAL A 1 398 ? 4.716 4.930 -28.934 1.00 92.12 398 VAL A N 1
ATOM 2919 C CA . VAL A 1 398 ? 5.748 5.860 -28.467 1.00 92.12 398 VAL A CA 1
ATOM 2920 C C . VAL A 1 398 ? 6.897 5.060 -27.861 1.00 92.12 398 VAL A C 1
ATOM 2922 O O . VAL A 1 398 ? 6.697 4.284 -26.928 1.00 92.12 398 VAL A O 1
ATOM 2925 N N . GLU A 1 399 ? 8.109 5.263 -28.376 1.00 93.00 399 GLU A N 1
ATOM 2926 C CA . GLU A 1 399 ? 9.303 4.613 -27.832 1.00 93.00 399 GLU A CA 1
ATOM 2927 C C . GLU A 1 399 ? 9.653 5.212 -26.452 1.00 93.00 399 GLU A C 1
ATOM 2929 O O . GLU A 1 399 ? 9.730 6.447 -26.333 1.00 93.00 399 GLU A O 1
ATOM 2934 N N . PRO A 1 400 ? 9.860 4.382 -25.409 1.00 95.25 400 PRO A N 1
ATOM 2935 C CA . PRO A 1 400 ? 10.276 4.856 -24.095 1.00 95.25 400 PRO A CA 1
ATOM 2936 C C . PRO A 1 400 ? 11.654 5.529 -24.146 1.00 95.25 400 PRO A C 1
ATOM 2938 O O . PRO A 1 400 ? 12.547 5.135 -24.895 1.00 95.25 400 PRO A O 1
ATOM 2941 N N .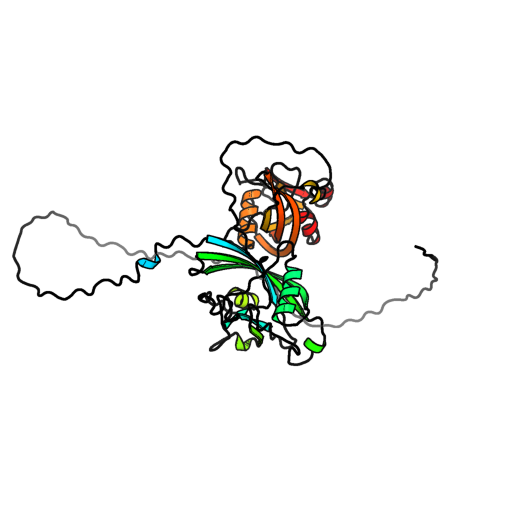 ARG A 1 401 ? 11.836 6.559 -23.320 1.00 92.88 401 ARG A N 1
ATOM 2942 C CA . ARG A 1 401 ? 13.111 7.259 -23.123 1.00 92.88 401 ARG A CA 1
ATOM 2943 C C . ARG A 1 401 ? 13.178 7.836 -21.714 1.00 92.88 401 ARG A C 1
ATOM 2945 O O . ARG A 1 401 ? 12.203 8.418 -21.251 1.00 92.88 401 ARG A O 1
ATOM 2952 N N . VAL A 1 402 ? 14.333 7.742 -21.068 1.00 91.50 402 VAL A N 1
ATOM 2953 C CA . VAL A 1 402 ? 14.540 8.383 -19.763 1.00 91.50 402 VAL A CA 1
ATOM 2954 C C . VAL A 1 402 ? 14.440 9.902 -19.924 1.00 91.50 402 VAL A C 1
ATOM 2956 O O . VAL A 1 402 ? 15.058 10.468 -20.829 1.00 91.50 402 VAL A O 1
ATOM 2959 N N . VAL A 1 403 ? 13.628 10.547 -19.084 1.00 88.56 403 VAL A N 1
ATOM 2960 C CA . VAL A 1 403 ? 13.456 12.010 -19.051 1.00 88.56 403 VAL A CA 1
ATOM 2961 C C . VAL A 1 403 ? 14.230 12.620 -17.883 1.00 88.56 403 VAL A C 1
ATOM 2963 O O . VAL A 1 403 ? 14.743 13.732 -18.008 1.00 88.56 403 VAL A O 1
ATOM 2966 N N . GLU A 1 404 ? 14.346 11.891 -16.772 1.00 87.25 404 GLU A N 1
ATOM 2967 C CA . GLU A 1 404 ? 15.135 12.290 -15.607 1.00 87.25 404 GLU A CA 1
ATOM 2968 C C . GLU A 1 404 ? 16.633 12.440 -15.950 1.00 87.25 404 GLU A C 1
ATOM 2970 O O . GLU A 1 404 ? 17.246 11.580 -16.590 1.00 87.25 404 GLU A O 1
ATOM 2975 N N . VAL A 1 405 ? 17.245 13.536 -15.494 1.00 80.38 405 VAL A N 1
ATOM 2976 C CA . VAL A 1 405 ? 18.689 13.791 -15.615 1.00 80.38 405 VAL A CA 1
ATOM 2977 C C . VAL A 1 405 ? 19.359 13.422 -14.294 1.00 80.38 405 VAL A C 1
ATOM 2979 O O . VAL A 1 405 ? 18.856 13.772 -13.233 1.00 80.38 405 VAL A O 1
ATOM 2982 N N . ASP A 1 406 ? 20.471 12.686 -14.361 1.00 76.94 406 ASP A N 1
ATOM 2983 C CA . ASP A 1 406 ? 21.205 12.118 -13.210 1.00 76.94 406 ASP A CA 1
ATOM 2984 C C . ASP A 1 406 ? 20.403 11.152 -12.307 1.00 76.94 406 ASP A C 1
ATOM 2986 O O . ASP A 1 406 ? 20.906 10.664 -11.294 1.00 76.94 406 ASP A O 1
ATOM 2990 N N . GLY A 1 407 ? 19.205 10.780 -12.760 1.00 79.50 407 GLY A N 1
ATOM 2991 C CA . GLY A 1 407 ? 18.267 9.865 -12.122 1.00 79.50 407 GLY A CA 1
ATOM 2992 C C . GLY A 1 407 ? 18.733 8.433 -11.906 1.00 79.50 407 GLY A C 1
ATOM 2993 O O . GLY A 1 407 ? 19.754 8.001 -12.446 1.00 79.50 407 GLY A O 1
ATOM 2994 N N . SER A 1 408 ? 17.967 7.642 -11.150 1.00 81.00 408 SER A N 1
ATOM 2995 C CA . SER A 1 408 ? 18.375 6.267 -10.800 1.00 81.00 408 SER A CA 1
ATOM 2996 C C . SER A 1 408 ? 18.285 5.260 -11.957 1.00 81.00 408 SER A C 1
ATOM 2998 O O . SER A 1 408 ? 18.883 4.185 -11.880 1.00 81.00 408 SER A O 1
ATOM 3000 N N . THR A 1 409 ? 17.635 5.645 -13.056 1.00 85.88 409 THR A N 1
ATOM 3001 C CA . THR A 1 409 ? 17.468 4.852 -14.279 1.00 85.88 409 THR A CA 1
ATOM 3002 C C . THR A 1 409 ? 18.292 5.422 -15.440 1.00 85.88 409 THR A C 1
ATOM 3004 O O . THR A 1 409 ? 18.531 6.626 -15.538 1.00 85.88 409 THR A O 1
ATOM 3007 N N . VAL A 1 410 ? 18.802 4.536 -16.304 1.00 90.12 410 VAL A N 1
ATOM 3008 C CA . VAL A 1 410 ? 19.668 4.880 -17.458 1.00 90.12 410 VAL A CA 1
ATOM 3009 C C . VAL A 1 410 ? 19.122 4.426 -18.810 1.00 90.12 410 VAL A C 1
ATOM 3011 O O . VAL A 1 410 ? 19.641 4.835 -19.846 1.00 90.12 410 VAL A O 1
ATOM 3014 N N . GLU A 1 411 ? 18.100 3.577 -18.818 1.00 93.62 411 GLU A N 1
ATOM 3015 C CA . GLU A 1 411 ? 17.450 3.057 -20.020 1.00 93.62 411 GLU A CA 1
ATOM 3016 C C . GLU A 1 411 ? 16.051 2.560 -19.648 1.00 93.62 411 GLU A C 1
ATOM 3018 O O . GLU A 1 411 ? 15.878 1.981 -18.578 1.00 93.62 411 GLU A O 1
ATOM 3023 N N . ALA A 1 412 ? 15.073 2.740 -20.531 1.00 96.06 412 ALA A N 1
ATOM 3024 C CA . ALA A 1 412 ? 13.755 2.128 -20.418 1.00 96.06 412 ALA A CA 1
ATOM 3025 C C . ALA A 1 412 ? 13.418 1.465 -21.756 1.00 96.06 412 ALA A C 1
ATOM 3027 O O . ALA A 1 412 ? 13.632 2.076 -22.801 1.00 96.06 412 ALA A O 1
ATOM 3028 N N . ALA A 1 413 ? 12.942 0.218 -21.739 1.00 96.00 413 ALA A N 1
ATOM 3029 C CA . ALA A 1 413 ? 12.749 -0.568 -22.958 1.00 96.00 413 ALA A CA 1
ATOM 3030 C C . ALA A 1 413 ? 11.640 -1.621 -22.829 1.00 96.00 413 ALA A C 1
ATOM 3032 O O . ALA A 1 413 ? 11.385 -2.168 -21.752 1.00 96.00 413 ALA A O 1
ATOM 3033 N N . TRP A 1 414 ? 11.009 -1.937 -23.962 1.00 97.31 414 TRP A N 1
ATOM 3034 C CA . TRP A 1 414 ? 10.051 -3.034 -24.090 1.00 97.31 414 TRP A CA 1
ATOM 3035 C C . TRP A 1 414 ? 10.758 -4.373 -24.308 1.00 97.31 414 TRP A C 1
ATOM 3037 O O . TRP A 1 414 ? 11.422 -4.577 -25.323 1.00 97.31 414 TRP A O 1
ATOM 3047 N N . TRP A 1 415 ? 10.526 -5.328 -23.411 1.00 97.44 415 TRP A N 1
ATOM 3048 C CA . TRP A 1 415 ? 11.101 -6.669 -23.473 1.00 97.44 415 TRP A CA 1
ATOM 3049 C C . TRP A 1 415 ? 10.027 -7.740 -23.697 1.00 97.44 415 TRP A C 1
ATOM 3051 O O . TRP A 1 415 ? 9.067 -7.798 -22.925 1.00 97.44 415 TRP A O 1
ATOM 3061 N N . PRO A 1 416 ? 10.164 -8.625 -24.706 1.00 97.31 416 PRO A N 1
ATOM 3062 C CA . PRO A 1 416 ? 9.309 -9.802 -24.841 1.00 97.31 416 PRO A CA 1
ATOM 3063 C C . PRO A 1 416 ? 9.389 -10.680 -23.590 1.00 97.31 416 PRO A C 1
ATOM 3065 O O . PRO A 1 416 ? 10.483 -11.007 -23.130 1.00 97.31 416 PRO A O 1
ATOM 3068 N N . VAL A 1 417 ? 8.242 -11.126 -23.068 1.00 97.00 417 VAL A N 1
ATOM 3069 C CA . VAL A 1 417 ? 8.176 -11.950 -21.844 1.00 97.00 417 VAL A CA 1
ATOM 3070 C C . VAL A 1 417 ? 8.997 -13.241 -21.984 1.00 97.00 417 VAL A C 1
ATOM 3072 O O . VAL A 1 417 ? 9.639 -13.677 -21.031 1.00 97.00 417 VAL A O 1
ATOM 3075 N N . ALA A 1 418 ? 9.057 -13.808 -23.193 1.00 96.31 418 ALA A N 1
ATOM 3076 C CA . ALA A 1 418 ? 9.866 -14.986 -23.512 1.00 96.31 418 ALA A CA 1
ATOM 3077 C C . ALA A 1 418 ? 11.391 -14.750 -23.435 1.00 96.31 418 ALA A C 1
ATOM 3079 O O . ALA A 1 418 ? 12.138 -15.696 -23.195 1.00 96.31 418 ALA A O 1
ATOM 3080 N N . ASP A 1 419 ? 11.859 -13.511 -23.618 1.00 96.94 419 ASP A N 1
ATOM 3081 C CA . ASP A 1 419 ? 13.287 -13.166 -23.611 1.00 96.94 419 ASP A CA 1
ATOM 3082 C C . ASP A 1 419 ? 13.789 -12.712 -22.229 1.00 96.94 419 ASP A C 1
ATOM 3084 O O . ASP A 1 419 ? 14.999 -12.630 -22.011 1.00 96.94 419 ASP A O 1
ATOM 3088 N N . LEU A 1 420 ? 12.889 -12.494 -21.262 1.00 95.94 420 LEU A N 1
ATOM 3089 C CA . LEU A 1 420 ? 13.213 -12.066 -19.893 1.00 95.94 420 LEU A CA 1
ATOM 3090 C C . LEU A 1 420 ? 14.187 -12.999 -19.157 1.00 95.94 420 LEU A C 1
ATOM 3092 O O . LEU A 1 420 ? 14.906 -12.556 -18.262 1.00 95.94 420 LEU A O 1
ATOM 3096 N N . SER A 1 421 ? 14.271 -14.275 -19.547 1.00 93.69 421 SER A N 1
ATOM 3097 C CA . SER A 1 421 ? 15.263 -15.220 -19.016 1.00 93.69 421 SER A CA 1
ATOM 3098 C C . SER A 1 421 ? 16.713 -14.853 -19.356 1.00 93.69 421 SER A C 1
ATOM 3100 O O . SER A 1 421 ? 17.629 -15.394 -18.740 1.00 93.69 421 SER A O 1
ATOM 3102 N N . ARG A 1 422 ? 16.936 -13.970 -20.340 1.00 94.38 422 ARG A N 1
ATOM 3103 C CA . ARG A 1 422 ? 18.259 -13.458 -20.735 1.00 94.38 422 ARG A CA 1
ATOM 3104 C C . ARG A 1 422 ? 18.696 -12.236 -19.922 1.00 94.38 422 ARG A C 1
ATOM 3106 O O . ARG A 1 422 ? 19.852 -11.837 -20.018 1.00 94.38 422 ARG A O 1
ATOM 3113 N N . LEU A 1 423 ? 17.791 -11.638 -19.144 1.00 95.25 423 LEU A N 1
ATOM 3114 C CA . LEU A 1 423 ? 18.042 -10.420 -18.379 1.00 95.25 423 LEU A CA 1
ATOM 3115 C C . LEU A 1 423 ? 18.367 -10.723 -16.917 1.00 95.25 423 LEU A C 1
ATOM 3117 O O . LEU A 1 423 ? 17.823 -11.644 -16.299 1.00 95.25 423 LEU A O 1
ATOM 3121 N N . GLN A 1 424 ? 19.194 -9.870 -16.318 1.00 95.69 424 GLN A N 1
ATOM 3122 C CA . GLN A 1 424 ? 19.300 -9.810 -14.868 1.00 95.69 424 GLN A CA 1
ATOM 3123 C C . GLN A 1 424 ? 18.127 -8.981 -14.332 1.00 95.69 424 GLN A C 1
ATOM 3125 O O . GLN A 1 424 ? 18.094 -7.764 -14.467 1.00 95.69 424 GLN A O 1
ATOM 3130 N N . LEU A 1 425 ? 17.128 -9.657 -13.766 1.00 95.75 425 LEU A N 1
ATOM 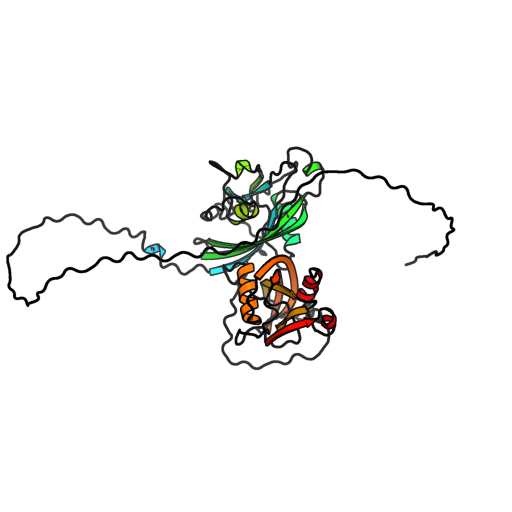3131 C CA . LEU A 1 425 ? 15.919 -9.030 -13.222 1.00 95.75 425 LEU A CA 1
ATOM 3132 C C . LEU A 1 425 ? 15.983 -8.894 -11.701 1.00 95.75 425 LEU A C 1
ATOM 3134 O O . LEU A 1 425 ? 16.363 -9.857 -11.021 1.00 95.75 425 LEU A O 1
ATOM 3138 N N . THR A 1 426 ? 15.510 -7.761 -11.172 1.00 94.31 426 THR A N 1
ATOM 3139 C CA . THR A 1 426 ? 15.253 -7.604 -9.732 1.00 94.31 426 THR A CA 1
ATOM 3140 C C . THR A 1 426 ? 14.180 -8.586 -9.243 1.00 94.31 426 THR A C 1
ATOM 3142 O O . THR A 1 426 ? 13.355 -9.090 -10.014 1.00 94.31 426 THR A O 1
ATOM 3145 N N . GLY A 1 427 ? 14.160 -8.854 -7.931 1.00 92.75 427 GLY A N 1
ATOM 3146 C CA . GLY A 1 427 ? 13.120 -9.685 -7.311 1.00 92.75 427 GLY A CA 1
ATOM 3147 C C . GLY A 1 427 ? 11.700 -9.155 -7.552 1.00 92.75 427 GLY A C 1
ATOM 3148 O O . GLY A 1 427 ? 10.791 -9.953 -7.759 1.00 92.75 427 GLY A O 1
ATOM 3149 N N . LEU A 1 428 ? 11.538 -7.827 -7.635 1.00 96.00 428 LEU A N 1
ATOM 3150 C CA . LEU A 1 428 ? 10.258 -7.166 -7.904 1.00 96.00 428 LEU A CA 1
ATOM 3151 C C . LEU A 1 428 ? 9.646 -7.607 -9.237 1.00 96.00 428 LEU A C 1
ATOM 3153 O O . LEU A 1 428 ? 8.477 -7.974 -9.277 1.00 96.00 428 LEU A O 1
ATOM 3157 N N . VAL A 1 429 ? 10.431 -7.612 -10.322 1.00 96.88 429 VAL A N 1
ATOM 3158 C CA . VAL A 1 429 ? 9.927 -8.032 -11.642 1.00 96.88 429 VAL A CA 1
ATOM 3159 C C . VAL A 1 429 ? 9.451 -9.479 -11.568 1.00 96.88 429 VAL A C 1
ATOM 3161 O O . VAL A 1 429 ? 8.345 -9.789 -11.994 1.00 96.88 429 VAL A O 1
ATOM 3164 N N . ARG A 1 430 ? 10.242 -10.366 -10.951 1.00 93.75 430 ARG A N 1
ATOM 3165 C CA . ARG A 1 430 ? 9.881 -11.785 -10.787 1.00 93.75 430 ARG A CA 1
ATOM 3166 C C . ARG A 1 430 ? 8.597 -11.964 -9.972 1.00 93.75 430 ARG A C 1
ATOM 3168 O O . ARG A 1 430 ? 7.783 -12.809 -10.329 1.00 93.75 430 ARG A O 1
ATOM 3175 N N . ALA A 1 431 ? 8.406 -11.163 -8.923 1.00 93.25 431 ALA A N 1
ATOM 3176 C CA . ALA A 1 431 ? 7.183 -11.152 -8.127 1.00 93.25 431 ALA A CA 1
ATOM 3177 C C . ALA A 1 431 ? 5.975 -10.630 -8.924 1.00 93.25 431 ALA A C 1
ATOM 3179 O O . ALA A 1 431 ? 4.892 -11.196 -8.807 1.00 93.25 431 ALA A O 1
ATOM 3180 N N . ALA A 1 432 ? 6.155 -9.607 -9.762 1.00 96.19 432 ALA A N 1
ATOM 3181 C CA . ALA A 1 432 ? 5.085 -8.991 -10.543 1.00 96.19 432 ALA A CA 1
ATOM 3182 C C . ALA A 1 432 ? 4.639 -9.820 -11.762 1.00 96.19 432 ALA A C 1
ATOM 3184 O O . ALA A 1 432 ? 3.458 -9.815 -12.098 1.00 96.19 432 ALA A O 1
ATOM 3185 N N . LEU A 1 433 ? 5.537 -10.584 -12.399 1.00 95.38 433 LEU A N 1
ATOM 3186 C CA . LEU A 1 433 ? 5.213 -11.384 -13.595 1.00 95.38 433 LEU A CA 1
ATOM 3187 C C . LEU A 1 433 ? 4.085 -12.414 -13.377 1.00 95.38 433 LEU A C 1
ATOM 3189 O O . LEU A 1 433 ? 3.439 -12.804 -14.344 1.00 95.38 433 LEU A O 1
ATOM 3193 N N . LYS A 1 434 ? 3.797 -12.814 -12.128 1.00 95.62 434 LYS A N 1
ATOM 3194 C CA . LYS A 1 434 ? 2.652 -13.684 -11.782 1.00 95.62 434 LYS A CA 1
ATOM 3195 C C . LYS A 1 434 ? 1.274 -13.040 -12.035 1.00 95.62 434 LYS A C 1
ATOM 3197 O O . LYS A 1 434 ? 0.271 -13.740 -11.954 1.00 95.62 434 LYS A O 1
ATOM 3202 N N . HIS A 1 435 ? 1.230 -11.728 -12.286 1.00 95.88 435 HIS A N 1
ATOM 3203 C CA . HIS A 1 435 ? 0.017 -10.954 -12.577 1.00 95.88 435 HIS A CA 1
ATOM 3204 C C . HIS A 1 435 ? -0.209 -10.708 -14.077 1.00 95.88 435 HIS A C 1
ATOM 3206 O O . HIS A 1 435 ? -1.190 -10.059 -14.436 1.00 95.88 435 HIS A O 1
ATOM 3212 N N . LEU A 1 436 ? 0.679 -11.192 -14.953 1.00 93.44 436 LEU A N 1
ATOM 3213 C CA . LEU A 1 436 ? 0.420 -11.160 -16.392 1.00 93.44 436 LEU A CA 1
ATOM 3214 C C . LEU A 1 436 ? -0.750 -12.104 -16.757 1.00 93.44 436 LEU A C 1
ATOM 3216 O O . LEU A 1 436 ? -0.900 -13.142 -16.107 1.00 93.44 436 LEU A O 1
ATOM 3220 N N . PRO A 1 437 ? -1.574 -11.741 -17.761 1.00 82.31 437 PRO A N 1
ATOM 3221 C CA . PRO A 1 437 ? -2.757 -12.505 -18.172 1.00 82.31 437 PRO A CA 1
ATOM 3222 C C . PRO A 1 437 ? -2.446 -13.788 -18.961 1.00 82.31 437 PRO A C 1
ATOM 3224 O O . PRO A 1 437 ? -1.376 -13.849 -19.610 1.00 82.31 437 PRO A O 1
#

Sequence (437 aa):
MPSPYVRGTDVPGARGDPRLTSSSSRLSGSSRICERVRPLTRPSTRPEVDRVGGRGGIASPPSSVCHRPHAVASSAVPPDLSQDLAQDRPPGRDVQRLAAYGVLRDADGRVVLVRASDRSDLTGVWFLPGGGVDFGEHPRDAVAREVAEETGVTVRVTGLRDVVSDVIDLPHRGVRVHTLRVLYDLHADDPSTSGAGRAVGLRPEPDGTSDAVRLVAPGELTGAGALPVVPFVAHTLGLPVPPMPVAHPPARPTVVPAAAAGHAVRGFGSPAAGDPAVPVDEGGAVAPGPDLDALHGEAVARVQRTAAYALCHADGRVLLSRLRNSSLWTLPGGGIDHGEQPHEAAVREVHEETGLPVRLRGLLDVDSTRFTGRGPSGRAEDFHGVRVVFDGEVPTDVEPRVVEVDGSTVEAAWWPVADLSRLQLTGLVRAALKHLP

pLDDT: mean 72.36, std 28.83, range [20.83, 98.75]

Secondary structure (DSSP, 8-state):
----------------------------------------PPPP-PPP--------------------------PPPPP-TTSGGGS-SPPPEEEEEEEEEEEEB-TT--EEEEEE-TTSTTTT-EE-SEEE--TT--HHHHHHHHHHHHHS--EEEEEEEEEEEEEEEETTTTEEEEEEEEEEEEEES-HHHHSSSS-TT----TTSSEEEEEEE-GGGGSSTTPPPB-HHHHHHTTPPPPPPPPP---SS-----TT--PPP----PPPPS--PPPP----SS-PPPS-GGGGTTS-PEEEEEEEEEEEEEETTEEEEEEETTSSEEE-SEEE--TT--HHHHHHHHHHHHHS---EEEEEEEEEEEEEEEE-TTS-EEEEEEEEEEEEEE--SSS------SS-SEEEEEEEEGGGGGGSEE-HHHHHHGGG--